Protein AF-0000000080791779 (afdb_homodimer)

Structure (mmCIF, N/CA/C/O backbone):
data_A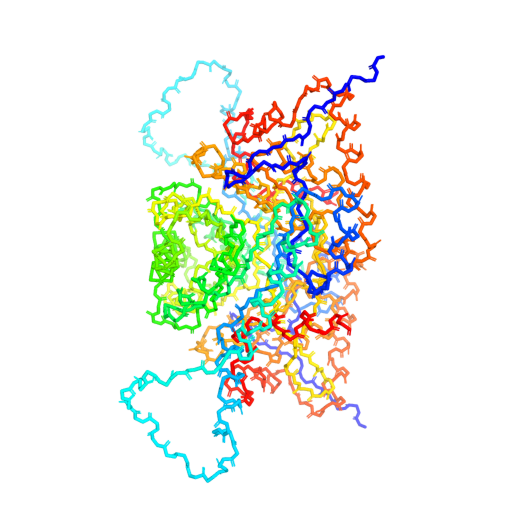F-0000000080791779-model_v1
#
loop_
_entity.id
_entity.type
_entity.pdbx_description
1 polymer 'Dihydroorotate dehydrogenase'
#
loop_
_atom_site.group_PDB
_atom_site.id
_atom_site.type_symbol
_atom_site.label_atom_id
_atom_site.label_alt_id
_atom_site.label_comp_id
_atom_site.label_asym_id
_atom_site.label_entity_id
_atom_site.label_seq_id
_atom_site.pdbx_PDB_ins_code
_atom_site.Cartn_x
_atom_site.Cartn_y
_atom_site.Cartn_z
_atom_site.occupancy
_atom_site.B_iso_or_equiv
_atom_site.auth_seq_id
_atom_site.auth_comp_id
_atom_site.auth_asym_id
_atom_site.auth_atom_id
_atom_site.pdbx_PDB_model_num
ATOM 1 N N . MET A 1 1 ? -20.938 -37.969 9.461 1 36.75 1 MET A N 1
ATOM 2 C CA . MET A 1 1 ? -20.453 -38.281 8.109 1 36.75 1 MET A CA 1
ATOM 3 C C . MET A 1 1 ? -19.438 -37.25 7.648 1 36.75 1 MET A C 1
ATOM 5 O O . MET A 1 1 ? -19.734 -36.062 7.586 1 36.75 1 MET A O 1
ATOM 9 N N . THR A 1 2 ? -18.25 -37.375 8 1 48.12 2 THR A N 1
ATOM 10 C CA . THR A 1 2 ? -17.141 -36.469 7.707 1 48.12 2 THR A CA 1
ATOM 11 C C . THR A 1 2 ? -17.141 -36.094 6.23 1 48.12 2 THR A C 1
ATOM 13 O O . THR A 1 2 ? -16.906 -36.938 5.359 1 48.12 2 THR A O 1
ATOM 16 N N . THR A 1 3 ? -18.062 -35.375 5.789 1 58.97 3 THR A N 1
ATOM 17 C CA . THR A 1 3 ? -18.328 -35.062 4.391 1 58.97 3 THR A CA 1
ATOM 18 C C . THR A 1 3 ? -17.031 -34.625 3.688 1 58.97 3 THR A C 1
ATOM 20 O O . THR A 1 3 ? -16.25 -33.844 4.238 1 58.97 3 THR A O 1
ATOM 23 N N . ASN A 1 4 ? -16.5 -35.469 2.73 1 83.88 4 ASN A N 1
ATOM 24 C CA . ASN A 1 4 ? -15.312 -35.312 1.897 1 83.88 4 ASN A CA 1
ATOM 25 C C . ASN A 1 4 ? -15.414 -34.062 1.023 1 83.88 4 ASN A C 1
ATOM 27 O O . ASN A 1 4 ? -16.219 -34 0.101 1 83.88 4 ASN A O 1
ATOM 31 N N . VAL A 1 5 ? -14.906 -33 1.444 1 95.25 5 VAL A N 1
ATOM 32 C CA . VAL A 1 5 ? -14.93 -31.734 0.712 1 95.25 5 VAL A CA 1
ATOM 33 C C . VAL A 1 5 ? -13.836 -31.734 -0.353 1 95.25 5 VAL A C 1
ATOM 35 O O . VAL A 1 5 ? -12.695 -32.125 -0.079 1 95.25 5 VAL A O 1
ATOM 38 N N . ASP A 1 6 ? -14.227 -31.484 -1.623 1 97.94 6 ASP A N 1
ATOM 39 C CA . ASP A 1 6 ? -13.242 -31.344 -2.695 1 97.94 6 ASP A CA 1
ATOM 40 C C . ASP A 1 6 ? -12.508 -30 -2.596 1 97.94 6 ASP A C 1
ATOM 42 O O . ASP A 1 6 ? -13.102 -28.953 -2.809 1 97.94 6 ASP A O 1
ATOM 46 N N . ILE A 1 7 ? -11.242 -30.078 -2.346 1 98.12 7 ILE A N 1
ATOM 47 C CA . ILE A 1 7 ? -10.516 -28.828 -2.17 1 98.12 7 ILE A CA 1
ATOM 48 C C . ILE A 1 7 ? -9.562 -28.609 -3.346 1 98.12 7 ILE A C 1
ATOM 50 O O . ILE A 1 7 ? -8.672 -27.766 -3.285 1 98.12 7 ILE A O 1
ATOM 54 N N . SER A 1 8 ? -9.727 -29.438 -4.398 1 98.19 8 SER A N 1
ATOM 55 C CA . SER A 1 8 ? -8.93 -29.219 -5.602 1 98.19 8 SER A CA 1
ATOM 56 C C . SER A 1 8 ? -9.398 -27.969 -6.352 1 98.19 8 SER A C 1
ATOM 58 O O . SER A 1 8 ? -10.523 -27.5 -6.16 1 98.19 8 SER A O 1
ATOM 60 N N . THR A 1 9 ? -8.5 -27.391 -7.148 1 98.31 9 THR A N 1
ATOM 61 C CA . THR A 1 9 ? -8.844 -26.219 -7.949 1 98.31 9 THR A CA 1
ATOM 62 C C . THR A 1 9 ? -7.996 -26.172 -9.219 1 98.31 9 THR A C 1
ATOM 64 O O . THR A 1 9 ? -7.047 -26.938 -9.375 1 98.31 9 THR A O 1
ATOM 67 N N . ASN A 1 10 ? -8.43 -25.422 -10.188 1 98.5 10 ASN A N 1
ATOM 68 C CA . ASN A 1 10 ? -7.684 -25.172 -11.422 1 98.5 10 ASN A CA 1
ATOM 69 C C . ASN A 1 10 ? -7.156 -23.75 -11.484 1 98.5 10 ASN A C 1
ATOM 71 O O . ASN A 1 10 ? -7.938 -22.797 -11.477 1 98.5 10 ASN A O 1
ATOM 75 N N . TYR A 1 11 ? -5.891 -23.625 -11.453 1 98.75 11 TYR A N 1
ATOM 76 C CA . TYR A 1 11 ? -5.211 -22.328 -11.531 1 98.75 11 TYR A CA 1
ATOM 77 C C . TYR A 1 11 ? -4.266 -22.281 -12.727 1 98.75 11 TYR A C 1
ATOM 79 O O . TYR A 1 11 ? -3.385 -23.141 -12.859 1 98.75 11 TYR A O 1
ATOM 87 N N . LEU A 1 12 ? -4.508 -21.328 -13.625 1 98.69 12 LEU A N 1
ATOM 88 C CA . LEU A 1 12 ? -3.676 -21.156 -14.812 1 98.69 12 LEU A CA 1
ATOM 89 C C . LEU A 1 12 ? -3.768 -22.375 -15.719 1 98.69 12 LEU A C 1
ATOM 91 O O . LEU A 1 12 ? -2.805 -22.719 -16.406 1 98.69 12 LEU A O 1
ATOM 95 N N . GLY A 1 13 ? -4.844 -23.062 -15.602 1 98.12 13 GLY A N 1
ATOM 96 C CA . GLY A 1 13 ? -5.008 -24.281 -16.375 1 98.12 13 GLY A CA 1
ATOM 97 C C . GLY A 1 13 ? -4.34 -25.484 -15.734 1 98.12 13 GLY A C 1
ATOM 98 O O . GLY A 1 13 ? -4.367 -26.578 -16.297 1 98.12 13 GLY A O 1
ATOM 99 N N . LEU A 1 14 ? -3.785 -25.328 -14.578 1 98.56 14 LEU A N 1
ATOM 100 C CA . LEU A 1 14 ? -3.105 -26.391 -13.844 1 98.56 14 LEU A CA 1
ATOM 101 C C . LEU A 1 14 ? -4.008 -26.969 -12.766 1 98.56 14 LEU A C 1
ATOM 103 O O . LEU A 1 14 ? -4.621 -26.219 -12 1 98.56 14 LEU A O 1
ATOM 107 N N . GLU A 1 15 ? -4.055 -28.25 -12.68 1 98.19 15 GLU A N 1
ATOM 108 C CA . GLU A 1 15 ? -4.812 -28.875 -11.602 1 98.19 15 GLU A CA 1
ATOM 109 C C . GLU A 1 15 ? -4.023 -28.875 -10.297 1 98.19 15 GLU A C 1
ATOM 111 O O . GLU A 1 15 ? -2.912 -29.406 -10.234 1 98.19 15 GLU A O 1
ATOM 116 N N . LEU A 1 16 ? -4.59 -28.281 -9.266 1 98.69 16 LEU A N 1
ATOM 117 C CA . LEU A 1 16 ? -3.984 -28.234 -7.941 1 98.69 16 LEU A CA 1
ATOM 118 C C . LEU A 1 16 ? -4.785 -29.062 -6.949 1 98.69 16 LEU A C 1
ATOM 120 O O . LEU A 1 16 ? -6.02 -29.047 -6.965 1 98.69 16 LEU A O 1
ATOM 124 N N . LYS A 1 17 ? -4.117 -29.734 -6.094 1 97.69 17 LYS A N 1
ATOM 125 C CA . LYS A 1 17 ? -4.789 -30.547 -5.086 1 97.69 17 LYS A CA 1
ATOM 126 C C . LYS A 1 17 ? -5.43 -29.672 -4.012 1 97.69 17 LYS A C 1
ATOM 128 O O . LYS A 1 17 ? -6.297 -30.125 -3.264 1 97.69 17 LYS A O 1
ATOM 133 N N . CYS A 1 18 ? -4.98 -28.469 -3.887 1 97.88 18 CYS A N 1
ATOM 134 C CA . CYS A 1 18 ? -5.566 -27.5 -2.973 1 97.88 18 CYS A CA 1
ATOM 135 C C . CYS A 1 18 ? -5.258 -26.078 -3.42 1 97.88 18 CYS A C 1
ATOM 137 O O . CYS A 1 18 ? -4.359 -25.859 -4.238 1 97.88 18 CYS A O 1
ATOM 139 N N . PRO A 1 19 ? -5.941 -25.062 -2.895 1 98.81 19 PRO A N 1
ATOM 140 C CA . PRO A 1 19 ? -5.781 -23.688 -3.371 1 98.81 19 PRO A CA 1
ATOM 141 C C . PRO A 1 19 ? -4.672 -22.938 -2.643 1 98.81 19 PRO A C 1
ATOM 143 O O . PRO A 1 19 ? -4.539 -21.719 -2.799 1 98.81 19 PRO A O 1
ATOM 146 N N . VAL A 1 20 ? -3.838 -23.578 -1.836 1 98.88 20 VAL A N 1
ATOM 147 C CA . VAL A 1 20 ? -2.76 -22.922 -1.101 1 98.88 20 VAL A CA 1
ATOM 148 C C . VAL A 1 20 ? -1.445 -23.078 -1.86 1 98.88 20 VAL A C 1
ATOM 150 O O . VAL A 1 20 ? -1.021 -24.188 -2.156 1 98.88 20 VAL A O 1
ATOM 153 N N . ILE A 1 21 ? -0.839 -22 -2.205 1 98.88 21 ILE A N 1
ATOM 154 C CA . ILE A 1 21 ? 0.417 -22 -2.947 1 98.88 21 ILE A CA 1
ATOM 155 C C . ILE A 1 21 ? 1.527 -21.422 -2.074 1 98.88 21 ILE A C 1
ATOM 157 O O . ILE A 1 21 ? 1.32 -20.422 -1.377 1 98.88 21 ILE A O 1
ATOM 161 N N . SER A 1 22 ? 2.648 -22.078 -2.082 1 98.25 22 SER A N 1
ATOM 162 C CA . SER A 1 22 ? 3.838 -21.469 -1.493 1 98.25 22 SER A CA 1
ATOM 163 C C . SER A 1 22 ? 4.508 -20.516 -2.469 1 98.25 22 SER A C 1
ATOM 165 O O . SER A 1 22 ? 5.133 -20.938 -3.441 1 98.25 22 SER A O 1
ATOM 167 N N . SER A 1 23 ? 4.352 -19.266 -2.184 1 96 23 SER A N 1
ATOM 168 C CA . SER A 1 23 ? 4.898 -18.234 -3.059 1 96 23 SER A CA 1
ATOM 169 C C . SER A 1 23 ? 6.406 -18.094 -2.877 1 96 23 SER A C 1
ATOM 171 O O . SER A 1 23 ? 6.977 -18.656 -1.938 1 96 23 SER A O 1
ATOM 173 N N . ALA A 1 24 ? 7.035 -17.391 -3.783 1 91.81 24 ALA A N 1
ATOM 174 C CA . ALA A 1 24 ? 8.492 -17.266 -3.857 1 91.81 24 ALA A CA 1
ATOM 175 C C . ALA A 1 24 ? 9.07 -16.812 -2.525 1 91.81 24 ALA A C 1
ATOM 177 O O . ALA A 1 24 ? 8.57 -15.859 -1.918 1 91.81 24 ALA A O 1
ATOM 178 N N . SER A 1 25 ? 10.023 -17.453 -2.064 1 87.31 25 SER A N 1
ATOM 179 C CA . SER A 1 25 ? 10.812 -17.156 -0.871 1 87.31 25 SER A CA 1
ATOM 180 C C . SER A 1 25 ? 12.188 -17.812 -0.946 1 87.31 25 SER A C 1
ATOM 182 O O . SER A 1 25 ? 12.453 -18.609 -1.85 1 87.31 25 SER A O 1
ATOM 184 N N . PRO A 1 26 ? 13.023 -17.484 -0.065 1 84.5 26 PRO A N 1
ATOM 185 C CA . PRO A 1 26 ? 14.32 -18.172 -0.046 1 84.5 26 PRO A CA 1
ATOM 186 C C . PRO A 1 26 ? 14.195 -19.672 0.158 1 84.5 26 PRO A C 1
ATOM 188 O O . PRO A 1 26 ? 15.039 -20.438 -0.324 1 84.5 26 PRO A O 1
ATOM 191 N N . LEU A 1 27 ? 13.203 -20.141 0.787 1 88.81 27 LEU A N 1
ATOM 192 C CA . LEU A 1 27 ? 12.984 -21.578 0.991 1 88.81 27 LEU A CA 1
ATOM 193 C C . LEU A 1 27 ? 12.75 -22.281 -0.339 1 88.81 27 LEU A C 1
ATOM 195 O O . LEU A 1 27 ? 13.164 -23.422 -0.518 1 88.81 27 LEU A O 1
ATOM 199 N N . ASN A 1 28 ? 12.18 -21.562 -1.245 1 94.31 28 ASN A N 1
ATOM 200 C CA . ASN A 1 28 ? 11.797 -22.156 -2.523 1 94.31 28 ASN A CA 1
ATOM 201 C C . ASN A 1 28 ? 13 -22.328 -3.447 1 94.31 28 ASN A C 1
ATOM 203 O O . ASN A 1 28 ? 12.867 -22.844 -4.555 1 94.31 28 ASN A O 1
ATOM 207 N N . ALA A 1 29 ? 14.141 -21.938 -2.943 1 90.94 29 ALA A N 1
ATOM 208 C CA . ALA A 1 29 ? 15.359 -22.078 -3.74 1 90.94 29 ALA A CA 1
ATOM 209 C C . ALA A 1 29 ? 16.047 -23.422 -3.469 1 90.94 29 ALA A C 1
ATOM 211 O O . ALA A 1 29 ? 17.047 -23.75 -4.109 1 90.94 29 ALA A O 1
ATOM 212 N N . HIS A 1 30 ? 15.461 -24.203 -2.559 1 93.12 30 HIS A N 1
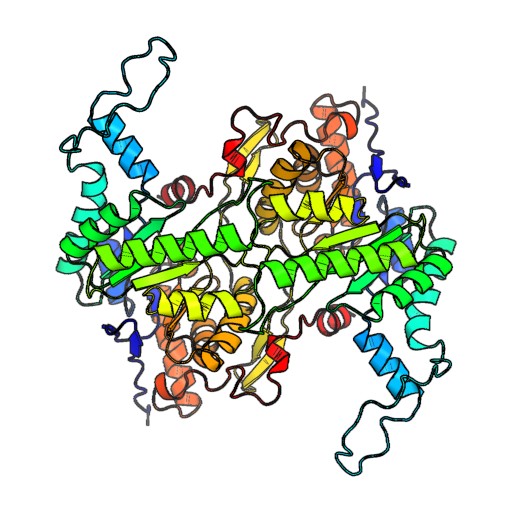ATOM 213 C CA . HIS A 1 30 ? 16.078 -25.453 -2.145 1 93.12 30 HIS A CA 1
ATOM 214 C C . HIS A 1 30 ? 15.125 -26.625 -2.357 1 93.12 30 HIS A C 1
ATOM 216 O O . HIS A 1 30 ? 14.039 -26.672 -1.777 1 93.12 30 HIS A O 1
ATOM 222 N N . VAL A 1 31 ? 15.648 -27.625 -3.016 1 96.75 31 VAL A N 1
ATOM 223 C CA . VAL A 1 31 ? 14.812 -28.75 -3.443 1 96.75 31 VAL A CA 1
ATOM 224 C C . VAL A 1 31 ? 14.273 -29.484 -2.221 1 96.75 31 VAL A C 1
ATOM 226 O O . VAL A 1 31 ? 13.125 -29.922 -2.207 1 96.75 31 VAL A O 1
ATOM 229 N N . ASP A 1 32 ? 15.102 -29.656 -1.204 1 97.19 32 ASP A N 1
ATOM 230 C CA . ASP A 1 32 ? 14.648 -30.359 -0.003 1 97.19 32 ASP A CA 1
ATOM 231 C C . ASP A 1 32 ? 13.5 -29.609 0.669 1 97.19 32 ASP A C 1
ATOM 233 O O . ASP A 1 32 ? 12.562 -30.219 1.178 1 97.19 32 ASP A O 1
ATOM 237 N N . LYS A 1 33 ? 13.562 -28.297 0.649 1 96.62 33 LYS A N 1
ATOM 238 C CA . LYS A 1 33 ? 12.492 -27.484 1.214 1 96.62 33 LYS A CA 1
ATOM 239 C C . LYS A 1 33 ? 11.242 -27.547 0.343 1 96.62 33 LYS A C 1
ATOM 241 O O . LYS A 1 33 ? 10.117 -27.562 0.858 1 96.62 33 LYS A O 1
ATOM 246 N N . LEU A 1 34 ? 11.477 -27.578 -0.891 1 98.19 34 LEU A N 1
ATOM 247 C CA . LEU A 1 34 ? 10.359 -27.734 -1.813 1 98.19 34 LEU A CA 1
ATOM 248 C C . LEU A 1 34 ? 9.625 -29.047 -1.572 1 98.19 34 LEU A C 1
ATOM 250 O O . LEU A 1 34 ? 8.391 -29.078 -1.583 1 98.19 34 LEU A O 1
ATOM 254 N N . ARG A 1 35 ? 10.344 -30.094 -1.381 1 98.56 35 ARG A N 1
ATOM 255 C CA . ARG A 1 35 ? 9.742 -31.391 -1.072 1 98.56 35 ARG A CA 1
ATOM 256 C C . ARG A 1 35 ? 8.93 -31.328 0.218 1 98.56 35 ARG A C 1
ATOM 258 O O . ARG A 1 35 ? 7.844 -31.891 0.305 1 98.56 35 ARG A O 1
ATOM 265 N N . ALA A 1 36 ? 9.492 -30.656 1.17 1 98.44 36 ALA A N 1
ATOM 266 C CA . ALA A 1 36 ? 8.797 -30.484 2.443 1 98.44 36 ALA A CA 1
ATOM 267 C C . ALA A 1 36 ? 7.508 -29.688 2.266 1 98.44 36 ALA A C 1
ATOM 269 O O . ALA A 1 36 ? 6.488 -30 2.887 1 98.44 36 ALA A O 1
ATOM 270 N N . ILE A 1 37 ? 7.543 -28.719 1.457 1 98.5 37 ILE A N 1
ATOM 271 C CA . ILE A 1 37 ? 6.395 -27.859 1.161 1 98.5 37 ILE A CA 1
ATOM 272 C C . ILE A 1 37 ? 5.309 -28.688 0.476 1 98.5 37 ILE A C 1
ATOM 274 O O . ILE A 1 37 ? 4.133 -28.609 0.84 1 98.5 37 ILE A O 1
ATOM 278 N N . GLU A 1 38 ? 5.656 -29.484 -0.484 1 98.75 38 GLU A N 1
ATOM 279 C CA . GLU A 1 38 ? 4.699 -30.375 -1.127 1 98.75 38 GLU A CA 1
ATOM 280 C C . GLU A 1 38 ? 4.109 -31.375 -0.126 1 98.75 38 GLU A C 1
ATOM 282 O O . GLU A 1 38 ? 2.895 -31.594 -0.104 1 98.75 38 GLU A O 1
ATOM 287 N N . ALA A 1 39 ? 4.996 -31.922 0.664 1 98.62 39 ALA A N 1
ATOM 288 C CA . ALA A 1 39 ? 4.547 -32.875 1.659 1 98.62 39 ALA A CA 1
ATOM 289 C C . ALA A 1 39 ? 3.561 -32.25 2.637 1 98.62 39 ALA A C 1
ATOM 291 O O . ALA A 1 39 ? 2.66 -32.938 3.141 1 98.62 39 ALA A O 1
ATOM 292 N N . ALA A 1 40 ? 3.705 -30.984 2.846 1 98.62 40 ALA A N 1
ATOM 293 C CA . ALA A 1 40 ? 2.844 -30.25 3.777 1 98.62 40 ALA A CA 1
ATOM 294 C C . ALA A 1 40 ? 1.482 -29.969 3.15 1 98.62 40 ALA A C 1
ATOM 296 O O . ALA A 1 40 ? 0.559 -29.516 3.836 1 98.62 40 ALA A O 1
ATOM 297 N N . GLY A 1 41 ? 1.397 -30.141 1.859 1 98.38 41 GLY A N 1
ATOM 298 C CA . GLY A 1 41 ? 0.073 -30.078 1.261 1 98.38 41 GLY A CA 1
ATOM 299 C C . GLY A 1 41 ? -0.091 -28.922 0.292 1 98.38 41 GLY A C 1
ATOM 300 O O . GLY A 1 41 ? -1.204 -28.641 -0.151 1 98.38 41 GLY A O 1
ATOM 301 N N . ALA A 1 42 ? 0.971 -28.219 -0.082 1 98.81 42 ALA A N 1
ATOM 302 C CA . ALA A 1 42 ? 0.881 -27.109 -1.03 1 98.81 42 ALA A CA 1
ATOM 303 C C . ALA A 1 42 ? 0.356 -27.594 -2.381 1 98.81 42 ALA A C 1
ATOM 305 O O . ALA A 1 42 ? 0.703 -28.688 -2.84 1 98.81 42 ALA A O 1
ATOM 306 N N . GLY A 1 43 ? -0.474 -26.766 -2.998 1 98.81 43 GLY A N 1
ATOM 307 C CA . GLY A 1 43 ? -1.009 -27.094 -4.312 1 98.81 43 GLY A CA 1
ATOM 308 C C . GLY A 1 43 ? -0.038 -26.797 -5.441 1 98.81 43 GLY A C 1
ATOM 309 O O . GLY A 1 43 ? -0.136 -27.375 -6.52 1 98.81 43 GLY A O 1
ATOM 310 N N . ALA A 1 44 ? 0.861 -25.891 -5.246 1 98.88 44 ALA A N 1
ATOM 311 C CA . ALA A 1 44 ? 1.909 -25.484 -6.18 1 98.88 44 ALA A CA 1
ATOM 312 C C . ALA A 1 44 ? 2.994 -24.672 -5.469 1 98.88 44 ALA A C 1
ATOM 314 O O . ALA A 1 44 ? 2.84 -24.312 -4.301 1 98.88 44 ALA A O 1
ATOM 315 N N . VAL A 1 45 ? 4.09 -24.469 -6.156 1 98.75 45 VAL A N 1
ATOM 316 C CA . VAL A 1 45 ? 5.156 -23.625 -5.645 1 98.75 45 VAL A CA 1
ATOM 317 C C . VAL A 1 45 ? 5.543 -22.578 -6.699 1 98.75 45 VAL A C 1
ATOM 319 O O . VAL A 1 45 ? 5.477 -22.859 -7.898 1 98.75 45 VAL A O 1
ATOM 322 N N . VAL A 1 46 ? 5.855 -21.422 -6.254 1 98.19 46 VAL A N 1
ATOM 323 C CA . VAL A 1 46 ? 6.477 -20.406 -7.094 1 98.19 46 VAL A CA 1
ATOM 324 C C . VAL A 1 46 ? 7.953 -20.266 -6.727 1 98.19 46 VAL A C 1
ATOM 326 O O . VAL A 1 46 ? 8.297 -20.125 -5.547 1 98.19 46 VAL A O 1
ATOM 329 N N . LEU A 1 47 ? 8.797 -20.359 -7.695 1 96 47 LEU A N 1
ATOM 330 C CA . LEU A 1 47 ? 10.234 -20.281 -7.457 1 96 47 LEU A CA 1
ATOM 331 C C . LEU A 1 47 ? 10.688 -18.828 -7.352 1 96 47 LEU A C 1
ATOM 333 O O . LEU A 1 47 ? 9.961 -17.922 -7.75 1 96 47 LEU A O 1
ATOM 337 N N . PRO A 1 48 ? 11.867 -18.625 -6.746 1 90.5 48 PRO A N 1
ATOM 338 C CA . PRO A 1 48 ? 12.398 -17.25 -6.656 1 90.5 48 PRO A CA 1
ATOM 339 C C . PRO A 1 48 ? 12.57 -16.594 -8.023 1 90.5 48 PRO A C 1
ATOM 341 O O . PRO A 1 48 ? 12.961 -17.266 -8.984 1 90.5 48 PRO A O 1
ATOM 344 N N . SER A 1 49 ? 12.375 -15.328 -8.023 1 84.12 49 SER A N 1
ATOM 345 C CA . SER A 1 49 ? 12.375 -14.594 -9.289 1 84.12 49 SER A CA 1
ATOM 346 C C . SER A 1 49 ? 13.797 -14.414 -9.82 1 84.12 49 SER A C 1
ATOM 348 O O . SER A 1 49 ? 14.719 -14.156 -9.047 1 84.12 49 SER A O 1
ATOM 350 N N . LEU A 1 50 ? 13.867 -14.602 -11 1 75.25 50 LEU A N 1
ATOM 351 C CA . LEU A 1 50 ? 15.07 -14.234 -11.734 1 75.25 50 LEU A CA 1
ATOM 352 C C . LEU A 1 50 ? 15.086 -12.742 -12.047 1 75.25 50 LEU A C 1
ATOM 354 O O . LEU A 1 50 ? 14.07 -12.188 -12.484 1 75.25 50 LEU A O 1
ATOM 358 N N . PHE A 1 51 ? 16.125 -12.031 -11.523 1 65.94 51 PHE A N 1
ATOM 359 C CA . PHE A 1 51 ? 16.297 -10.617 -11.828 1 65.94 51 PHE A CA 1
ATOM 360 C C . PHE A 1 51 ? 17.203 -10.43 -13.039 1 65.94 51 PHE A C 1
ATOM 362 O O . PHE A 1 51 ? 18.281 -11.008 -13.102 1 65.94 51 PHE A O 1
ATOM 369 N N . ALA A 1 52 ? 16.641 -9.695 -14 1 55.34 52 ALA A N 1
ATOM 370 C CA . ALA A 1 52 ? 17.422 -9.477 -15.203 1 55.34 52 ALA A CA 1
ATOM 371 C C . ALA A 1 52 ? 18.781 -8.844 -14.875 1 55.34 52 ALA A C 1
ATOM 373 O O . ALA A 1 52 ? 19.812 -9.25 -15.414 1 55.34 52 ALA A O 1
ATOM 374 N N . GLU A 1 53 ? 18.609 -7.844 -13.938 1 54.28 53 GLU A N 1
ATOM 375 C CA . GLU A 1 53 ? 19.828 -7.121 -13.609 1 54.28 53 GLU A CA 1
ATOM 376 C C . GLU A 1 53 ? 20.859 -8.039 -12.953 1 54.28 53 GLU A C 1
ATOM 378 O O . GLU A 1 53 ? 22.047 -7.949 -13.234 1 54.28 53 GLU A O 1
ATOM 383 N N . GLU A 1 54 ? 20.375 -8.797 -12.039 1 53.5 54 GLU A N 1
ATOM 384 C CA . GLU A 1 54 ? 21.281 -9.742 -11.398 1 53.5 54 GLU A CA 1
ATOM 385 C C . GLU A 1 54 ? 21.875 -10.719 -12.406 1 53.5 54 GLU A C 1
ATOM 387 O O . GLU A 1 54 ? 23.062 -11.031 -12.352 1 53.5 54 GLU A O 1
ATOM 392 N N . ALA A 1 55 ? 21 -11.062 -13.344 1 51.03 55 ALA A N 1
ATOM 393 C CA . ALA A 1 55 ? 21.453 -11.992 -14.375 1 51.03 55 ALA A CA 1
ATOM 394 C C . ALA A 1 55 ? 22.5 -11.344 -15.281 1 51.03 55 ALA A C 1
ATOM 396 O O . ALA A 1 55 ? 23.484 -11.984 -15.648 1 51.03 55 ALA A O 1
ATOM 397 N N . GLU A 1 56 ? 22.203 -10.016 -15.5 1 49.97 56 GLU A N 1
ATOM 398 C CA . GLU A 1 56 ? 23.141 -9.273 -16.328 1 49.97 56 GLU A CA 1
ATOM 399 C C . GLU A 1 56 ? 24.484 -9.086 -15.625 1 49.97 56 GLU A C 1
ATOM 401 O O . GLU A 1 56 ? 25.531 -9.227 -16.25 1 49.97 56 GLU A O 1
ATOM 406 N N . ASP A 1 57 ? 24.281 -8.664 -14.312 1 49.22 57 ASP A N 1
ATOM 407 C CA . ASP A 1 57 ? 25.516 -8.469 -13.539 1 49.22 57 ASP A CA 1
ATOM 408 C C . ASP A 1 57 ? 26.328 -9.758 -13.453 1 49.22 57 ASP A C 1
ATOM 410 O O . ASP A 1 57 ? 27.547 -9.742 -13.562 1 49.22 57 ASP A O 1
ATOM 414 N N . GLU A 1 58 ? 25.672 -10.75 -13.242 1 47.94 58 GLU A N 1
ATOM 415 C CA . GLU A 1 58 ? 26.328 -12.047 -13.164 1 47.94 58 GLU A CA 1
ATOM 416 C C . GLU A 1 58 ? 26.953 -12.43 -14.5 1 47.94 58 GLU A C 1
ATOM 418 O O . GLU A 1 58 ? 28.047 -12.992 -14.539 1 47.94 58 GLU A O 1
ATOM 423 N N . GLU A 1 59 ? 26.25 -12.016 -15.562 1 45.22 59 GLU A N 1
ATOM 424 C CA . GLU A 1 59 ? 26.781 -12.273 -16.906 1 45.22 59 GLU A CA 1
ATOM 425 C C . GLU A 1 59 ? 28.047 -11.461 -17.172 1 45.22 59 GLU A C 1
ATOM 427 O O . GLU A 1 59 ? 28.984 -11.961 -17.781 1 45.22 59 GLU A O 1
ATOM 432 N N . LEU A 1 60 ? 27.875 -10.234 -16.672 1 43.22 60 LEU A N 1
ATOM 433 C CA . LEU A 1 60 ? 29.031 -9.359 -16.859 1 43.22 60 LEU A CA 1
ATOM 434 C C . LEU A 1 60 ? 30.219 -9.844 -16.031 1 43.22 60 LEU A C 1
ATOM 436 O O . LEU A 1 60 ? 31.359 -9.805 -16.484 1 43.22 60 LEU A O 1
ATOM 440 N N . GLU A 1 61 ? 29.969 -10.156 -14.82 1 43.56 61 GLU A N 1
ATOM 441 C CA . GLU A 1 61 ? 31.031 -10.672 -13.953 1 43.56 61 GLU A CA 1
ATOM 442 C C . GLU A 1 61 ? 31.641 -11.953 -14.523 1 43.56 61 GLU A C 1
ATOM 444 O O . GLU A 1 61 ? 32.844 -12.141 -14.5 1 43.56 61 GLU A O 1
ATOM 449 N N . ALA A 1 62 ? 30.781 -12.828 -15.039 1 43 62 ALA A N 1
ATOM 450 C CA . ALA A 1 62 ? 31.234 -14.086 -15.625 1 43 62 ALA A CA 1
ATOM 451 C C . ALA A 1 62 ? 32.062 -13.836 -16.891 1 43 62 ALA A C 1
ATOM 453 O O . ALA A 1 62 ? 33 -14.57 -17.188 1 43 62 ALA A O 1
ATOM 454 N N . ALA A 1 63 ? 31.703 -12.711 -17.562 1 41.84 63 ALA A N 1
ATOM 455 C CA . ALA A 1 63 ? 32.438 -12.344 -18.781 1 41.84 63 ALA A CA 1
ATOM 456 C C . ALA A 1 63 ? 33.75 -11.633 -18.438 1 41.84 63 ALA A C 1
ATOM 458 O O . ALA A 1 63 ? 34.531 -11.312 -19.312 1 41.84 63 ALA A O 1
ATOM 459 N N . GLY A 1 64 ? 34.219 -11.508 -17.219 1 39 64 GLY A N 1
ATOM 460 C CA . GLY A 1 64 ? 35.469 -10.891 -16.844 1 39 64 GLY A CA 1
ATOM 461 C C . GLY A 1 64 ? 35.469 -9.391 -17.016 1 39 64 GLY A C 1
ATOM 462 O O . GLY A 1 64 ? 36.531 -8.758 -16.969 1 39 64 GLY A O 1
ATOM 463 N N . LEU A 1 65 ? 34.406 -8.82 -17.5 1 38.5 65 LEU A N 1
ATOM 464 C CA . LEU A 1 65 ? 34.438 -7.41 -17.875 1 38.5 65 LEU A CA 1
ATOM 465 C C . LEU A 1 65 ? 34.375 -6.523 -16.641 1 38.5 65 LEU A C 1
ATOM 467 O O . LEU A 1 65 ? 34.562 -5.305 -16.734 1 38.5 65 LEU A O 1
ATOM 471 N N . LEU A 1 66 ? 34.188 -7.031 -15.516 1 37.16 66 LEU A N 1
ATOM 472 C CA . LEU A 1 66 ? 34.219 -6.156 -14.344 1 37.16 66 LEU A CA 1
ATOM 473 C C . LEU A 1 66 ? 35.688 -5.91 -13.914 1 37.16 66 LEU A C 1
ATOM 475 O O . LEU A 1 66 ? 35.938 -5.105 -13.016 1 37.16 66 LEU A O 1
ATOM 479 N N . ASP A 1 67 ? 36.688 -6.633 -14.219 1 30.73 67 ASP A N 1
ATOM 480 C CA . ASP A 1 67 ? 38 -6.344 -13.641 1 30.73 67 ASP A CA 1
ATOM 481 C C . ASP A 1 67 ? 38.594 -5.055 -14.219 1 30.73 67 ASP A C 1
ATOM 483 O O . ASP A 1 67 ? 39.688 -4.652 -13.859 1 30.73 67 ASP A O 1
ATOM 487 N N . SER A 1 68 ? 38.469 -4.73 -15.578 1 31.27 68 SER A N 1
ATOM 488 C CA . SER A 1 68 ? 39.344 -3.627 -15.969 1 31.27 68 SER A CA 1
ATOM 489 C C . SER A 1 68 ? 38.906 -2.326 -15.289 1 31.27 68 SER A C 1
ATOM 491 O O . SER A 1 68 ? 37.75 -1.904 -15.406 1 31.27 68 SER A O 1
ATOM 493 N N . GLY A 1 69 ? 39.469 -1.832 -14.188 1 28.38 69 GLY A N 1
ATOM 494 C CA . GLY A 1 69 ? 39.5 -0.625 -13.375 1 28.38 69 GLY A CA 1
ATOM 495 C C . GLY A 1 69 ? 39.406 0.648 -14.188 1 28.38 69 GLY A C 1
ATOM 496 O O . GLY A 1 69 ? 39.5 1.75 -13.648 1 28.38 69 GLY A O 1
ATOM 497 N N . ASP A 1 70 ? 40.125 0.746 -15.383 1 26.94 70 ASP A N 1
ATOM 498 C CA . ASP A 1 70 ? 40.438 2.084 -15.891 1 26.94 70 ASP A CA 1
ATOM 499 C C . ASP A 1 70 ? 39.156 2.889 -16.094 1 26.94 70 ASP A C 1
ATOM 501 O O . ASP A 1 70 ? 38.062 2.328 -16.094 1 26.94 70 ASP A O 1
ATOM 505 N N . GLU A 1 71 ? 39.281 3.967 -17.125 1 26.97 71 GLU A N 1
ATOM 506 C CA . GLU A 1 71 ? 38.656 5.227 -17.484 1 26.97 71 GLU A CA 1
ATOM 507 C C . GLU A 1 71 ? 37.188 5.016 -17.859 1 26.97 71 GLU A C 1
ATOM 509 O O . GLU A 1 71 ? 36.812 3.951 -18.359 1 26.97 71 GLU A O 1
ATOM 514 N N . PHE A 1 72 ? 36.25 5.902 -17.344 1 27.56 72 PHE A N 1
ATOM 515 C CA . PHE A 1 72 ? 34.844 6.195 -17.562 1 27.56 72 PHE A CA 1
ATOM 516 C C . PHE A 1 72 ? 34.5 6.113 -19.047 1 27.56 72 PHE A C 1
ATOM 518 O O . PHE A 1 72 ? 34.562 7.121 -19.766 1 27.56 72 PHE A O 1
ATOM 525 N N . ALA A 1 73 ? 35.188 5.199 -19.844 1 24.23 73 ALA A N 1
ATOM 526 C CA . ALA A 1 73 ? 34.812 5.312 -21.266 1 24.23 73 ALA A CA 1
ATOM 527 C C . ALA A 1 73 ? 33.281 5.324 -21.422 1 24.23 73 ALA A C 1
ATOM 529 O O . ALA A 1 73 ? 32.594 4.594 -20.734 1 24.23 73 ALA A O 1
ATOM 530 N N . GLU A 1 74 ? 32.719 6.285 -22.234 1 26.72 74 GLU A N 1
ATOM 531 C CA . GLU A 1 74 ? 31.422 6.641 -22.828 1 26.72 74 GLU A CA 1
ATOM 532 C C . GLU A 1 74 ? 30.688 5.398 -23.328 1 26.72 74 GLU A C 1
ATOM 534 O O . GLU A 1 74 ? 31.094 4.785 -24.312 1 26.72 74 GLU A O 1
ATOM 539 N N . PHE A 1 75 ? 30.328 4.551 -22.531 1 26.17 75 PHE A N 1
ATOM 540 C CA . PHE A 1 75 ? 29.609 3.359 -22.969 1 26.17 75 PHE A CA 1
ATOM 541 C C . PHE A 1 75 ? 28.547 3.715 -24 1 26.17 75 PHE A C 1
ATOM 543 O O . PHE A 1 75 ? 27.484 4.227 -23.656 1 26.17 75 PHE A O 1
ATOM 550 N N . ALA A 1 76 ? 28.953 4.395 -25.125 1 25.22 76 ALA A N 1
ATOM 551 C CA . ALA A 1 76 ? 28.219 4.582 -26.391 1 25.22 76 ALA A CA 1
ATOM 552 C C . ALA A 1 76 ? 27.484 3.307 -26.781 1 25.22 76 ALA A C 1
ATOM 554 O O . ALA A 1 76 ? 27.859 2.209 -26.359 1 25.22 76 ALA A O 1
ATOM 555 N N . SER A 1 77 ? 26.578 3.312 -27.906 1 27.78 77 SER A N 1
ATOM 556 C CA . SER A 1 77 ? 25.656 2.535 -28.734 1 27.78 77 SER A CA 1
ATOM 557 C C . SER A 1 77 ? 26.297 1.229 -29.188 1 27.78 77 SER A C 1
ATOM 559 O O . SER A 1 77 ? 26.422 0.991 -30.391 1 27.78 77 SER A O 1
ATOM 561 N N . SER A 1 78 ? 27.359 0.75 -28.625 1 27.95 78 SER A N 1
ATOM 562 C CA . SER A 1 78 ? 27.859 -0.352 -29.453 1 27.95 78 SER A CA 1
ATOM 563 C C . SER A 1 78 ? 26.781 -1.421 -29.625 1 27.95 78 SER A C 1
ATOM 565 O O . SER A 1 78 ? 25.953 -1.633 -28.75 1 27.95 78 SER A O 1
ATOM 567 N N . PRO A 1 79 ? 26.594 -1.884 -30.922 1 28.61 79 PRO A N 1
ATOM 568 C CA . PRO A 1 79 ? 25.656 -2.938 -31.297 1 28.61 79 PRO A CA 1
ATOM 569 C C . PRO A 1 79 ? 25.672 -4.117 -30.312 1 28.61 79 PRO A C 1
ATOM 571 O O . PRO A 1 79 ? 26.719 -4.461 -29.781 1 28.61 79 PRO A O 1
ATOM 574 N N . LEU A 1 80 ? 24.672 -4.258 -29.547 1 29.89 80 LEU A N 1
ATOM 575 C CA . LEU A 1 80 ? 24.406 -5.441 -28.734 1 29.89 80 LEU A CA 1
ATOM 576 C C . LEU A 1 80 ? 24.969 -6.691 -29.406 1 29.89 80 LEU A C 1
ATOM 578 O O . LEU A 1 80 ? 24.469 -7.109 -30.453 1 29.89 80 LEU A O 1
ATOM 582 N N . VAL A 1 81 ? 26.328 -6.727 -29.594 1 28.34 81 VAL A N 1
ATOM 583 C CA . VAL A 1 81 ? 26.875 -8.008 -30.047 1 28.34 81 VAL A CA 1
ATOM 584 C C . VAL A 1 81 ? 26.125 -9.148 -29.359 1 28.34 81 VAL A C 1
ATOM 586 O O . VAL A 1 81 ? 25.828 -9.07 -28.156 1 28.34 81 VAL A O 1
ATOM 589 N N . GLU A 1 82 ? 25.422 -9.992 -30.094 1 31.2 82 GLU A N 1
ATOM 590 C CA . GLU A 1 82 ? 24.875 -11.305 -29.781 1 31.2 82 GLU A CA 1
ATOM 591 C C . GLU A 1 82 ? 25.844 -12.117 -28.922 1 31.2 82 GLU A C 1
ATOM 593 O O . GLU A 1 82 ? 26.703 -12.82 -29.438 1 31.2 82 GLU A O 1
ATOM 598 N N . VAL A 1 83 ? 26.641 -11.438 -28 1 30.67 83 VAL A N 1
ATOM 599 C CA . VAL A 1 83 ? 27.531 -12.344 -27.266 1 30.67 83 VAL A CA 1
ATOM 600 C C . VAL A 1 83 ? 26.734 -13.555 -26.781 1 30.67 83 VAL A C 1
ATOM 602 O O . VAL A 1 83 ? 25.594 -13.406 -26.328 1 30.67 83 VAL A O 1
ATOM 605 N N . ASP A 1 84 ? 27.047 -14.672 -27.203 1 31.33 84 ASP A N 1
ATOM 606 C CA . ASP A 1 84 ? 26.688 -15.992 -26.688 1 31.33 84 ASP A CA 1
ATOM 607 C C . ASP A 1 84 ? 26.734 -16 -25.156 1 31.33 84 ASP A C 1
ATOM 609 O O . ASP A 1 84 ? 27.797 -16.109 -24.562 1 31.33 84 ASP A O 1
ATOM 613 N N . GLN A 1 85 ? 26.234 -15.055 -24.422 1 37.56 85 GLN A N 1
ATOM 614 C CA . GLN A 1 85 ? 26.109 -14.703 -23.016 1 37.56 85 GLN A CA 1
ATOM 615 C C . GLN A 1 85 ? 26.031 -15.953 -22.141 1 37.56 85 GLN A C 1
ATOM 617 O O . GLN A 1 85 ? 25.109 -16.766 -22.281 1 37.56 85 GLN A O 1
ATOM 622 N N . GLY A 1 86 ? 27.047 -16.531 -21.75 1 33.12 86 GLY A N 1
ATOM 623 C CA . GLY A 1 86 ? 27.312 -17.734 -20.984 1 33.12 86 GLY A CA 1
ATOM 624 C C . GLY A 1 86 ? 26.375 -17.906 -19.797 1 33.12 86 GLY A C 1
ATOM 625 O O . GLY A 1 86 ? 25.797 -16.922 -19.328 1 33.12 86 GLY A O 1
ATOM 626 N N . ASP A 1 87 ? 25.734 -19.25 -19.453 1 38.5 87 ASP A N 1
ATOM 627 C CA . ASP A 1 87 ? 24.781 -20.172 -18.812 1 38.5 87 ASP A CA 1
ATOM 628 C C . ASP A 1 87 ? 24.812 -20.016 -17.297 1 38.5 87 ASP A C 1
ATOM 630 O O . ASP A 1 87 ? 24.109 -20.75 -16.578 1 38.5 87 ASP A O 1
ATOM 634 N N . GLN A 1 88 ? 25.719 -19.281 -16.703 1 40.47 88 GLN A N 1
ATOM 635 C CA . GLN A 1 88 ? 25.875 -19.688 -15.312 1 40.47 88 GLN A CA 1
ATOM 636 C C . GLN A 1 88 ? 24.766 -19.094 -14.445 1 40.47 88 GLN A C 1
ATOM 638 O O . GLN A 1 88 ? 24.156 -19.797 -13.641 1 40.47 88 GLN A O 1
ATOM 643 N N . GLY A 1 89 ? 24.641 -17.688 -14.344 1 48.28 89 GLY A N 1
ATOM 644 C CA . GLY A 1 89 ? 23.625 -17.094 -13.484 1 48.28 89 GLY A CA 1
ATOM 645 C C . GLY A 1 89 ? 22.219 -17.5 -13.859 1 48.28 89 GLY A C 1
ATOM 646 O O . GLY A 1 89 ? 21.406 -17.812 -12.984 1 48.28 89 GLY A O 1
ATOM 647 N N . THR A 1 90 ? 21.875 -17.266 -15.219 1 57.41 90 THR A N 1
ATOM 648 C CA . THR A 1 90 ? 20.625 -17.781 -15.758 1 57.41 90 THR A CA 1
ATOM 649 C C . THR A 1 90 ? 20.562 -19.297 -15.625 1 57.41 90 THR A C 1
ATOM 651 O O . THR A 1 90 ? 19.484 -19.875 -15.484 1 57.41 90 THR A O 1
ATOM 654 N N . ASN A 1 91 ? 21.766 -19.719 -15.18 1 73.88 91 ASN A N 1
ATOM 655 C CA . ASN A 1 91 ? 21.859 -21.188 -15.117 1 73.88 91 ASN A CA 1
ATOM 656 C C . ASN A 1 91 ? 21.297 -21.719 -13.805 1 73.88 91 ASN A C 1
ATOM 658 O O . ASN A 1 91 ? 20.641 -22.75 -13.789 1 73.88 91 ASN A O 1
ATOM 662 N N . ARG A 1 92 ? 21.453 -20.781 -12.797 1 83.75 92 ARG A N 1
ATOM 663 C CA . ARG A 1 92 ? 20.984 -21.297 -11.508 1 83.75 92 ARG A CA 1
ATOM 664 C C . ARG A 1 92 ? 19.453 -21.422 -11.492 1 83.75 92 ARG A C 1
ATOM 666 O O . ARG A 1 92 ? 18.922 -22.375 -10.938 1 83.75 92 ARG A O 1
ATOM 673 N N . HIS A 1 93 ? 18.844 -20.5 -12.094 1 89.25 93 HIS A N 1
ATOM 674 C CA . HIS A 1 93 ? 17.391 -20.531 -12.109 1 89.25 93 HIS A CA 1
ATOM 675 C C . HIS A 1 93 ? 16.859 -21.625 -13.031 1 89.25 93 HIS A C 1
ATOM 677 O O . HIS A 1 93 ? 15.867 -22.281 -12.719 1 89.25 93 HIS A O 1
ATOM 683 N N . VAL A 1 94 ? 17.562 -21.781 -14.094 1 92.88 94 VAL A N 1
ATOM 684 C CA . VAL A 1 94 ? 17.203 -22.859 -15.016 1 92.88 94 VAL A CA 1
ATOM 685 C C . VAL A 1 94 ? 17.359 -24.203 -14.336 1 92.88 94 VAL A C 1
ATOM 687 O O . VAL A 1 94 ? 16.453 -25.047 -14.375 1 92.88 94 VAL A O 1
ATOM 690 N N . VAL A 1 95 ? 18.453 -24.375 -13.68 1 94.12 95 VAL A N 1
ATOM 691 C CA . VAL A 1 95 ? 18.734 -25.609 -12.969 1 94.12 95 VAL A CA 1
ATOM 692 C C . VAL A 1 95 ? 17.703 -25.828 -11.875 1 94.12 95 VAL A C 1
ATOM 694 O O . VAL A 1 95 ? 17.219 -26.953 -11.68 1 94.12 95 VAL A O 1
ATOM 697 N N . LEU A 1 96 ? 17.328 -24.844 -11.203 1 94.94 96 LEU A N 1
ATOM 698 C CA . LEU A 1 96 ? 16.344 -24.938 -10.133 1 94.94 96 LEU A CA 1
ATOM 699 C C . LEU A 1 96 ? 14.992 -25.406 -10.68 1 94.94 96 LEU A C 1
ATOM 701 O O . LEU A 1 96 ? 14.328 -26.25 -10.07 1 94.94 96 LEU A O 1
ATOM 705 N N . VAL A 1 97 ? 14.648 -24.859 -11.805 1 97.38 97 VAL A N 1
ATOM 706 C CA . VAL A 1 97 ? 13.391 -25.266 -12.414 1 97.38 97 VAL A CA 1
ATOM 707 C C . VAL A 1 97 ? 13.438 -26.75 -12.734 1 97.38 97 VAL A C 1
ATOM 709 O O . VAL A 1 97 ? 12.508 -27.5 -12.398 1 97.38 97 VAL A O 1
ATOM 712 N N . GLN A 1 98 ? 14.477 -27.172 -13.312 1 97.81 98 GLN A N 1
ATOM 713 C CA . GLN A 1 98 ? 14.625 -28.562 -13.703 1 97.81 98 GLN A CA 1
ATOM 714 C C . GLN A 1 98 ? 14.609 -29.484 -12.484 1 97.81 98 GLN A C 1
ATOM 716 O O . GLN A 1 98 ? 13.906 -30.5 -12.469 1 97.81 98 GLN A O 1
ATOM 721 N N . GLN A 1 99 ? 15.305 -29.109 -11.5 1 98.06 99 GLN A N 1
ATOM 722 C CA . GLN A 1 99 ? 15.375 -29.906 -10.281 1 98.06 99 GLN A CA 1
ATOM 723 C C . GLN A 1 99 ? 14.023 -29.969 -9.578 1 98.06 99 GLN A C 1
ATOM 725 O O . GLN A 1 99 ? 13.617 -31.016 -9.086 1 98.06 99 GLN A O 1
ATOM 730 N N . ALA A 1 100 ? 13.359 -28.859 -9.531 1 98.5 100 ALA A N 1
ATOM 731 C CA . ALA A 1 100 ? 12.047 -28.812 -8.898 1 98.5 100 ALA A CA 1
ATOM 732 C C . ALA A 1 100 ? 11.047 -29.688 -9.648 1 98.5 100 ALA A C 1
ATOM 734 O O . ALA A 1 100 ? 10.273 -30.422 -9.031 1 98.5 100 ALA A O 1
ATOM 735 N N . LYS A 1 101 ? 11.117 -29.656 -10.961 1 98.5 101 LYS A N 1
ATOM 736 C CA . LYS A 1 101 ? 10.203 -30.438 -11.789 1 98.5 101 LYS A CA 1
ATOM 737 C C . LYS A 1 101 ? 10.453 -31.938 -11.625 1 98.5 101 LYS A C 1
ATOM 739 O O . LYS A 1 101 ? 9.516 -32.719 -11.672 1 98.5 101 LYS A O 1
ATOM 744 N N . GLN A 1 102 ? 11.641 -32.25 -11.438 1 98.06 102 GLN A N 1
ATOM 745 C CA . GLN A 1 102 ? 12 -33.656 -11.227 1 98.06 102 GLN A CA 1
ATOM 746 C C . GLN A 1 102 ? 11.586 -34.125 -9.836 1 98.06 102 GLN A C 1
ATOM 748 O O . GLN A 1 102 ? 11.164 -35.25 -9.656 1 98.06 102 GLN A O 1
ATOM 753 N N . ALA A 1 103 ? 11.656 -33.25 -8.93 1 98.44 103 ALA A N 1
ATOM 754 C CA . ALA A 1 103 ? 11.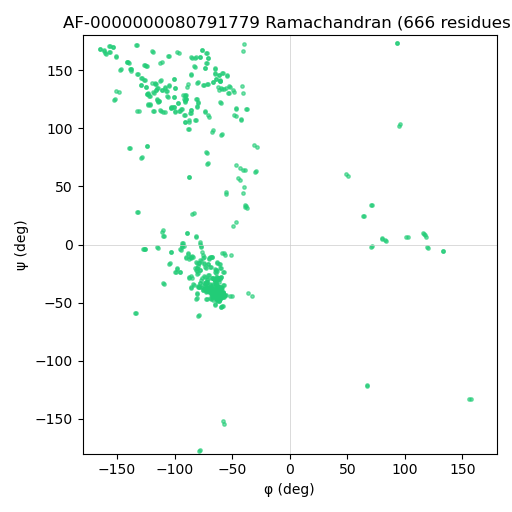508 -33.625 -7.52 1 98.44 103 ALA A CA 1
ATOM 755 C C . ALA A 1 103 ? 10.039 -33.625 -7.098 1 98.44 103 ALA A C 1
ATOM 757 O O . ALA A 1 103 ? 9.648 -34.344 -6.18 1 98.44 103 ALA A O 1
ATOM 758 N N . LEU A 1 104 ? 9.25 -32.812 -7.734 1 98.69 104 LEU A N 1
ATOM 759 C CA . LEU A 1 104 ? 7.898 -32.562 -7.25 1 98.69 104 LEU A CA 1
ATOM 760 C C . LEU A 1 104 ? 6.859 -33.156 -8.203 1 98.69 104 LEU A C 1
ATOM 762 O O . LEU A 1 104 ? 7.125 -33.281 -9.398 1 98.69 104 LEU A O 1
ATOM 766 N N . THR A 1 105 ? 5.707 -33.406 -7.645 1 98.5 105 THR A N 1
ATOM 767 C CA . THR A 1 105 ? 4.582 -33.844 -8.461 1 98.5 105 THR A CA 1
ATOM 768 C C . THR A 1 105 ? 3.578 -32.719 -8.656 1 98.5 105 THR A C 1
ATOM 770 O O . THR A 1 105 ? 2.729 -32.781 -9.547 1 98.5 105 THR A O 1
ATOM 773 N N . ILE A 1 106 ? 3.637 -31.672 -7.848 1 98.75 106 ILE A N 1
ATOM 774 C CA . ILE A 1 106 ? 2.758 -30.516 -7.977 1 98.75 106 ILE A CA 1
ATOM 775 C C . ILE A 1 106 ? 3.342 -29.531 -8.992 1 98.75 106 ILE A C 1
ATOM 777 O O . ILE A 1 106 ? 4.535 -29.594 -9.305 1 98.75 106 ILE A O 1
ATOM 781 N N . PRO A 1 107 ? 2.525 -28.641 -9.516 1 98.88 107 PRO A N 1
ATOM 782 C CA . PRO A 1 107 ? 3.006 -27.656 -10.484 1 98.88 107 PRO A CA 1
ATOM 783 C C . PRO A 1 107 ? 4.102 -26.75 -9.922 1 98.88 107 PRO A C 1
ATOM 785 O O . PRO A 1 107 ? 4.039 -26.359 -8.758 1 98.88 107 PRO A O 1
ATOM 788 N N . VAL A 1 108 ? 5.082 -26.484 -10.797 1 98.88 108 VAL A N 1
ATOM 789 C CA . VAL A 1 108 ? 6.195 -25.594 -10.516 1 98.88 108 VAL A CA 1
ATOM 790 C C . VAL A 1 108 ? 6.082 -24.344 -11.391 1 98.88 108 VAL A C 1
ATOM 792 O O . VAL A 1 108 ? 6.184 -24.422 -12.617 1 98.88 108 VAL A O 1
ATOM 795 N N . ILE A 1 109 ? 5.883 -23.188 -10.734 1 98.75 109 ILE A N 1
ATOM 796 C CA . ILE A 1 109 ? 5.75 -21.906 -11.422 1 98.75 109 ILE A CA 1
ATOM 797 C C . ILE A 1 109 ? 7.051 -21.109 -11.297 1 98.75 109 ILE A C 1
ATOM 799 O O . ILE A 1 109 ? 7.512 -20.844 -10.188 1 98.75 109 ILE A O 1
ATOM 803 N N . ALA A 1 110 ? 7.676 -20.828 -12.43 1 97.19 110 ALA A N 1
ATOM 804 C CA . ALA A 1 110 ? 8.883 -20 -12.414 1 97.19 110 ALA A CA 1
ATOM 805 C C . ALA A 1 110 ? 8.531 -18.516 -12.375 1 97.19 110 ALA A C 1
ATOM 807 O O . ALA A 1 110 ? 7.445 -18.109 -12.805 1 97.19 110 ALA A O 1
ATOM 808 N N . SER A 1 111 ? 9.414 -17.766 -11.836 1 94.25 111 SER A N 1
ATOM 809 C CA . SER A 1 111 ? 9.156 -16.344 -11.648 1 94.25 111 SER A CA 1
ATOM 810 C C . SER A 1 111 ? 10.25 -15.5 -12.289 1 94.25 111 SER A C 1
ATOM 812 O O . SER A 1 111 ? 11.43 -15.828 -12.203 1 94.25 111 SER A O 1
ATOM 814 N N . VAL A 1 112 ? 9.836 -14.477 -12.977 1 90.69 112 VAL A N 1
ATOM 815 C CA . VAL A 1 112 ? 10.758 -13.523 -13.586 1 90.69 112 VAL A CA 1
ATOM 816 C C . VAL A 1 112 ? 10.359 -12.102 -13.203 1 90.69 112 VAL A C 1
ATOM 818 O O . VAL A 1 112 ? 9.18 -11.766 -13.172 1 90.69 112 VAL A O 1
ATOM 821 N N . ASN A 1 113 ? 11.367 -11.273 -12.867 1 84.31 113 ASN A N 1
ATOM 822 C CA . ASN A 1 113 ? 11.109 -9.867 -12.562 1 84.31 113 ASN A CA 1
ATOM 823 C C . ASN A 1 113 ? 11.156 -9.008 -13.82 1 84.31 113 ASN A C 1
ATOM 825 O O . ASN A 1 113 ? 11.969 -9.25 -14.719 1 84.31 113 ASN A O 1
ATOM 829 N N . GLY A 1 114 ? 10.242 -8.102 -13.906 1 76.19 114 GLY A N 1
ATOM 830 C CA . GLY A 1 114 ? 10.242 -7.148 -15.008 1 76.19 114 GLY A CA 1
ATOM 831 C C . GLY A 1 114 ? 10.047 -5.715 -14.562 1 76.19 114 GLY A C 1
ATOM 832 O O . GLY A 1 114 ? 9.039 -5.391 -13.922 1 76.19 114 GLY A O 1
ATOM 833 N N . SER A 1 115 ? 11.039 -4.848 -14.75 1 70.19 115 SER A N 1
ATOM 834 C CA . SER A 1 115 ? 10.93 -3.461 -14.312 1 70.19 115 SER A CA 1
ATOM 835 C C . SER A 1 115 ? 10.828 -2.514 -15.508 1 70.19 115 SER A C 1
ATOM 837 O O . SER A 1 115 ? 10.234 -1.437 -15.398 1 70.19 115 SER A O 1
ATOM 839 N N . HIS A 1 116 ? 11.453 -2.816 -16.594 1 68.44 116 HIS A N 1
ATOM 840 C CA . HIS A 1 116 ? 11.391 -2.016 -17.812 1 68.44 116 HIS A CA 1
ATOM 841 C C . HIS A 1 116 ? 11.289 -2.902 -19.047 1 68.44 116 HIS A C 1
ATOM 843 O O . HIS A 1 116 ? 11.68 -4.074 -19.016 1 68.44 116 HIS A O 1
ATOM 849 N N . PRO A 1 117 ? 10.594 -2.229 -20.047 1 63.72 117 PRO A N 1
ATOM 850 C CA . PRO A 1 117 ? 10.578 -3.027 -21.266 1 63.72 117 PRO A CA 1
ATOM 851 C C . PRO A 1 117 ? 11.977 -3.465 -21.703 1 63.72 117 PRO A C 1
ATOM 853 O O . PRO A 1 117 ? 12.938 -2.715 -21.531 1 63.72 117 PRO A O 1
ATOM 856 N N . GLY A 1 118 ? 12.195 -4.57 -22.078 1 63.88 118 GLY A N 1
ATOM 857 C CA . GLY A 1 118 ? 13.492 -5.066 -22.5 1 63.88 118 GLY A CA 1
ATOM 858 C C . GLY A 1 118 ? 13.633 -6.57 -22.359 1 63.88 118 GLY A C 1
ATOM 859 O O . GLY A 1 118 ? 12.711 -7.316 -22.688 1 63.88 118 GLY A O 1
ATOM 860 N N . ASN A 1 119 ? 14.797 -7.023 -21.75 1 64.69 119 ASN A N 1
ATOM 861 C CA . ASN A 1 119 ? 15.281 -8.383 -21.953 1 64.69 119 ASN A CA 1
ATOM 862 C C . ASN A 1 119 ? 14.609 -9.367 -20.984 1 64.69 119 ASN A C 1
ATOM 864 O O . ASN A 1 119 ? 15.102 -10.477 -20.781 1 64.69 119 ASN A O 1
ATOM 868 N N . TRP A 1 120 ? 13.359 -9.023 -20.516 1 77.38 120 TRP A N 1
ATOM 869 C CA . TRP A 1 120 ? 12.648 -9.938 -19.625 1 77.38 120 TRP A CA 1
ATOM 870 C C . TRP A 1 120 ? 12.062 -11.109 -20.406 1 77.38 120 TRP A C 1
ATOM 872 O O . TRP A 1 120 ? 11.977 -12.227 -19.891 1 77.38 120 TRP A O 1
ATOM 882 N N . SER A 1 121 ? 11.781 -10.812 -21.609 1 84.19 121 SER A N 1
ATOM 883 C CA . SER A 1 121 ? 11.188 -11.82 -22.484 1 84.19 121 SER A CA 1
ATOM 884 C C . SER A 1 121 ? 12.141 -12.984 -22.703 1 84.19 121 SER A C 1
ATOM 886 O O . SER A 1 121 ? 11.719 -14.148 -22.703 1 84.19 121 SER A O 1
ATOM 888 N N . GLY A 1 122 ? 13.352 -12.648 -22.766 1 84.25 122 GLY A N 1
ATOM 889 C CA . GLY A 1 122 ? 14.344 -13.703 -22.969 1 84.25 122 GLY A CA 1
ATOM 890 C C . GLY A 1 122 ? 14.461 -14.625 -21.766 1 84.25 122 GLY A C 1
ATOM 891 O O . GLY A 1 122 ? 14.5 -15.852 -21.922 1 84.25 122 GLY A O 1
ATOM 892 N N . TYR A 1 123 ? 14.367 -14.094 -20.625 1 87.25 123 TYR A N 1
ATOM 893 C CA . TYR A 1 123 ? 14.484 -14.875 -19.406 1 87.25 123 TYR A CA 1
ATOM 894 C C . TYR A 1 123 ? 13.242 -15.734 -19.188 1 87.25 123 TYR A C 1
ATOM 896 O O . TYR A 1 123 ? 13.352 -16.891 -18.766 1 87.25 123 TYR A O 1
ATOM 904 N N . ALA A 1 124 ? 12.156 -15.188 -19.453 1 92.75 124 ALA A N 1
ATOM 905 C CA . ALA A 1 124 ? 10.922 -15.961 -19.344 1 92.75 124 ALA A CA 1
ATOM 906 C C . ALA A 1 124 ? 10.938 -17.172 -20.281 1 92.75 124 ALA A C 1
ATOM 908 O O . ALA A 1 124 ? 10.547 -18.266 -19.891 1 92.75 124 ALA A O 1
ATOM 909 N N . GLY A 1 125 ? 11.406 -16.891 -21.469 1 92.62 125 GLY A N 1
ATOM 910 C CA . GLY A 1 125 ? 11.531 -17.984 -22.438 1 92.62 125 GLY A CA 1
ATOM 911 C C . GLY A 1 125 ? 12.461 -19.094 -21.969 1 92.62 125 GLY A C 1
ATOM 912 O O . GLY A 1 125 ? 12.172 -20.266 -22.156 1 92.62 125 GLY A O 1
ATOM 913 N N . MET A 1 126 ? 13.523 -18.703 -21.375 1 91.56 126 MET A N 1
ATOM 914 C CA . MET A 1 126 ? 14.5 -19.656 -20.859 1 91.56 126 MET A CA 1
ATOM 915 C C . MET A 1 126 ? 13.875 -20.531 -19.766 1 91.56 126 MET A C 1
ATOM 917 O O . MET A 1 126 ? 14.07 -21.75 -19.75 1 91.56 126 MET A O 1
ATOM 921 N N . LEU A 1 127 ? 13.117 -19.969 -18.906 1 94.81 127 LEU A N 1
ATOM 922 C CA . LEU A 1 127 ? 12.484 -20.688 -17.812 1 94.81 127 LEU A CA 1
ATOM 923 C C . LEU A 1 127 ? 11.391 -21.609 -18.344 1 94.81 127 LEU A C 1
ATOM 925 O O . LEU A 1 127 ? 11.211 -22.719 -17.828 1 94.81 127 LEU A O 1
ATOM 929 N N . ALA A 1 128 ? 10.703 -21.156 -19.312 1 96.06 128 ALA A N 1
ATOM 930 C CA . ALA A 1 128 ? 9.695 -21.984 -19.969 1 96.06 128 ALA A CA 1
ATOM 931 C C . ALA A 1 128 ? 10.336 -23.234 -20.594 1 96.06 128 ALA A C 1
ATOM 933 O O . ALA A 1 128 ? 9.852 -24.344 -20.391 1 96.06 128 ALA A O 1
ATOM 934 N N . ARG A 1 129 ? 11.43 -23.078 -21.219 1 95.44 129 ARG A N 1
ATOM 935 C CA . ARG A 1 129 ? 12.125 -24.188 -21.875 1 95.44 129 ARG A CA 1
ATOM 936 C C . ARG A 1 129 ? 12.727 -25.141 -20.844 1 95.44 129 ARG A C 1
ATOM 938 O O . ARG A 1 129 ? 12.922 -26.312 -21.125 1 95.44 129 ARG A O 1
ATOM 945 N N . ALA A 1 130 ? 12.992 -24.547 -19.688 1 96.19 130 ALA A N 1
ATOM 946 C CA . ALA A 1 130 ? 13.539 -25.375 -18.609 1 96.19 130 ALA A CA 1
ATOM 947 C C . ALA A 1 130 ? 12.492 -26.328 -18.062 1 96.19 130 ALA A C 1
ATOM 949 O O . ALA A 1 130 ? 12.828 -27.266 -17.328 1 96.19 130 ALA A O 1
ATOM 950 N N . GLY A 1 131 ? 11.195 -26.062 -18.359 1 97.69 131 GLY A N 1
ATOM 951 C CA . GLY A 1 131 ? 10.172 -27.031 -18 1 97.69 131 GLY A CA 1
ATOM 952 C C . GLY A 1 131 ? 9.156 -26.484 -17.016 1 97.69 131 GLY A C 1
ATOM 953 O O . GLY A 1 131 ? 8.336 -27.234 -16.484 1 97.69 131 GLY A O 1
ATOM 954 N N . ALA A 1 132 ? 9.188 -25.203 -16.688 1 98.38 132 ALA A N 1
ATOM 955 C CA . ALA A 1 132 ? 8.203 -24.625 -15.773 1 98.38 132 ALA A CA 1
ATOM 956 C C . ALA A 1 132 ? 6.781 -24.906 -16.266 1 98.38 132 ALA A C 1
ATOM 958 O O . ALA A 1 132 ? 6.523 -24.922 -17.469 1 98.38 132 ALA A O 1
ATOM 959 N N . ASP A 1 133 ? 5.883 -25.094 -15.32 1 98.75 133 ASP A N 1
ATOM 960 C CA . ASP A 1 133 ? 4.492 -25.344 -15.68 1 98.75 133 ASP A CA 1
ATOM 961 C C . ASP A 1 133 ? 3.756 -24.047 -16.016 1 98.75 133 ASP A C 1
ATOM 963 O O . ASP A 1 133 ? 2.719 -24.078 -16.672 1 98.75 133 ASP A O 1
ATOM 967 N N . ALA A 1 134 ? 4.219 -22.953 -15.539 1 98.81 134 ALA A N 1
ATOM 968 C CA . ALA A 1 134 ? 3.717 -21.609 -15.766 1 98.81 134 ALA A CA 1
ATOM 969 C C . ALA A 1 134 ? 4.777 -20.562 -15.422 1 98.81 134 ALA A C 1
ATOM 971 O O . ALA A 1 134 ? 5.805 -20.891 -14.828 1 98.81 134 ALA A O 1
ATOM 972 N N . ILE A 1 135 ? 4.523 -19.328 -15.836 1 97.94 135 ILE A N 1
ATOM 973 C CA . ILE A 1 135 ? 5.41 -18.219 -15.523 1 97.94 135 ILE A CA 1
ATOM 974 C C . ILE A 1 135 ? 4.652 -17.172 -14.703 1 97.94 135 ILE A C 1
ATOM 976 O O . ILE A 1 135 ? 3.5 -16.859 -15.008 1 97.94 135 ILE A O 1
ATOM 980 N N . GLU A 1 136 ? 5.254 -16.766 -13.641 1 97.69 136 GLU A N 1
ATOM 981 C CA . GLU A 1 136 ? 4.797 -15.578 -12.93 1 97.69 136 GLU A CA 1
ATOM 982 C C . GLU A 1 136 ? 5.711 -14.391 -13.219 1 97.69 136 GLU A C 1
ATOM 984 O O . GLU A 1 136 ? 6.918 -14.453 -12.969 1 97.69 136 GLU A O 1
ATOM 989 N N . LEU A 1 137 ? 5.168 -13.383 -13.805 1 95.25 137 LEU A N 1
ATOM 990 C CA . LEU A 1 137 ? 5.879 -12.133 -14.062 1 95.25 137 LEU A CA 1
ATOM 991 C C . LEU A 1 137 ? 5.684 -11.148 -12.914 1 95.25 137 LEU A C 1
ATOM 993 O O . LEU A 1 137 ? 4.562 -10.711 -12.648 1 95.25 137 LEU A O 1
ATOM 997 N N . ASN A 1 138 ? 6.734 -10.914 -12.227 1 91.75 138 ASN A N 1
ATOM 998 C CA . ASN A 1 138 ? 6.73 -9.938 -11.148 1 91.75 138 ASN A CA 1
ATOM 999 C C . ASN A 1 138 ? 7.043 -8.531 -11.664 1 91.75 138 ASN A C 1
ATOM 1001 O O . ASN A 1 138 ? 8.195 -8.227 -11.961 1 91.75 138 ASN A O 1
ATOM 1005 N N . LEU A 1 139 ? 5.98 -7.723 -11.727 1 89.38 139 LEU A N 1
ATOM 1006 C CA . LEU A 1 139 ? 6.148 -6.355 -12.219 1 89.38 139 LEU A CA 1
ATOM 1007 C C . LEU A 1 139 ? 6.457 -5.402 -11.062 1 89.38 139 LEU A C 1
ATOM 1009 O O . LEU A 1 139 ? 5.734 -5.375 -10.07 1 89.38 139 LEU A O 1
ATOM 1013 N N . TYR A 1 140 ? 7.496 -4.68 -11.281 1 75.81 140 TYR A N 1
ATOM 1014 C CA . TYR A 1 140 ? 7.855 -3.703 -10.266 1 75.81 140 TYR A CA 1
ATOM 1015 C C . TYR A 1 140 ? 8.516 -2.48 -10.891 1 75.81 140 TYR A C 1
ATOM 1017 O O . TYR A 1 140 ? 9.352 -2.611 -11.789 1 75.81 140 TYR A O 1
ATOM 1025 N N . ASN A 1 141 ? 8.078 -1.364 -10.547 1 80.69 141 ASN A N 1
ATOM 1026 C CA . ASN A 1 141 ? 8.672 -0.109 -11 1 80.69 141 ASN A CA 1
ATOM 1027 C C . ASN A 1 141 ? 8.438 1.013 -9.992 1 80.69 141 ASN A C 1
ATOM 1029 O O . ASN A 1 141 ? 7.328 1.173 -9.477 1 80.69 141 ASN A O 1
ATOM 1033 N N . VAL A 1 142 ? 9.57 1.637 -9.555 1 86.06 142 VAL A N 1
ATOM 1034 C CA . VAL A 1 142 ? 9.414 2.92 -8.883 1 86.06 142 VAL A CA 1
ATOM 1035 C C . VAL A 1 142 ? 9.438 4.051 -9.906 1 86.06 142 VAL A C 1
ATOM 1037 O O . VAL A 1 142 ? 10.5 4.434 -10.391 1 86.06 142 VAL A O 1
ATOM 1040 N N . ALA A 1 143 ? 8.305 4.496 -10.234 1 89.88 143 ALA A N 1
ATOM 1041 C CA . ALA A 1 143 ? 8.188 5.535 -11.25 1 89.88 143 ALA A CA 1
ATOM 1042 C C . ALA A 1 143 ? 8.664 6.883 -10.711 1 89.88 143 ALA A C 1
ATOM 1044 O O . ALA A 1 143 ? 7.852 7.781 -10.469 1 89.88 143 ALA A O 1
ATOM 1045 N N . ALA A 1 144 ? 9.992 7.047 -10.688 1 91.56 144 ALA A N 1
ATOM 1046 C CA . ALA A 1 144 ? 10.594 8.219 -10.062 1 91.56 144 ALA A CA 1
ATOM 1047 C C . ALA A 1 144 ? 10.828 9.328 -11.086 1 91.56 144 ALA A C 1
ATOM 1049 O O . ALA A 1 144 ? 11.328 10.406 -10.742 1 91.56 144 ALA A O 1
ATOM 1050 N N . ASP A 1 145 ? 10.453 9.133 -12.352 1 93.38 145 ASP A N 1
ATOM 1051 C CA . ASP A 1 145 ? 10.578 10.141 -13.406 1 93.38 145 ASP A CA 1
ATOM 1052 C C . ASP A 1 145 ? 9.375 11.078 -13.422 1 93.38 145 ASP A C 1
ATOM 1054 O O . ASP A 1 145 ? 8.273 10.664 -13.805 1 93.38 145 ASP A O 1
ATOM 1058 N N . PRO A 1 146 ? 9.617 12.352 -13.086 1 95.25 146 PRO A N 1
ATOM 1059 C CA . PRO A 1 146 ? 8.484 13.289 -13.078 1 95.25 146 PRO A CA 1
ATOM 1060 C C . PRO A 1 146 ? 7.855 13.469 -14.453 1 95.25 146 PRO A C 1
ATOM 1062 O O . PRO A 1 146 ? 6.734 13.969 -14.562 1 95.25 146 PRO A O 1
ATOM 1065 N N . GLY A 1 147 ? 8.516 13.07 -15.445 1 96.5 147 GLY A N 1
ATOM 1066 C CA . GLY A 1 147 ? 8.016 13.219 -16.797 1 96.5 147 GLY A CA 1
ATOM 1067 C C . GLY A 1 147 ? 7.168 12.047 -17.25 1 96.5 147 GLY A C 1
ATOM 1068 O O . GLY A 1 147 ? 6.512 12.109 -18.297 1 96.5 147 GLY A O 1
ATOM 1069 N N . GLN A 1 148 ? 7.102 11.023 -16.531 1 96 148 GLN A N 1
ATOM 1070 C CA . GLN A 1 148 ? 6.348 9.828 -16.922 1 96 148 GLN A CA 1
ATOM 1071 C C . GLN A 1 148 ? 4.938 9.867 -16.344 1 96 148 GLN A C 1
ATOM 1073 O O . GLN A 1 148 ? 4.758 9.789 -15.117 1 96 148 GLN A O 1
ATOM 1078 N N . SER A 1 149 ? 3.98 9.914 -17.203 1 97.62 149 SER A N 1
ATOM 1079 C CA . SER A 1 149 ? 2.578 9.961 -16.797 1 97.62 149 SER A CA 1
ATOM 1080 C C . SER A 1 149 ? 2.123 8.625 -16.219 1 97.62 149 SER A C 1
ATOM 1082 O O . SER A 1 149 ? 2.777 7.602 -16.422 1 97.62 149 SER A O 1
ATOM 1084 N N . PRO A 1 150 ? 1.013 8.695 -15.469 1 97.44 150 PRO A N 1
ATOM 1085 C CA . PRO A 1 150 ? 0.497 7.422 -14.953 1 97.44 150 PRO A CA 1
ATOM 1086 C C . PRO A 1 150 ? 0.098 6.457 -16.062 1 97.44 150 PRO A C 1
ATOM 1088 O O . PRO A 1 150 ? 0.282 5.242 -15.938 1 97.44 150 PRO A O 1
ATOM 1091 N N . GLU A 1 151 ? -0.428 6.977 -17.109 1 97.56 151 GLU A N 1
ATOM 1092 C CA . GLU A 1 151 ? -0.778 6.145 -18.25 1 97.56 151 GLU A CA 1
ATOM 1093 C C . GLU A 1 151 ? 0.458 5.477 -18.844 1 97.56 151 GLU A C 1
ATOM 1095 O O . GLU A 1 151 ? 0.427 4.289 -19.188 1 97.56 151 GLU A O 1
ATOM 1100 N N . ALA A 1 152 ? 1.477 6.234 -18.953 1 96.44 152 ALA A N 1
ATOM 1101 C CA . ALA A 1 152 ? 2.715 5.691 -19.516 1 96.44 152 ALA A CA 1
ATOM 1102 C C . ALA A 1 152 ? 3.27 4.578 -18.625 1 96.44 152 ALA A C 1
ATOM 1104 O O . ALA A 1 152 ? 3.762 3.564 -19.141 1 96.44 152 ALA A O 1
ATOM 1105 N N . VAL A 1 153 ? 3.191 4.734 -17.344 1 94.94 153 VAL A N 1
ATOM 1106 C CA . VAL A 1 153 ? 3.672 3.729 -16.406 1 94.94 153 VAL A CA 1
ATOM 1107 C C . VAL A 1 153 ? 2.895 2.43 -16.594 1 94.94 153 VAL A C 1
ATOM 1109 O O . VAL A 1 153 ? 3.488 1.358 -16.734 1 94.94 153 VAL A O 1
ATOM 1112 N N . GLU A 1 154 ? 1.586 2.518 -16.641 1 96 154 GLU A N 1
ATOM 1113 C CA . GLU A 1 154 ? 0.761 1.317 -16.734 1 96 154 GLU A CA 1
ATOM 1114 C C . GLU A 1 154 ? 0.854 0.693 -18.125 1 96 154 GLU A C 1
ATOM 1116 O O . GLU A 1 154 ? 0.804 -0.531 -18.266 1 96 154 GLU A O 1
ATOM 1121 N N . ASP A 1 155 ? 1.023 1.553 -19.141 1 95.94 155 ASP A N 1
ATOM 1122 C CA . ASP A 1 155 ? 1.232 1.038 -20.484 1 95.94 155 ASP A CA 1
ATOM 1123 C C . ASP A 1 155 ? 2.533 0.245 -20.578 1 95.94 155 ASP A C 1
ATOM 1125 O O . ASP A 1 155 ? 2.613 -0.748 -21.297 1 95.94 155 ASP A O 1
ATOM 1129 N N . ASP A 1 156 ? 3.52 0.692 -19.906 1 93.81 156 ASP A N 1
ATOM 1130 C CA . ASP A 1 156 ? 4.777 -0.048 -19.875 1 93.81 156 ASP A CA 1
ATOM 1131 C C . ASP A 1 156 ? 4.566 -1.455 -19.312 1 93.81 156 ASP A C 1
ATOM 1133 O O . ASP A 1 156 ? 5.121 -2.424 -19.844 1 93.81 156 ASP A O 1
ATOM 1137 N N . TYR A 1 157 ? 3.781 -1.561 -18.266 1 94.44 157 TYR A N 1
ATOM 1138 C CA . TYR A 1 157 ? 3.473 -2.869 -17.703 1 94.44 157 TYR A CA 1
ATOM 1139 C C . TYR A 1 157 ? 2.812 -3.77 -18.734 1 94.44 157 TYR A C 1
ATOM 1141 O O . TYR A 1 157 ? 3.186 -4.938 -18.891 1 94.44 157 TYR A O 1
ATOM 1149 N N . LEU A 1 158 ? 1.896 -3.215 -19.484 1 96.62 158 LEU A N 1
ATOM 1150 C CA . LEU A 1 158 ? 1.17 -3.992 -20.469 1 96.62 158 LEU A CA 1
ATOM 1151 C C . LEU A 1 158 ? 2.1 -4.445 -21.594 1 96.62 158 LEU A C 1
ATOM 1153 O O . LEU A 1 158 ? 1.989 -5.57 -22.078 1 96.62 158 LEU A O 1
ATOM 1157 N N . THR A 1 159 ? 2.971 -3.566 -21.938 1 95.25 159 THR A N 1
ATOM 1158 C CA . THR A 1 159 ? 3.955 -3.908 -22.953 1 95.25 159 THR A CA 1
ATOM 1159 C C . THR A 1 159 ? 4.84 -5.062 -22.484 1 95.25 159 THR A C 1
ATOM 1161 O O . THR A 1 159 ? 5.094 -6 -23.25 1 95.25 159 THR A O 1
ATOM 1164 N N . ILE A 1 160 ? 5.258 -5.035 -21.266 1 94.31 160 ILE A N 1
ATOM 1165 C CA . ILE A 1 160 ? 6.086 -6.09 -20.703 1 94.31 160 ILE A CA 1
ATOM 1166 C C . ILE A 1 160 ? 5.32 -7.41 -20.703 1 94.31 160 ILE A C 1
ATOM 1168 O O . ILE A 1 160 ? 5.867 -8.453 -21.062 1 94.31 160 ILE A O 1
ATOM 1172 N N . ILE A 1 161 ? 4.051 -7.383 -20.359 1 96.88 161 ILE A N 1
ATOM 1173 C CA . ILE A 1 161 ? 3.213 -8.57 -20.328 1 96.88 161 ILE A CA 1
ATOM 1174 C C . ILE A 1 161 ? 3.133 -9.188 -21.734 1 96.88 161 ILE A C 1
ATOM 1176 O O . ILE A 1 161 ? 3.342 -10.391 -21.891 1 96.88 161 ILE A O 1
ATOM 1180 N N . THR A 1 162 ? 2.881 -8.32 -22.672 1 96.62 162 THR A N 1
ATOM 1181 C CA . THR A 1 162 ? 2.748 -8.766 -24.047 1 96.62 162 THR A CA 1
ATOM 1182 C C . THR A 1 162 ? 4.043 -9.414 -24.531 1 96.62 162 THR A C 1
ATOM 1184 O O . THR A 1 162 ? 4.016 -10.484 -25.141 1 96.62 162 THR A O 1
ATOM 1187 N N . ASP A 1 163 ? 5.117 -8.773 -24.234 1 94.56 163 ASP A N 1
ATOM 1188 C CA . ASP A 1 163 ? 6.418 -9.266 -24.672 1 94.56 163 ASP A CA 1
ATOM 1189 C C . ASP A 1 163 ? 6.742 -10.617 -24.016 1 94.56 163 ASP A C 1
ATOM 1191 O O . ASP A 1 163 ? 7.227 -11.531 -24.688 1 94.56 163 ASP A O 1
ATOM 1195 N N . VAL A 1 164 ? 6.504 -10.734 -22.781 1 95.25 164 VAL A N 1
ATOM 1196 C CA . VAL A 1 164 ? 6.777 -11.969 -22.062 1 95.25 164 VAL A CA 1
ATOM 1197 C C . VAL A 1 164 ? 5.871 -13.086 -22.578 1 95.25 164 VAL A C 1
ATOM 1199 O O . VAL A 1 164 ? 6.324 -14.211 -22.797 1 95.25 164 VAL A O 1
ATOM 1202 N N . LYS A 1 165 ? 4.629 -12.773 -22.797 1 97 165 LYS A N 1
ATOM 1203 C CA . LYS A 1 165 ? 3.693 -13.773 -23.297 1 97 165 LYS A CA 1
ATOM 1204 C C . LYS A 1 165 ? 4.145 -14.312 -24.656 1 97 165 LYS A C 1
ATOM 1206 O O . LYS A 1 165 ? 4.086 -15.516 -24.891 1 97 165 LYS A O 1
ATOM 1211 N N . LYS A 1 166 ? 4.574 -13.414 -25.469 1 95.56 166 LYS A N 1
ATOM 1212 C CA . LYS A 1 166 ? 5.078 -13.836 -26.781 1 95.56 166 LYS A CA 1
ATOM 1213 C C . LYS A 1 166 ? 6.25 -14.805 -26.641 1 95.56 166 LYS A C 1
ATOM 1215 O O . LYS A 1 166 ? 6.336 -15.789 -27.359 1 95.56 166 LYS A O 1
ATOM 1220 N N . ALA A 1 167 ? 7.051 -14.555 -25.688 1 93.44 167 ALA A N 1
ATOM 1221 C CA . ALA A 1 167 ? 8.273 -15.328 -25.5 1 93.44 167 ALA A CA 1
ATOM 1222 C C . ALA A 1 167 ? 7.969 -16.719 -24.938 1 93.44 167 ALA A C 1
ATOM 1224 O O . ALA A 1 167 ? 8.68 -17.688 -25.234 1 93.44 167 ALA A O 1
ATOM 1225 N N . ILE A 1 168 ? 6.871 -16.859 -24.203 1 96.56 168 ILE A N 1
ATOM 1226 C CA . ILE A 1 168 ? 6.648 -18.125 -23.516 1 96.56 168 ILE A CA 1
ATOM 1227 C C . ILE A 1 168 ? 5.598 -18.938 -24.266 1 96.56 168 ILE A C 1
ATOM 1229 O O . ILE A 1 168 ? 5.309 -20.078 -23.891 1 96.56 168 ILE A O 1
ATOM 1233 N N . GLY A 1 169 ? 4.973 -18.391 -25.266 1 95.81 169 GLY A N 1
ATOM 1234 C CA . GLY A 1 169 ? 4.023 -19.109 -26.109 1 95.81 169 GLY A CA 1
ATOM 1235 C C . GLY A 1 169 ? 2.758 -19.5 -25.375 1 95.81 169 GLY A C 1
ATOM 1236 O O . GLY A 1 169 ? 2.113 -18.656 -24.734 1 95.81 169 GLY A O 1
ATOM 1237 N N . ASP A 1 170 ? 2.482 -20.766 -25.328 1 96.44 170 ASP A N 1
ATOM 1238 C CA . ASP A 1 170 ? 1.208 -21.25 -24.797 1 96.44 170 ASP A CA 1
ATOM 1239 C C . ASP A 1 170 ? 1.271 -21.422 -23.281 1 96.44 170 ASP A C 1
ATOM 1241 O O . ASP A 1 170 ? 0.247 -21.641 -22.625 1 96.44 170 ASP A O 1
ATOM 1245 N N . LEU A 1 171 ? 2.424 -21.344 -22.75 1 98.19 171 LEU A N 1
ATOM 1246 C CA . LEU A 1 171 ? 2.547 -21.469 -21.297 1 98.19 171 LEU A CA 1
ATOM 1247 C C . LEU A 1 171 ? 1.748 -20.391 -20.594 1 98.19 171 LEU A C 1
ATOM 1249 O O . LEU A 1 171 ? 1.767 -19.219 -21 1 98.19 171 LEU A O 1
ATOM 1253 N N . PRO A 1 172 ? 0.969 -20.797 -19.531 1 98.69 172 PRO A N 1
ATOM 1254 C CA . PRO A 1 172 ? 0.17 -19.781 -18.828 1 98.69 172 PRO A CA 1
ATOM 1255 C C . PRO A 1 172 ? 1.028 -18.734 -18.125 1 98.69 172 PRO A C 1
ATOM 1257 O O . PRO A 1 172 ? 2.111 -19.062 -17.625 1 98.69 172 PRO A O 1
ATOM 1260 N N . LEU A 1 173 ? 0.488 -17.5 -18.078 1 98.69 173 LEU A N 1
ATOM 1261 C CA . LEU A 1 173 ? 1.184 -16.359 -17.484 1 98.69 173 LEU A CA 1
ATOM 1262 C C . LEU A 1 173 ? 0.354 -15.727 -16.375 1 98.69 173 LEU A C 1
ATOM 1264 O O . LEU A 1 173 ? -0.807 -15.375 -16.578 1 98.69 173 LEU A O 1
ATOM 1268 N N . ALA A 1 174 ? 0.933 -15.719 -15.188 1 98.75 174 ALA A N 1
ATOM 1269 C CA . ALA A 1 174 ? 0.404 -14.891 -14.102 1 98.75 174 ALA A CA 1
ATOM 1270 C C . ALA A 1 174 ? 1.209 -13.609 -13.945 1 98.75 174 ALA A C 1
ATOM 1272 O O . ALA A 1 174 ? 2.43 -13.602 -14.125 1 98.75 174 ALA A O 1
ATOM 1273 N N . VAL A 1 175 ? 0.535 -12.547 -13.648 1 98 175 VAL A N 1
ATOM 1274 C CA . VAL A 1 175 ? 1.217 -11.266 -13.477 1 98 175 VAL A CA 1
ATOM 1275 C C . VAL A 1 175 ? 1.021 -10.766 -12.055 1 98 175 VAL A C 1
ATOM 1277 O O . VAL A 1 175 ? -0.107 -10.492 -11.633 1 98 175 VAL A O 1
ATOM 1280 N N . LYS A 1 176 ? 2.111 -10.695 -11.344 1 96.56 176 LYS A N 1
ATOM 1281 C CA . LYS A 1 176 ? 2.109 -10.141 -9.992 1 96.56 176 LYS A CA 1
ATOM 1282 C C . LYS A 1 176 ? 2.367 -8.633 -10.016 1 96.56 176 LYS A C 1
ATOM 1284 O O . LYS A 1 176 ? 3.371 -8.18 -10.57 1 96.56 176 LYS A O 1
ATOM 1289 N N . VAL A 1 177 ? 1.452 -7.883 -9.398 1 94.94 177 VAL A N 1
ATOM 1290 C CA . VAL A 1 177 ? 1.542 -6.43 -9.508 1 94.94 177 VAL A CA 1
ATOM 1291 C C . VAL A 1 177 ? 1.546 -5.809 -8.117 1 94.94 177 VAL A C 1
ATOM 1293 O O . VAL A 1 177 ? 1.042 -6.406 -7.16 1 94.94 177 VAL A O 1
ATOM 1296 N N . SER A 1 178 ? 2.135 -4.629 -8.039 1 91.38 178 SER A N 1
ATOM 1297 C CA . SER A 1 178 ? 2.072 -3.844 -6.809 1 91.38 178 SER A CA 1
ATOM 1298 C C . SER A 1 178 ? 0.721 -3.154 -6.66 1 91.38 178 SER A C 1
ATOM 1300 O O . SER A 1 178 ? -0.012 -2.996 -7.637 1 91.38 178 SER A O 1
ATOM 1302 N N . PRO A 1 179 ? 0.454 -2.754 -5.43 1 92.5 179 PRO A N 1
ATOM 1303 C CA . PRO A 1 179 ? -0.795 -2.01 -5.254 1 92.5 179 PRO A CA 1
ATOM 1304 C C . PRO A 1 179 ? -0.688 -0.561 -5.723 1 92.5 179 PRO A C 1
ATOM 1306 O O . PRO A 1 179 ? -1.685 0.168 -5.719 1 92.5 179 PRO A O 1
ATOM 1309 N N . PHE A 1 180 ? 0.436 -0.126 -6.18 1 92.5 180 PHE A N 1
ATOM 1310 C CA . PHE A 1 180 ? 0.661 1.269 -6.539 1 92.5 180 PHE A CA 1
ATOM 1311 C C . PHE A 1 180 ? 0.248 1.528 -7.984 1 92.5 180 PHE A C 1
ATOM 1313 O O . PHE A 1 180 ? 1.073 1.93 -8.805 1 92.5 180 PHE A O 1
ATOM 1320 N N . ILE A 1 181 ? -0.984 1.25 -8.25 1 94.75 181 ILE A N 1
ATOM 1321 C CA . ILE A 1 181 ? -1.674 1.448 -9.516 1 94.75 181 ILE A CA 1
ATOM 1322 C C . ILE A 1 181 ? -2.896 2.338 -9.305 1 94.75 181 ILE A C 1
ATOM 1324 O O . ILE A 1 181 ? -3.695 2.102 -8.398 1 94.75 181 ILE A O 1
ATOM 1328 N N . SER A 1 182 ? -2.98 3.352 -10.141 1 95.62 182 SER A N 1
ATOM 1329 C CA . SER A 1 182 ? -4.043 4.328 -9.938 1 95.62 182 SER A CA 1
ATOM 1330 C C . SER A 1 182 ? -5.406 3.746 -10.297 1 95.62 182 SER A C 1
ATOM 1332 O O . SER A 1 182 ? -6.426 4.129 -9.719 1 95.62 182 SER A O 1
ATOM 1334 N N . SER A 1 183 ? -5.418 2.859 -11.258 1 96.19 183 SER A N 1
ATOM 1335 C CA . SER A 1 183 ? -6.688 2.311 -11.719 1 96.19 183 SER A CA 1
ATOM 1336 C C . SER A 1 183 ? -6.586 0.81 -11.969 1 96.19 183 SER A C 1
ATOM 1338 O O . SER A 1 183 ? -6.52 0.365 -13.117 1 96.19 183 SER A O 1
ATOM 1340 N N . VAL A 1 184 ? -6.727 0.113 -10.93 1 96.94 184 VAL A N 1
ATOM 1341 C CA . VAL A 1 184 ? -6.578 -1.338 -10.977 1 96.94 184 VAL A CA 1
ATOM 1342 C C . VAL A 1 184 ? -7.699 -1.944 -11.828 1 96.94 184 VAL A C 1
ATOM 1344 O O . VAL A 1 184 ? -7.457 -2.852 -12.625 1 96.94 184 VAL A O 1
ATOM 1347 N N . ALA A 1 185 ? -8.891 -1.393 -11.688 1 97 185 ALA A N 1
ATOM 1348 C CA . ALA A 1 185 ? -10.047 -1.896 -12.43 1 97 185 ALA A CA 1
ATOM 1349 C C . ALA A 1 185 ? -9.859 -1.711 -13.93 1 97 185 ALA A C 1
ATOM 1351 O O . ALA A 1 185 ? -10.336 -2.521 -14.727 1 97 185 ALA A O 1
ATOM 1352 N N . HIS A 1 186 ? -9.188 -0.644 -14.281 1 98.12 186 HIS A N 1
ATOM 1353 C CA . HIS A 1 186 ? -8.898 -0.363 -15.68 1 98.12 186 HIS A CA 1
ATOM 1354 C C . HIS A 1 186 ? -7.738 -1.219 -16.188 1 98.12 186 HIS A C 1
ATOM 1356 O O . HIS A 1 186 ? -7.723 -1.628 -17.344 1 98.12 186 HIS A O 1
ATOM 1362 N N . PHE A 1 187 ? -6.824 -1.512 -15.367 1 98.31 187 PHE A N 1
ATOM 1363 C CA . PHE A 1 187 ? -5.598 -2.229 -15.703 1 98.31 187 PHE A CA 1
ATOM 1364 C C . PHE A 1 187 ? -5.879 -3.713 -15.906 1 98.31 187 PHE A C 1
ATOM 1366 O O . PHE A 1 187 ? -5.355 -4.324 -16.828 1 98.31 187 PHE A O 1
ATOM 1373 N N . ALA A 1 188 ? -6.719 -4.305 -15.133 1 98.44 188 ALA A N 1
ATOM 1374 C CA . ALA A 1 188 ? -6.875 -5.754 -15.031 1 98.44 188 ALA A CA 1
ATOM 1375 C C . ALA A 1 188 ? -7.391 -6.34 -16.344 1 98.44 188 ALA A C 1
ATOM 1377 O O . ALA A 1 188 ? -6.793 -7.27 -16.891 1 98.44 188 ALA A O 1
ATOM 1378 N N . PRO A 1 189 ? -8.492 -5.793 -16.891 1 98.5 189 PRO A N 1
ATOM 1379 C CA . PRO A 1 189 ? -8.945 -6.352 -18.172 1 98.5 189 PRO A CA 1
ATOM 1380 C C . PRO A 1 189 ? -7.918 -6.16 -19.281 1 98.5 189 PRO A C 1
ATOM 1382 O O . PRO A 1 189 ? -7.824 -6.992 -20.188 1 98.5 189 PRO A O 1
ATOM 1385 N N . ARG A 1 190 ? -7.141 -5.133 -19.219 1 98.56 190 ARG A N 1
ATOM 1386 C CA . ARG A 1 190 ? -6.109 -4.887 -20.219 1 98.56 190 ARG A CA 1
ATOM 1387 C C . ARG A 1 190 ? -4.945 -5.859 -20.062 1 98.56 190 ARG A C 1
ATOM 1389 O O . ARG A 1 190 ? -4.324 -6.262 -21.047 1 98.56 190 ARG A O 1
ATOM 1396 N N . ALA A 1 191 ? -4.664 -6.215 -18.828 1 98.62 191 ALA A N 1
ATOM 1397 C CA . ALA A 1 191 ? -3.662 -7.25 -18.594 1 98.62 191 ALA A CA 1
ATOM 1398 C C . ALA A 1 191 ? -4.098 -8.586 -19.188 1 98.62 191 ALA A C 1
ATOM 1400 O O . ALA A 1 191 ? -3.287 -9.297 -19.781 1 98.62 191 ALA A O 1
ATOM 1401 N N . LEU A 1 192 ? -5.375 -8.914 -19.031 1 98.75 192 LEU A N 1
ATOM 1402 C CA . LEU A 1 192 ? -5.938 -10.117 -19.641 1 98.75 192 LEU A CA 1
ATOM 1403 C C . LEU A 1 192 ? -5.77 -10.086 -21.156 1 98.75 192 LEU A C 1
ATOM 1405 O O . LEU A 1 192 ? -5.312 -11.062 -21.766 1 98.75 192 LEU A O 1
ATOM 1409 N N . GLN A 1 193 ? -6.062 -8.961 -21.734 1 98.5 193 GLN A N 1
ATOM 1410 C CA . GLN A 1 193 ? -5.945 -8.797 -23.172 1 98.5 193 GLN A CA 1
ATOM 1411 C C . GLN A 1 193 ? -4.492 -8.898 -23.625 1 98.5 193 GLN A C 1
ATOM 1413 O O . GLN A 1 193 ? -4.207 -9.398 -24.719 1 98.5 193 GLN A O 1
ATOM 1418 N N . ALA A 1 194 ? -3.615 -8.5 -22.734 1 98.25 194 ALA A N 1
ATOM 1419 C CA . ALA A 1 194 ? -2.189 -8.5 -23.062 1 98.25 194 ALA A CA 1
ATOM 1420 C C . ALA A 1 194 ? -1.61 -9.914 -22.953 1 98.25 194 ALA A C 1
ATOM 1422 O O . ALA A 1 194 ? -0.499 -10.164 -23.422 1 98.25 194 ALA A O 1
ATOM 1423 N N . GLY A 1 195 ? -2.324 -10.844 -22.281 1 98.44 195 GLY A N 1
ATOM 1424 C CA . GLY A 1 195 ? -1.878 -12.234 -22.297 1 98.44 195 GLY A CA 1
ATOM 1425 C C . GLY A 1 195 ? -1.874 -12.875 -20.922 1 98.44 195 GLY A C 1
ATOM 1426 O O . GLY A 1 195 ? -1.657 -14.086 -20.812 1 98.44 195 GLY A O 1
ATOM 1427 N N . ALA A 1 196 ? -2.158 -12.117 -19.875 1 98.75 196 ALA A N 1
ATOM 1428 C CA . ALA A 1 196 ? -2.193 -12.688 -18.531 1 98.75 196 ALA A CA 1
ATOM 1429 C C . ALA A 1 196 ? -3.414 -13.578 -18.344 1 98.75 196 ALA A C 1
ATOM 1431 O O . ALA A 1 196 ? -4.512 -13.25 -18.797 1 98.75 196 ALA A O 1
ATOM 1432 N N . ARG A 1 197 ? -3.215 -14.664 -17.719 1 98.69 197 ARG A N 1
ATOM 1433 C CA . ARG A 1 197 ? -4.324 -15.531 -17.344 1 98.69 197 ARG A CA 1
ATOM 1434 C C . ARG A 1 197 ? -4.742 -15.297 -15.898 1 98.69 197 ARG A C 1
ATOM 1436 O O . ARG A 1 197 ? -5.871 -15.617 -15.516 1 98.69 197 ARG A O 1
ATOM 1443 N N . ALA A 1 198 ? -3.84 -14.742 -15.148 1 98.88 198 ALA A N 1
ATOM 1444 C CA . ALA A 1 198 ? -4.113 -14.406 -13.75 1 98.88 198 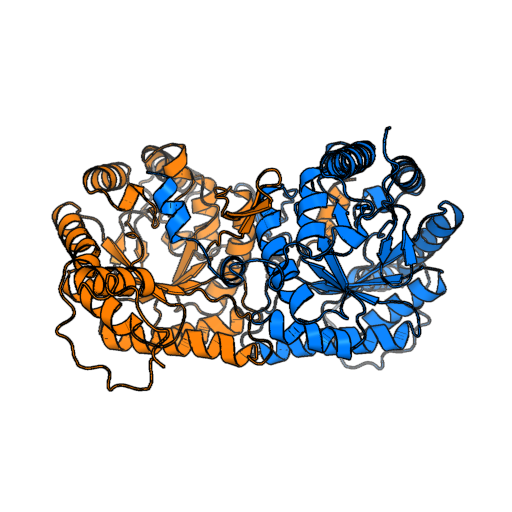ALA A CA 1
ATOM 1445 C C . ALA A 1 198 ? -3.365 -13.141 -13.336 1 98.88 198 ALA A C 1
ATOM 1447 O O . ALA A 1 198 ? -2.316 -12.82 -13.898 1 98.88 198 ALA A O 1
ATOM 1448 N N . VAL A 1 199 ? -3.963 -12.445 -12.398 1 98.81 199 VAL A N 1
ATOM 1449 C CA . VAL A 1 199 ? -3.248 -11.398 -11.68 1 98.81 199 VAL A CA 1
ATOM 1450 C C . VAL A 1 199 ? -3.021 -11.82 -10.234 1 98.81 199 VAL A C 1
ATOM 1452 O O . VAL A 1 199 ? -3.898 -12.43 -9.609 1 98.81 199 VAL A O 1
ATOM 1455 N N . VAL A 1 200 ? -1.816 -11.641 -9.758 1 98.62 200 VAL A N 1
ATOM 1456 C CA . VAL A 1 200 ? -1.445 -11.93 -8.375 1 98.62 200 VAL A CA 1
ATOM 1457 C C . VAL A 1 200 ? -1.419 -10.641 -7.566 1 98.62 200 VAL A C 1
ATOM 1459 O O . VAL A 1 200 ? -0.596 -9.758 -7.82 1 98.62 200 VAL A O 1
ATOM 1462 N N . LEU A 1 201 ? -2.348 -10.562 -6.602 1 97.56 201 LEU A N 1
ATOM 1463 C CA . LEU A 1 201 ? -2.568 -9.344 -5.832 1 97.56 201 LEU A CA 1
ATOM 1464 C C . LEU A 1 201 ? -2.176 -9.547 -4.371 1 97.56 201 LEU A C 1
ATOM 1466 O O . LEU A 1 201 ? -2.766 -10.375 -3.672 1 97.56 201 LEU A O 1
ATOM 1470 N N . PHE A 1 202 ? -1.261 -8.734 -3.807 1 94.56 202 PHE A N 1
ATOM 1471 C CA . PHE A 1 202 ? -0.366 -7.766 -4.426 1 94.56 202 PHE A CA 1
ATOM 1472 C C . PHE A 1 202 ? 1.084 -8.055 -4.055 1 94.56 202 PHE A C 1
ATOM 1474 O O . PHE A 1 202 ? 1.356 -8.656 -3.018 1 94.56 202 PHE A O 1
ATOM 1481 N N . ASN A 1 203 ? 1.868 -7.621 -4.938 1 88.44 203 ASN A N 1
ATOM 1482 C CA . ASN A 1 203 ? 3.293 -7.645 -4.629 1 88.44 203 ASN A CA 1
ATOM 1483 C C . ASN A 1 203 ? 3.617 -6.77 -3.42 1 88.44 203 ASN A C 1
ATOM 1485 O O . ASN A 1 203 ? 2.891 -5.82 -3.123 1 88.44 203 ASN A O 1
ATOM 1489 N N . ARG A 1 204 ? 4.57 -7.164 -2.648 1 81.44 204 ARG A N 1
ATOM 1490 C CA . ARG A 1 204 ? 5.09 -6.395 -1.523 1 81.44 204 ARG A CA 1
ATOM 1491 C C . ARG A 1 204 ? 6.484 -5.859 -1.826 1 81.44 204 ARG A C 1
ATOM 1493 O O . ARG A 1 204 ? 7.297 -6.543 -2.453 1 81.44 204 ARG A O 1
ATOM 1500 N N . PHE A 1 205 ? 6.645 -4.578 -1.491 1 69.69 205 PHE A N 1
ATOM 1501 C CA . PHE A 1 205 ? 7.953 -3.982 -1.738 1 69.69 205 PHE A CA 1
ATOM 1502 C C . PHE A 1 205 ? 8.609 -3.545 -0.432 1 69.69 205 PHE A C 1
ATOM 1504 O O . PHE A 1 205 ? 7.926 -3.059 0.475 1 69.69 205 PHE A O 1
ATOM 1511 N N . TYR A 1 206 ? 9.883 -3.898 -0.518 1 68.31 206 TYR A N 1
ATOM 1512 C CA . TYR A 1 206 ? 10.648 -3.422 0.628 1 68.31 206 TYR A CA 1
ATOM 1513 C C . TYR A 1 206 ? 11.219 -2.033 0.362 1 68.31 206 TYR A C 1
ATOM 1515 O O . TYR A 1 206 ? 11.656 -1.738 -0.753 1 68.31 206 TYR A O 1
ATOM 1523 N N . GLY A 1 207 ? 10.969 -1.186 1.271 1 73.06 207 GLY A N 1
ATOM 1524 C CA . GLY A 1 207 ? 11.461 0.174 1.124 1 73.06 207 GLY A CA 1
ATOM 1525 C C . GLY A 1 207 ? 12.75 0.426 1.892 1 73.06 207 GLY A C 1
ATOM 1526 O O . GLY A 1 207 ? 13.172 -0.409 2.691 1 73.06 207 GLY A O 1
ATOM 1527 N N . PRO A 1 208 ? 13.328 1.479 1.545 1 79.62 208 PRO A N 1
ATOM 1528 C CA . PRO A 1 208 ? 14.547 1.87 2.262 1 79.62 208 PRO A CA 1
ATOM 1529 C C . PRO A 1 208 ? 14.281 2.24 3.719 1 79.62 208 PRO A C 1
ATOM 1531 O O . PRO A 1 208 ? 13.203 2.736 4.047 1 79.62 208 PRO A O 1
ATOM 1534 N N . ASP A 1 209 ? 15.172 1.806 4.508 1 85.25 209 ASP A N 1
ATOM 1535 C CA . ASP A 1 209 ? 15.242 2.281 5.887 1 85.25 209 ASP A CA 1
ATOM 1536 C C . ASP A 1 209 ? 16.578 2.969 6.168 1 85.25 209 ASP A C 1
ATOM 1538 O O . ASP A 1 209 ? 17.469 2.969 5.32 1 85.25 209 ASP A O 1
ATOM 1542 N N . LEU A 1 210 ? 16.594 3.666 7.27 1 89.5 210 LEU A N 1
ATOM 1543 C CA . LEU A 1 210 ? 17.812 4.414 7.594 1 89.5 210 LEU A CA 1
ATOM 1544 C C . LEU A 1 210 ? 18.453 3.889 8.875 1 89.5 210 LEU A C 1
ATOM 1546 O O . LEU A 1 210 ? 17.766 3.625 9.859 1 89.5 210 LEU A O 1
ATOM 1550 N N . ASP A 1 211 ? 19.719 3.695 8.758 1 87.69 211 ASP A N 1
ATOM 1551 C CA . ASP A 1 211 ? 20.531 3.48 9.953 1 87.69 211 ASP A CA 1
ATOM 1552 C C . ASP A 1 211 ? 20.969 4.809 10.57 1 87.69 211 ASP A C 1
ATOM 1554 O O . ASP A 1 211 ? 21.781 5.535 9.984 1 87.69 211 ASP A O 1
ATOM 1558 N N . LEU A 1 212 ? 20.531 5.039 11.703 1 92.69 212 LEU A N 1
ATOM 1559 C CA . LEU A 1 212 ? 20.75 6.355 12.297 1 92.69 212 LEU A CA 1
ATOM 1560 C C . LEU A 1 212 ? 22.141 6.469 12.883 1 92.69 212 LEU A C 1
ATOM 1562 O O . LEU A 1 212 ? 22.625 7.57 13.164 1 92.69 212 LEU A O 1
ATOM 1566 N N . GLU A 1 213 ? 22.75 5.379 13.141 1 88.31 213 GLU A N 1
ATOM 1567 C CA . GLU A 1 213 ? 24.125 5.414 13.625 1 88.31 213 GLU A CA 1
ATOM 1568 C C . GLU A 1 213 ? 25.109 5.586 12.469 1 88.31 213 GLU A C 1
ATOM 1570 O O . GLU A 1 213 ? 25.953 6.48 12.5 1 88.31 213 GLU A O 1
ATOM 1575 N N . ALA A 1 214 ? 24.922 4.812 11.438 1 86.38 214 ALA A N 1
ATOM 1576 C CA . ALA A 1 214 ? 25.812 4.859 10.289 1 86.38 214 ALA A CA 1
ATOM 1577 C C . ALA A 1 214 ? 25.375 5.938 9.305 1 86.38 214 ALA A C 1
ATOM 1579 O O . ALA A 1 214 ? 26.141 6.297 8.391 1 86.38 214 ALA A O 1
ATOM 1580 N N . LEU A 1 215 ? 24.156 6.473 9.516 1 87.31 215 LEU A N 1
ATOM 1581 C CA . LEU A 1 215 ? 23.562 7.445 8.602 1 87.31 215 LEU A CA 1
ATOM 1582 C C . LEU A 1 215 ? 23.656 6.957 7.16 1 87.31 215 LEU A C 1
ATOM 1584 O O . LEU A 1 215 ? 24.234 7.621 6.309 1 87.31 215 LEU A O 1
ATOM 1588 N N . SER A 1 216 ? 23.031 5.848 6.961 1 86.19 216 SER A N 1
ATOM 1589 C CA . SER A 1 216 ? 23.016 5.211 5.648 1 86.19 216 SER A CA 1
ATOM 1590 C C . SER A 1 216 ? 21.641 4.621 5.34 1 86.19 216 SER A C 1
ATOM 1592 O O . SER A 1 216 ? 20.859 4.348 6.25 1 86.19 216 SER A O 1
ATOM 1594 N N . VAL A 1 217 ? 21.453 4.492 4.055 1 81.81 217 VAL A N 1
ATOM 1595 C CA . VAL A 1 217 ? 20.188 3.908 3.59 1 81.81 217 VAL A CA 1
ATOM 1596 C C . VAL A 1 217 ? 20.344 2.396 3.445 1 81.81 217 VAL A C 1
ATOM 1598 O O . VAL A 1 217 ? 21.297 1.921 2.814 1 81.81 217 VAL A O 1
ATOM 1601 N N . HIS A 1 218 ? 19.469 1.723 4.164 1 78.81 218 HIS A N 1
ATOM 1602 C CA . HIS A 1 218 ? 19.484 0.269 4.043 1 78.81 218 HIS A CA 1
ATOM 1603 C C . HIS A 1 218 ? 18.062 -0.295 3.975 1 78.81 218 HIS A C 1
ATOM 1605 O O . HIS A 1 218 ? 17.141 0.265 4.566 1 78.81 218 HIS A O 1
ATOM 1611 N N . PRO A 1 219 ? 17.984 -1.407 3.297 1 74.12 219 PRO A N 1
ATOM 1612 C CA . PRO A 1 219 ? 16.656 -2.016 3.262 1 74.12 219 PRO A CA 1
ATOM 1613 C C . PRO A 1 219 ? 16.328 -2.816 4.523 1 74.12 219 PRO A C 1
ATOM 1615 O O . PRO A 1 219 ? 17.25 -3.344 5.168 1 74.12 219 PRO A O 1
ATOM 1618 N N . THR A 1 220 ? 15.148 -2.689 4.965 1 71.69 220 THR A N 1
ATOM 1619 C CA . THR A 1 220 ? 14.672 -3.533 6.059 1 71.69 220 THR A CA 1
ATOM 1620 C C . THR A 1 220 ? 13.523 -4.422 5.598 1 71.69 220 THR A C 1
ATOM 1622 O O . THR A 1 220 ? 12.68 -3.998 4.801 1 71.69 220 THR A O 1
ATOM 1625 N N . LEU A 1 221 ? 13.633 -5.688 6.082 1 72.19 221 LEU A N 1
ATOM 1626 C CA . LEU A 1 221 ? 12.594 -6.652 5.746 1 72.19 221 LEU A CA 1
ATOM 1627 C C . LEU A 1 221 ? 11.609 -6.816 6.898 1 72.19 221 LEU A C 1
ATOM 1629 O O . LEU A 1 221 ? 12.016 -7.008 8.047 1 72.19 221 LEU A O 1
ATOM 1633 N N . ALA A 1 222 ? 10.398 -6.461 6.555 1 78.88 222 ALA A N 1
ATOM 1634 C CA . ALA A 1 222 ? 9.336 -6.82 7.488 1 78.88 222 ALA A CA 1
ATOM 1635 C C . ALA A 1 222 ? 8.383 -7.836 6.867 1 78.88 222 ALA A C 1
ATOM 1637 O O . ALA A 1 222 ? 7.898 -7.645 5.75 1 78.88 222 ALA A O 1
ATOM 1638 N N . LEU A 1 223 ? 8.258 -8.945 7.559 1 84.94 223 LEU A N 1
ATOM 1639 C CA . LEU A 1 223 ? 7.324 -9.961 7.086 1 84.94 223 LEU A CA 1
ATOM 1640 C C . LEU A 1 223 ? 5.891 -9.445 7.141 1 84.94 223 LEU A C 1
ATOM 1642 O O . LEU A 1 223 ? 5.57 -8.57 7.941 1 84.94 223 LEU A O 1
ATOM 1646 N N . SER A 1 224 ? 5.129 -10 6.266 1 89.12 224 SER A N 1
ATOM 1647 C CA . SER A 1 224 ? 3.725 -9.602 6.254 1 89.12 224 SER A CA 1
ATOM 1648 C C . SER A 1 224 ? 2.977 -10.18 7.449 1 89.12 224 SER A C 1
ATOM 1650 O O . SER A 1 224 ? 3.498 -11.047 8.156 1 89.12 224 SER A O 1
ATOM 1652 N N . THR A 1 225 ? 1.783 -9.648 7.715 1 89.94 225 THR A N 1
ATOM 1653 C CA . THR A 1 225 ? 0.804 -10.18 8.656 1 89.94 225 THR A CA 1
ATOM 1654 C C . THR A 1 225 ? -0.586 -10.211 8.023 1 89.94 225 THR A C 1
ATOM 1656 O O . THR A 1 225 ? -0.798 -9.656 6.945 1 89.94 225 THR A O 1
ATOM 1659 N N . SER A 1 226 ? -1.508 -10.852 8.75 1 91.94 226 SER A N 1
ATOM 1660 C CA . SER A 1 226 ? -2.883 -10.945 8.273 1 91.94 226 SER A CA 1
ATOM 1661 C C . SER A 1 226 ? -3.51 -9.562 8.117 1 91.94 226 SER A C 1
ATOM 1663 O O . SER A 1 226 ? -4.504 -9.406 7.402 1 91.94 226 SER A O 1
ATOM 1665 N N . ALA A 1 227 ? -2.916 -8.555 8.711 1 88.25 227 ALA A N 1
ATOM 1666 C CA . ALA A 1 227 ? -3.443 -7.199 8.656 1 88.25 227 ALA A CA 1
ATOM 1667 C C . ALA A 1 227 ? -3.324 -6.617 7.254 1 88.25 227 ALA A C 1
ATOM 1669 O O . ALA A 1 227 ? -3.951 -5.602 6.938 1 88.25 227 ALA A O 1
ATOM 1670 N N . GLU A 1 228 ? -2.615 -7.27 6.375 1 91 228 GLU A N 1
ATOM 1671 C CA . GLU A 1 228 ? -2.406 -6.766 5.023 1 91 228 GLU A CA 1
ATOM 1672 C C . GLU A 1 228 ? -3.42 -7.359 4.051 1 91 228 GLU A C 1
ATOM 1674 O O . GLU A 1 228 ? -3.512 -6.93 2.898 1 91 228 GLU A O 1
ATOM 1679 N N . LEU A 1 229 ? -4.273 -8.281 4.5 1 94.19 229 LEU A N 1
ATOM 1680 C CA . LEU A 1 229 ? -5.16 -9.047 3.629 1 94.19 229 LEU A CA 1
ATOM 1681 C C . LEU A 1 229 ? -6.297 -8.18 3.107 1 94.19 229 LEU A C 1
ATOM 1683 O O . LEU A 1 229 ? -6.691 -8.297 1.944 1 94.19 229 LEU A O 1
ATOM 1687 N N . PRO A 1 230 ? -6.781 -7.227 3.816 1 92.19 230 PRO A N 1
ATOM 1688 C CA . PRO A 1 230 ? -8.016 -6.531 3.438 1 92.19 230 PRO A CA 1
ATOM 1689 C C . PRO A 1 230 ? -7.891 -5.797 2.104 1 92.19 230 PRO A C 1
ATOM 1691 O O . PRO A 1 230 ? -8.828 -5.812 1.298 1 92.19 230 PRO A O 1
ATOM 1694 N N . LEU A 1 231 ? -6.785 -5.164 1.856 1 91.88 231 LEU A N 1
ATOM 1695 C CA . LEU A 1 231 ? -6.594 -4.492 0.576 1 91.88 231 LEU A CA 1
ATOM 1696 C C . LEU A 1 231 ? -6.727 -5.477 -0.581 1 91.88 231 LEU A C 1
ATOM 1698 O O . LEU A 1 231 ? -7.336 -5.16 -1.605 1 91.88 231 LEU A O 1
ATOM 1702 N N . ARG A 1 232 ? -6.172 -6.621 -0.381 1 96 232 ARG A N 1
ATOM 1703 C CA . ARG A 1 232 ? -6.223 -7.668 -1.393 1 96 232 ARG A CA 1
ATOM 1704 C C . ARG A 1 232 ? -7.641 -8.203 -1.56 1 96 232 ARG A C 1
ATOM 1706 O O . ARG A 1 232 ? -8.102 -8.422 -2.684 1 96 232 ARG A O 1
ATOM 1713 N N . LEU A 1 233 ? -8.312 -8.359 -0.432 1 95.75 233 LEU A N 1
ATOM 1714 C CA . LEU A 1 233 ? -9.695 -8.82 -0.479 1 95.75 233 LEU A CA 1
ATOM 1715 C C . LEU A 1 233 ? -10.57 -7.84 -1.246 1 95.75 233 LEU A C 1
ATOM 1717 O O . LEU A 1 233 ? -11.43 -8.25 -2.029 1 95.75 233 LEU A O 1
ATOM 1721 N N . ARG A 1 234 ? -10.32 -6.594 -1.072 1 93.5 234 ARG A N 1
ATOM 1722 C CA . ARG A 1 234 ? -11.086 -5.562 -1.773 1 93.5 234 ARG A CA 1
ATOM 1723 C C . ARG A 1 234 ? -10.977 -5.742 -3.285 1 93.5 234 ARG A C 1
ATOM 1725 O O . ARG A 1 234 ? -11.992 -5.871 -3.973 1 93.5 234 ARG A O 1
ATOM 1732 N N . TRP A 1 235 ? -9.852 -5.809 -3.707 1 96 235 TRP A N 1
ATOM 1733 C CA . TRP A 1 235 ? -9.641 -5.793 -5.152 1 96 235 TRP A CA 1
ATOM 1734 C C . TRP A 1 235 ? -9.984 -7.148 -5.766 1 96 235 TRP A C 1
ATOM 1736 O O . TRP A 1 235 ? -10.469 -7.219 -6.895 1 96 235 TRP A O 1
ATOM 1746 N N . ALA A 1 236 ? -9.68 -8.195 -5.039 1 97.62 236 ALA A N 1
ATOM 1747 C CA . ALA A 1 236 ? -10.125 -9.5 -5.527 1 97.62 236 ALA A CA 1
ATOM 1748 C C . ALA A 1 236 ? -11.641 -9.539 -5.676 1 97.62 236 ALA A C 1
ATOM 1750 O O . ALA A 1 236 ? -12.164 -10.062 -6.664 1 97.62 236 ALA A O 1
ATOM 1751 N N . GLY A 1 237 ? -12.32 -8.984 -4.648 1 96.38 237 GLY A N 1
ATOM 1752 C CA . GLY A 1 237 ? -13.773 -8.945 -4.703 1 96.38 237 GLY A CA 1
ATOM 1753 C C . GLY A 1 237 ? -14.297 -8.141 -5.875 1 96.38 237 GLY A C 1
ATOM 1754 O O . GLY A 1 237 ? -15.25 -8.555 -6.543 1 96.38 237 GLY A O 1
ATOM 1755 N N . ILE A 1 238 ? -13.695 -7.066 -6.129 1 95.81 238 ILE A N 1
ATOM 1756 C CA . ILE A 1 238 ? -14.117 -6.18 -7.207 1 95.81 238 ILE A CA 1
ATOM 1757 C C . ILE A 1 238 ? -13.781 -6.812 -8.555 1 95.81 238 ILE A C 1
ATOM 1759 O O . ILE A 1 238 ? -14.648 -6.938 -9.422 1 95.81 238 ILE A O 1
ATOM 1763 N N . LEU A 1 239 ? -12.594 -7.305 -8.711 1 98 239 LEU A N 1
ATOM 1764 C CA . LEU A 1 239 ? -12.102 -7.762 -10.008 1 98 239 LEU A CA 1
ATOM 1765 C C . LEU A 1 239 ? -12.75 -9.086 -10.398 1 98 239 LEU A C 1
ATOM 1767 O O . LEU A 1 239 ? -13.008 -9.328 -11.578 1 98 239 LEU A O 1
ATOM 1771 N N . SER A 1 240 ? -12.938 -9.953 -9.43 1 97.81 240 SER A N 1
ATOM 1772 C CA . SER A 1 240 ? -13.523 -11.25 -9.758 1 97.81 240 SER A CA 1
ATOM 1773 C C . SER A 1 240 ? -14.945 -11.086 -10.297 1 97.81 240 SER A C 1
ATOM 1775 O O . SER A 1 240 ? -15.414 -11.914 -11.086 1 97.81 240 SER A O 1
ATOM 1777 N N . ALA A 1 241 ? -15.562 -10.055 -9.875 1 96.12 241 ALA A N 1
ATOM 1778 C CA . ALA A 1 241 ? -16.906 -9.75 -10.375 1 96.12 241 ALA A CA 1
ATOM 1779 C C . ALA A 1 241 ? -16.844 -9.078 -11.75 1 96.12 241 ALA A C 1
ATOM 1781 O O . ALA A 1 241 ? -17.656 -9.359 -12.625 1 96.12 241 ALA A O 1
ATOM 1782 N N . GLN A 1 242 ? -15.867 -8.273 -11.984 1 96.31 242 GLN A N 1
ATOM 1783 C CA . GLN A 1 242 ? -15.797 -7.426 -13.172 1 96.31 242 GLN A CA 1
ATOM 1784 C C . GLN A 1 242 ? -15.172 -8.18 -14.344 1 96.31 242 GLN A C 1
ATOM 1786 O O . GLN A 1 242 ? -15.508 -7.922 -15.5 1 96.31 242 GLN A O 1
ATOM 1791 N N . VAL A 1 243 ? -14.188 -8.992 -14.016 1 97.69 243 VAL A N 1
ATOM 1792 C CA . VAL A 1 243 ? -13.43 -9.688 -15.047 1 97.69 243 VAL A CA 1
ATOM 1793 C C . VAL A 1 243 ? -13.383 -11.18 -14.734 1 97.69 243 VAL A C 1
AT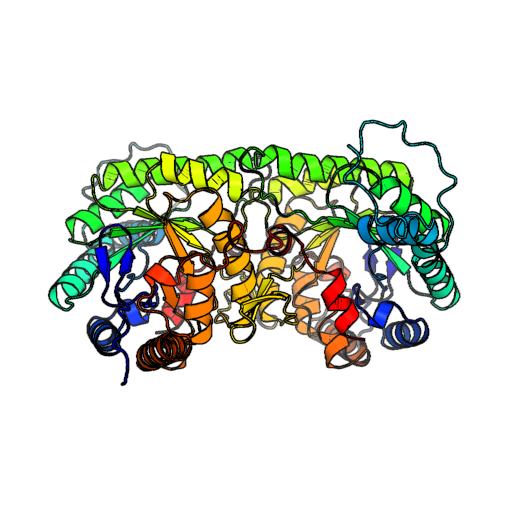OM 1795 O O . VAL A 1 243 ? -12.32 -11.734 -14.445 1 97.69 243 VAL A O 1
ATOM 1798 N N . PRO A 1 244 ? -14.422 -11.867 -14.938 1 95.75 244 PRO A N 1
ATOM 1799 C CA . PRO A 1 244 ? -14.531 -13.258 -14.5 1 95.75 244 PRO A CA 1
ATOM 1800 C C . PRO A 1 244 ? -13.531 -14.18 -15.203 1 95.75 244 PRO A C 1
ATOM 1802 O O . PRO A 1 244 ? -13.195 -15.242 -14.68 1 95.75 244 PRO A O 1
ATOM 1805 N N . ASP A 1 245 ? -13.07 -13.773 -16.328 1 97.88 245 ASP A N 1
ATOM 1806 C CA . ASP A 1 245 ? -12.172 -14.633 -17.094 1 97.88 245 ASP A CA 1
ATOM 1807 C C . ASP A 1 245 ? -10.727 -14.477 -16.625 1 97.88 245 ASP A C 1
ATOM 1809 O O . ASP A 1 245 ? -9.836 -15.211 -17.062 1 97.88 245 ASP A O 1
ATOM 1813 N N . LEU A 1 246 ? -10.445 -13.539 -15.828 1 98.62 246 LEU A N 1
ATOM 1814 C CA . LEU A 1 246 ? -9.133 -13.336 -15.227 1 98.62 246 LEU A CA 1
ATOM 1815 C C . LEU A 1 246 ? -9.062 -13.961 -13.836 1 98.62 246 LEU A C 1
ATOM 1817 O O . LEU A 1 246 ? -9.797 -13.555 -12.938 1 98.62 246 LEU A O 1
ATOM 1821 N N . GLN A 1 247 ? -8.25 -14.938 -13.695 1 98.81 247 GLN A N 1
ATOM 1822 C CA . GLN A 1 247 ? -8.117 -15.547 -12.383 1 98.81 247 GLN A CA 1
ATOM 1823 C C . GLN A 1 247 ? -7.336 -14.648 -11.43 1 98.81 247 GLN A C 1
ATOM 1825 O O . GLN A 1 247 ? -6.527 -13.82 -11.875 1 98.81 247 GLN A O 1
ATOM 1830 N N . ILE A 1 248 ? -7.617 -14.773 -10.133 1 98.81 248 ILE A N 1
ATOM 1831 C CA . ILE A 1 248 ? -6.98 -13.93 -9.125 1 98.81 248 ILE A CA 1
ATOM 1832 C C . ILE A 1 248 ? -6.254 -14.812 -8.109 1 98.81 248 ILE A C 1
ATOM 1834 O O . ILE A 1 248 ? -6.805 -15.805 -7.625 1 98.81 248 ILE A O 1
ATOM 1838 N N . ALA A 1 249 ? -5.004 -14.531 -7.887 1 98.94 249 ALA A N 1
ATOM 1839 C CA . ALA A 1 249 ? -4.246 -15.062 -6.754 1 98.94 249 ALA A CA 1
ATOM 1840 C C . ALA A 1 249 ? -3.996 -13.984 -5.703 1 98.94 249 ALA A C 1
ATOM 1842 O O . ALA A 1 249 ? -3.637 -12.859 -6.039 1 98.94 249 ALA A O 1
ATOM 1843 N N . ILE A 1 250 ? -4.238 -14.273 -4.473 1 98.69 250 ILE A N 1
ATOM 1844 C CA . ILE A 1 250 ? -3.955 -13.336 -3.391 1 98.69 250 ILE A CA 1
ATOM 1845 C C . ILE A 1 250 ? -2.645 -13.719 -2.705 1 98.69 250 ILE A C 1
ATOM 1847 O O . ILE A 1 250 ? -2.436 -14.891 -2.365 1 98.69 250 ILE A O 1
ATOM 1851 N N . THR A 1 251 ? -1.78 -12.797 -2.615 1 97.31 251 THR A N 1
ATOM 1852 C CA . THR A 1 251 ? -0.54 -12.961 -1.866 1 97.31 251 THR A CA 1
ATOM 1853 C C . THR A 1 251 ? -0.301 -11.758 -0.952 1 97.31 251 THR A C 1
ATOM 1855 O O . THR A 1 251 ? -0.684 -10.633 -1.281 1 97.31 251 THR A O 1
ATOM 1858 N N . GLY A 1 252 ? 0.277 -12.008 0.139 1 93.06 252 GLY A N 1
ATOM 1859 C CA . GLY A 1 252 ? 0.436 -10.969 1.146 1 93.06 252 GLY A CA 1
ATOM 1860 C C . GLY A 1 252 ? -0.658 -10.984 2.197 1 93.06 252 GLY A C 1
ATOM 1861 O O . GLY A 1 252 ? -1.791 -10.578 1.928 1 93.06 252 GLY A O 1
ATOM 1862 N N . GLY A 1 253 ? -0.347 -11.516 3.375 1 94.44 253 GLY A N 1
ATOM 1863 C CA . GLY A 1 253 ? -1.307 -11.492 4.469 1 94.44 253 GLY A CA 1
ATOM 1864 C C . GLY A 1 253 ? -1.998 -12.828 4.684 1 94.44 253 GLY A C 1
ATOM 1865 O O . GLY A 1 253 ? -2.924 -12.93 5.492 1 94.44 253 GLY A O 1
ATOM 1866 N N . VAL A 1 254 ? -1.582 -13.828 3.982 1 98.12 254 VAL A N 1
ATOM 1867 C CA . VAL A 1 254 ? -2.182 -15.148 4.172 1 98.12 254 VAL A CA 1
ATOM 1868 C C . VAL A 1 254 ? -1.396 -15.922 5.223 1 98.12 254 VAL A C 1
ATOM 1870 O O . VAL A 1 254 ? -0.339 -16.484 4.926 1 98.12 254 VAL A O 1
ATOM 1873 N N . HIS A 1 255 ? -2.012 -16.016 6.414 1 97.81 255 HIS A N 1
ATOM 1874 C CA . HIS A 1 255 ? -1.262 -16.594 7.523 1 97.81 255 HIS A CA 1
ATOM 1875 C C . HIS A 1 255 ? -2.035 -17.734 8.18 1 97.81 255 HIS A C 1
ATOM 1877 O O . HIS A 1 255 ? -1.514 -18.406 9.062 1 97.81 255 HIS A O 1
ATOM 1883 N N . SER A 1 256 ? -3.289 -18 7.738 1 98.12 256 SER A N 1
ATOM 1884 C CA . SER A 1 256 ? -4.125 -19 8.383 1 98.12 256 SER A CA 1
ATOM 1885 C C . SER A 1 256 ? -5.148 -19.578 7.41 1 98.12 256 SER A C 1
ATOM 1887 O O . SER A 1 256 ? -5.309 -19.062 6.301 1 98.12 256 SER A O 1
ATOM 1889 N N . GLY A 1 257 ? -5.754 -20.641 7.938 1 98.31 257 GLY A N 1
ATOM 1890 C CA . GLY A 1 257 ? -6.863 -21.188 7.168 1 98.31 257 GLY A CA 1
ATOM 1891 C C . GLY A 1 257 ? -7.98 -20.188 6.941 1 98.31 257 GLY A C 1
ATOM 1892 O O . GLY A 1 257 ? -8.586 -20.156 5.867 1 98.31 257 GLY A O 1
ATOM 1893 N N . ALA A 1 258 ? -8.227 -19.422 7.918 1 97.88 258 ALA A N 1
ATOM 1894 C CA . ALA A 1 258 ? -9.234 -18.375 7.793 1 97.88 258 ALA A CA 1
ATOM 1895 C C . ALA A 1 258 ? -8.891 -17.406 6.668 1 97.88 258 ALA A C 1
ATOM 1897 O O . ALA A 1 258 ? -9.766 -16.984 5.91 1 97.88 258 ALA A O 1
ATOM 1898 N N . ASP A 1 259 ? -7.633 -17.047 6.555 1 98.38 259 ASP A N 1
ATOM 1899 C CA . ASP A 1 259 ? -7.188 -16.141 5.496 1 98.38 259 ASP A CA 1
ATOM 1900 C C . ASP A 1 259 ? -7.391 -16.766 4.121 1 98.38 259 ASP A C 1
ATOM 1902 O O . ASP A 1 259 ? -7.758 -16.078 3.168 1 98.38 259 ASP A O 1
ATOM 1906 N N . VAL A 1 260 ? -7.152 -18.062 4.047 1 98.75 260 VAL A N 1
ATOM 1907 C CA . VAL A 1 260 ? -7.375 -18.781 2.799 1 98.75 260 VAL A CA 1
ATOM 1908 C C . VAL A 1 260 ? -8.859 -18.734 2.434 1 98.75 260 VAL A C 1
ATOM 1910 O O . VAL A 1 260 ? -9.219 -18.406 1.3 1 98.75 260 VAL A O 1
ATOM 1913 N N . ILE A 1 261 ? -9.688 -19.031 3.367 1 98.44 261 ILE A N 1
ATOM 1914 C CA . ILE A 1 261 ? -11.125 -19.062 3.145 1 98.44 261 ILE A CA 1
ATOM 1915 C C . ILE A 1 261 ? -11.617 -17.688 2.703 1 98.44 261 ILE A C 1
ATOM 1917 O O . ILE A 1 261 ? -12.367 -17.578 1.729 1 98.44 261 ILE A O 1
ATOM 1921 N N . LYS A 1 262 ? -11.219 -16.625 3.354 1 97.75 262 LYS A N 1
ATOM 1922 C CA . LYS A 1 262 ? -11.609 -15.273 2.99 1 97.75 262 LYS A CA 1
ATOM 1923 C C . LYS A 1 262 ? -11.195 -14.945 1.558 1 97.75 262 LYS A C 1
ATOM 1925 O O . LYS A 1 262 ? -11.961 -14.328 0.812 1 97.75 262 LYS A O 1
ATOM 1930 N N . SER A 1 263 ? -10.023 -15.383 1.225 1 98.56 263 SER A N 1
ATOM 1931 C CA . SER A 1 263 ? -9.508 -15.141 -0.12 1 98.56 263 SER A CA 1
ATOM 1932 C C . SER A 1 263 ? -10.398 -15.789 -1.175 1 98.56 263 SER A C 1
ATOM 1934 O O . SER A 1 263 ? -10.742 -15.164 -2.178 1 98.56 263 SER A O 1
ATOM 1936 N N . LEU A 1 264 ? -10.758 -17.016 -0.937 1 98.62 264 LEU A N 1
ATOM 1937 C CA . LEU A 1 264 ? -11.586 -17.766 -1.88 1 98.62 264 LEU A CA 1
ATOM 1938 C C . LEU A 1 264 ? -12.992 -17.172 -1.938 1 98.62 264 LEU A C 1
ATOM 1940 O O . LEU A 1 264 ? -13.578 -17.047 -3.018 1 98.62 264 LEU A O 1
ATOM 1944 N N . LEU A 1 265 ? -13.492 -16.766 -0.823 1 97.69 265 LEU A N 1
ATOM 1945 C CA . LEU A 1 265 ? -14.844 -16.219 -0.72 1 97.69 265 LEU A CA 1
ATOM 1946 C C . LEU A 1 265 ? -15.008 -15.016 -1.645 1 97.69 265 LEU A C 1
ATOM 1948 O O . LEU A 1 265 ? -16.062 -14.844 -2.262 1 97.69 265 LEU A O 1
ATOM 1952 N N . VAL A 1 266 ? -13.93 -14.242 -1.799 1 97.25 266 VAL A N 1
ATOM 1953 C CA . VAL A 1 266 ? -14.07 -13.008 -2.564 1 97.25 266 VAL A CA 1
ATOM 1954 C C . VAL A 1 266 ? -13.703 -13.258 -4.023 1 97.25 266 VAL A C 1
ATOM 1956 O O . VAL A 1 266 ? -13.703 -12.336 -4.84 1 97.25 266 VAL A O 1
ATOM 1959 N N . GLY A 1 267 ? -13.312 -14.469 -4.328 1 98.25 267 GLY A N 1
ATOM 1960 C CA . GLY A 1 267 ? -13.219 -14.797 -5.742 1 98.25 267 GLY A CA 1
ATOM 1961 C C . GLY A 1 267 ? -11.82 -15.188 -6.176 1 98.25 267 GLY A C 1
ATOM 1962 O O . GLY A 1 267 ? -11.594 -15.516 -7.34 1 98.25 267 GLY A O 1
ATOM 1963 N N . ALA A 1 268 ? -10.875 -15.148 -5.254 1 98.81 268 ALA A N 1
ATOM 1964 C CA . ALA A 1 268 ? -9.547 -15.625 -5.605 1 98.81 268 ALA A CA 1
ATOM 1965 C C . ALA A 1 268 ? -9.562 -17.125 -5.926 1 98.81 268 ALA A C 1
ATOM 1967 O O . ALA A 1 268 ? -10.266 -17.891 -5.27 1 98.81 268 ALA A O 1
ATOM 1968 N N . THR A 1 269 ? -8.781 -17.484 -6.891 1 98.81 269 THR A N 1
ATOM 1969 C CA . THR A 1 269 ? -8.648 -18.891 -7.242 1 98.81 269 THR A CA 1
ATOM 1970 C C . THR A 1 269 ? -7.715 -19.609 -6.262 1 98.81 269 THR A C 1
ATOM 1972 O O . THR A 1 269 ? -7.922 -20.781 -5.945 1 98.81 269 THR A O 1
ATOM 1975 N N . VAL A 1 270 ? -6.695 -18.891 -5.855 1 98.88 270 VAL A N 1
ATOM 1976 C CA . VAL A 1 270 ? -5.715 -19.453 -4.938 1 98.88 270 VAL A CA 1
ATOM 1977 C C . VAL A 1 270 ? -5.289 -18.391 -3.926 1 98.88 270 VAL A C 1
ATOM 1979 O O . VAL A 1 270 ? -5.469 -17.188 -4.16 1 98.88 270 VAL A O 1
ATOM 1982 N N . ALA A 1 271 ? -4.805 -18.828 -2.807 1 98.88 271 ALA A N 1
ATOM 1983 C CA . ALA A 1 271 ? -4.164 -18.016 -1.774 1 98.88 271 ALA A CA 1
ATOM 1984 C C . ALA A 1 271 ? -2.697 -18.391 -1.606 1 98.88 271 ALA A C 1
ATOM 1986 O O . ALA A 1 271 ? -2.379 -19.562 -1.361 1 98.88 271 ALA A O 1
ATOM 1987 N N . CYS A 1 272 ? -1.848 -17.422 -1.729 1 98.75 272 CYS A N 1
ATOM 1988 C CA . CYS A 1 272 ? -0.41 -17.672 -1.681 1 98.75 272 CYS A CA 1
ATOM 1989 C C . CYS A 1 272 ? 0.173 -17.219 -0.345 1 98.75 272 CYS A C 1
ATOM 1991 O O . CYS A 1 272 ? -0.18 -16.156 0.167 1 98.75 272 CYS A O 1
ATOM 1993 N N . THR A 1 273 ? 1.04 -18.016 0.234 1 97.88 273 THR A N 1
ATOM 1994 C CA . THR A 1 273 ? 1.639 -17.703 1.527 1 97.88 273 THR A CA 1
ATOM 1995 C C . THR A 1 273 ? 3.162 -17.75 1.444 1 97.88 273 THR A C 1
ATOM 1997 O O . THR A 1 273 ? 3.723 -18.578 0.712 1 97.88 273 THR A O 1
ATOM 2000 N N . THR A 1 274 ? 3.807 -16.859 2.119 1 94.5 274 THR A N 1
ATOM 2001 C CA . THR A 1 274 ? 5.262 -16.812 2.223 1 94.5 274 THR A CA 1
ATOM 2002 C C . THR A 1 274 ? 5.691 -16.594 3.672 1 94.5 274 THR A C 1
ATOM 2004 O O . THR A 1 274 ? 6.305 -17.469 4.277 1 94.5 274 THR A O 1
ATOM 2007 N N . SER A 1 275 ? 5.258 -15.5 4.258 1 93.38 275 SER A N 1
ATOM 2008 C CA . SER A 1 275 ? 5.715 -15.094 5.582 1 93.38 275 SER A CA 1
ATOM 2009 C C . SER A 1 275 ? 5.363 -16.141 6.633 1 93.38 275 SER A C 1
ATOM 2011 O O . SER A 1 275 ? 6.148 -16.406 7.543 1 93.38 275 SER A O 1
ATOM 2013 N N . ALA A 1 276 ? 4.23 -16.703 6.543 1 96.06 276 ALA A N 1
ATOM 2014 C CA . ALA A 1 276 ? 3.822 -17.719 7.5 1 96.06 276 ALA A CA 1
ATOM 2015 C C . ALA A 1 276 ? 4.746 -18.938 7.434 1 96.06 276 ALA A C 1
ATOM 2017 O O . ALA A 1 276 ? 5.16 -19.469 8.469 1 96.06 276 ALA A O 1
ATOM 2018 N N . VAL A 1 277 ? 5.094 -19.375 6.273 1 95.75 277 VAL A N 1
ATOM 2019 C CA . VAL A 1 277 ? 5.945 -20.531 6.07 1 95.75 277 VAL A CA 1
ATOM 2020 C C . VAL A 1 277 ? 7.371 -20.219 6.523 1 95.75 277 VAL A C 1
ATOM 2022 O O . VAL A 1 277 ? 8.031 -21.062 7.145 1 95.75 277 VAL A O 1
ATOM 2025 N N . LEU A 1 278 ? 7.773 -19.016 6.191 1 91.5 278 LEU A N 1
ATOM 2026 C CA . LEU A 1 278 ? 9.109 -18.578 6.605 1 91.5 278 LEU A CA 1
ATOM 2027 C C . LEU A 1 278 ? 9.219 -18.547 8.125 1 91.5 278 LEU A C 1
ATOM 2029 O O . LEU A 1 278 ? 10.242 -18.953 8.688 1 91.5 278 LEU A O 1
ATOM 2033 N N . SER A 1 279 ? 8.219 -18.141 8.75 1 92.5 279 SER A N 1
ATOM 2034 C CA . SER A 1 279 ? 8.258 -17.922 10.195 1 92.5 279 SER A CA 1
ATOM 2035 C C . SER A 1 279 ? 8.016 -19.203 10.961 1 92.5 279 SER A C 1
ATOM 2037 O O . SER A 1 279 ? 8.609 -19.438 12.016 1 92.5 279 SER A O 1
ATOM 2039 N N . ARG A 1 280 ? 7.164 -20.078 10.398 1 95.56 280 ARG A N 1
ATOM 2040 C CA . ARG A 1 280 ? 6.707 -21.188 11.219 1 95.56 280 ARG A CA 1
ATOM 2041 C C . ARG A 1 280 ? 6.965 -22.531 10.516 1 95.56 280 ARG A C 1
ATOM 2043 O O . ARG A 1 280 ? 6.648 -23.594 11.055 1 95.56 280 ARG A O 1
ATOM 2050 N N . GLY A 1 281 ? 7.449 -22.469 9.32 1 94.81 281 GLY A N 1
ATOM 2051 C CA . GLY A 1 281 ? 7.801 -23.672 8.602 1 94.81 281 GLY A CA 1
ATOM 2052 C C . GLY A 1 281 ? 6.684 -24.188 7.711 1 94.81 281 GLY A C 1
ATOM 2053 O O . GLY A 1 281 ? 5.559 -23.688 7.773 1 94.81 281 GLY A O 1
ATOM 2054 N N . PRO A 1 282 ? 6.969 -25.172 6.949 1 96.88 282 PRO A N 1
ATOM 2055 C CA . PRO A 1 282 ? 6.02 -25.703 5.965 1 96.88 282 PRO A CA 1
ATOM 2056 C C . PRO A 1 282 ? 4.77 -26.297 6.609 1 96.88 282 PRO A C 1
ATOM 2058 O O . PRO A 1 282 ? 3.707 -26.344 5.984 1 96.88 282 PRO A O 1
ATOM 2061 N N . ALA A 1 283 ? 4.883 -26.703 7.816 1 97.62 283 ALA A N 1
ATOM 2062 C CA . ALA A 1 283 ? 3.75 -27.312 8.516 1 97.62 283 ALA A CA 1
ATOM 2063 C C . ALA A 1 283 ? 2.578 -26.344 8.609 1 97.62 283 ALA A C 1
ATOM 2065 O O . ALA A 1 283 ? 1.432 -26.75 8.797 1 97.62 283 ALA A O 1
ATOM 2066 N N . GLU A 1 284 ? 2.885 -25.078 8.453 1 97.75 284 GLU A N 1
ATOM 2067 C CA . GLU A 1 284 ? 1.831 -24.062 8.445 1 97.75 284 GLU A CA 1
ATOM 2068 C C . GLU A 1 284 ? 0.854 -24.297 7.297 1 97.75 284 GLU A C 1
ATOM 2070 O O . GLU A 1 284 ? -0.338 -24.016 7.422 1 97.75 284 GLU A O 1
ATOM 2075 N N . ILE A 1 285 ? 1.338 -24.812 6.242 1 98.62 285 ILE A N 1
ATOM 2076 C CA . ILE A 1 285 ? 0.482 -25.094 5.098 1 98.62 285 ILE A CA 1
ATOM 2077 C C . ILE A 1 285 ? -0.496 -26.219 5.453 1 98.62 285 ILE A C 1
ATOM 2079 O O . ILE A 1 285 ? -1.687 -26.125 5.145 1 98.62 285 ILE A O 1
ATOM 2083 N N . SER A 1 286 ? -0.015 -27.234 6.109 1 98.69 286 SER A N 1
ATOM 2084 C CA . SER A 1 286 ? -0.877 -28.328 6.551 1 98.69 286 SER A CA 1
ATOM 2085 C C . SER A 1 286 ? -2.012 -27.812 7.43 1 98.69 286 SER A C 1
ATOM 2087 O O . SER A 1 286 ? -3.162 -28.219 7.273 1 98.69 286 SER A O 1
ATOM 2089 N N . GLN A 1 287 ? -1.608 -26.953 8.281 1 98.56 287 GLN A N 1
ATOM 2090 C CA . GLN A 1 287 ? -2.6 -26.375 9.188 1 98.56 287 GLN A CA 1
ATOM 2091 C C . GLN A 1 287 ? -3.635 -25.562 8.43 1 98.56 287 GLN A C 1
ATOM 2093 O O . GLN A 1 287 ? -4.836 -25.656 8.695 1 98.56 287 GLN A O 1
ATOM 2098 N N . MET A 1 288 ? -3.195 -24.719 7.496 1 98.62 288 MET A N 1
ATOM 2099 C CA . MET A 1 288 ? -4.109 -23.922 6.684 1 98.62 288 MET A CA 1
ATOM 2100 C C . MET A 1 288 ? -5.102 -24.828 5.945 1 98.62 288 MET A C 1
ATOM 2102 O O . MET A 1 288 ? -6.301 -24.547 5.93 1 98.62 288 MET A O 1
ATOM 2106 N N . VAL A 1 289 ? -4.625 -25.891 5.371 1 98.44 289 VAL A N 1
ATOM 2107 C CA . VAL A 1 289 ? -5.441 -26.797 4.574 1 98.44 289 VAL A CA 1
ATOM 2108 C C . VAL A 1 289 ? -6.445 -27.516 5.473 1 98.44 289 VAL A C 1
ATOM 2110 O O . VAL A 1 289 ? -7.625 -27.625 5.137 1 98.44 289 VAL A O 1
ATOM 2113 N N . ALA A 1 290 ? -5.969 -27.953 6.582 1 98.06 290 ALA A N 1
ATOM 2114 C CA . ALA A 1 290 ? -6.84 -28.656 7.523 1 98.06 290 ALA A CA 1
ATOM 2115 C C . ALA A 1 290 ? -7.957 -27.734 8.016 1 98.06 290 ALA A C 1
ATOM 2117 O O . ALA A 1 290 ? -9.125 -28.125 8.039 1 98.06 290 ALA A O 1
ATOM 2118 N N . ASP A 1 291 ? -7.559 -26.562 8.391 1 98 291 ASP A N 1
ATOM 2119 C CA . ASP A 1 291 ? -8.531 -25.594 8.891 1 98 291 ASP A CA 1
ATOM 2120 C C . ASP A 1 291 ? -9.562 -25.25 7.812 1 98 291 ASP A C 1
ATOM 2122 O O . ASP A 1 291 ? -10.75 -25.141 8.102 1 98 291 ASP A O 1
ATOM 2126 N N . MET A 1 292 ? -9.125 -25.062 6.637 1 98 292 MET A N 1
ATOM 2127 C CA . MET A 1 292 ? -10.016 -24.766 5.523 1 98 292 MET A CA 1
ATOM 2128 C C . MET A 1 292 ? -11 -25.906 5.285 1 98 292 MET A C 1
ATOM 2130 O O . MET A 1 292 ? -12.203 -25.688 5.152 1 98 292 MET A O 1
ATOM 2134 N N . ARG A 1 293 ? -10.523 -27.125 5.297 1 97.44 293 ARG A N 1
ATOM 2135 C CA . ARG A 1 293 ? -11.375 -28.297 5.086 1 97.44 293 ARG A CA 1
ATOM 2136 C C . ARG A 1 293 ? -12.445 -28.391 6.164 1 97.44 293 ARG A C 1
ATOM 2138 O O . ARG A 1 293 ? -13.617 -28.656 5.863 1 97.44 293 ARG A O 1
ATOM 2145 N N . GLN A 1 294 ? -11.969 -28.234 7.301 1 97.19 294 GLN A N 1
ATOM 2146 C CA . GLN A 1 294 ? -12.891 -28.312 8.43 1 97.19 294 GLN A CA 1
ATOM 2147 C C . GLN A 1 294 ? -13.977 -27.25 8.328 1 97.19 294 GLN A C 1
ATOM 2149 O O . GLN A 1 294 ? -15.156 -27.531 8.57 1 97.19 294 GLN A O 1
ATOM 2154 N N . TRP A 1 295 ? -13.57 -26.078 7.992 1 97.25 295 TRP A N 1
ATOM 2155 C CA . TRP A 1 295 ? -14.539 -25 7.875 1 97.25 295 TRP A CA 1
ATOM 2156 C C . TRP A 1 295 ? -15.539 -25.266 6.758 1 97.25 295 TRP A C 1
ATOM 2158 O O . TRP A 1 295 ? -16.734 -25.078 6.93 1 97.25 295 TRP A O 1
ATOM 2168 N N . LEU A 1 296 ? -15.078 -25.719 5.652 1 97.12 296 LEU A N 1
ATOM 2169 C CA . LEU A 1 296 ? -15.945 -26.047 4.527 1 97.12 296 LEU A CA 1
ATOM 2170 C C . LEU A 1 296 ? -16.969 -27.109 4.918 1 97.12 296 LEU A C 1
ATOM 2172 O O . LEU A 1 296 ? -18.156 -26.953 4.629 1 97.12 296 LEU A O 1
ATOM 2176 N N . ALA A 1 297 ? -16.516 -28.078 5.57 1 96.25 297 ALA A N 1
ATOM 2177 C CA . ALA A 1 297 ? -17.406 -29.156 6.008 1 96.25 297 ALA A CA 1
ATOM 2178 C C . ALA A 1 297 ? -18.453 -28.641 6.984 1 96.25 297 ALA A C 1
ATOM 2180 O O . ALA A 1 297 ? -19.641 -28.953 6.855 1 96.25 297 ALA A O 1
ATOM 2181 N N . SER A 1 298 ? -18 -27.859 7.875 1 95.62 298 SER A N 1
ATOM 2182 C CA . SER A 1 298 ? -18.891 -27.359 8.922 1 95.62 298 SER A CA 1
ATOM 2183 C C . SER A 1 298 ? -19.922 -26.391 8.352 1 95.62 298 SER A C 1
ATOM 2185 O O . SER A 1 298 ? -20.969 -26.172 8.969 1 95.62 298 SER A O 1
ATOM 2187 N N . HIS A 1 299 ? -19.672 -25.844 7.199 1 94.88 299 HIS A N 1
ATOM 2188 C CA . HIS A 1 299 ? -20.594 -24.891 6.598 1 94.88 299 HIS A CA 1
ATOM 2189 C C . HIS A 1 299 ? -21.297 -25.484 5.379 1 94.88 299 HIS A C 1
ATOM 2191 O O . HIS A 1 299 ? -21.891 -24.766 4.582 1 94.88 299 HIS A O 1
ATOM 2197 N N . ASP A 1 300 ? -21.109 -26.781 5.137 1 94.19 300 ASP A N 1
ATOM 2198 C CA . ASP A 1 300 ? -21.844 -27.609 4.184 1 94.19 300 ASP A CA 1
ATOM 2199 C C . ASP A 1 300 ? -21.484 -27.234 2.746 1 94.19 300 ASP A C 1
ATOM 2201 O O . ASP A 1 300 ? -22.359 -27.203 1.875 1 94.19 300 ASP A O 1
ATOM 2205 N N . TYR A 1 301 ? -20.234 -26.859 2.555 1 95.38 301 TYR A N 1
ATOM 2206 C CA . TYR A 1 301 ? -19.734 -26.734 1.189 1 95.38 301 TYR A CA 1
ATOM 2207 C C . TYR A 1 301 ? -19.234 -28.078 0.663 1 95.38 301 TYR A C 1
ATOM 2209 O O . TYR A 1 301 ? -18.625 -28.844 1.4 1 95.38 301 TYR A O 1
ATOM 2217 N N . GLU A 1 302 ? -19.406 -28.281 -0.631 1 96 302 GLU A N 1
ATOM 2218 C CA . GLU A 1 302 ? -18.953 -29.531 -1.247 1 96 302 GLU A CA 1
ATOM 2219 C C . GLU A 1 302 ? -17.562 -29.375 -1.852 1 96 302 GLU A C 1
ATOM 2221 O O . GLU A 1 302 ? -16.891 -30.375 -2.117 1 96 302 GLU A O 1
ATOM 2226 N N . SER A 1 303 ? -17.266 -28.094 -2.162 1 97.5 303 SER A N 1
ATOM 2227 C CA . SER A 1 303 ? -15.977 -27.859 -2.814 1 97.5 303 SER A CA 1
ATOM 2228 C C . SER A 1 303 ? -15.539 -26.406 -2.664 1 97.5 303 SER A C 1
ATOM 2230 O O . SER A 1 303 ? -16.359 -25.531 -2.352 1 97.5 303 SER A O 1
ATOM 2232 N N . VAL A 1 304 ? -14.242 -26.172 -2.934 1 97.5 304 VAL A N 1
ATOM 2233 C CA . VAL A 1 304 ? -13.734 -24.797 -2.945 1 97.5 304 VAL A CA 1
ATOM 2234 C C . VAL A 1 304 ? -14.336 -24.031 -4.117 1 97.5 304 VAL A C 1
ATOM 2236 O O . VAL A 1 304 ? -14.547 -22.812 -4.031 1 97.5 304 VAL A O 1
ATOM 2239 N N . ASP A 1 305 ? -14.648 -24.719 -5.133 1 96.81 305 ASP A N 1
ATOM 2240 C CA . ASP A 1 305 ? -15.273 -24.078 -6.289 1 96.81 305 ASP A CA 1
ATOM 2241 C C . ASP A 1 305 ? -16.641 -23.516 -5.93 1 96.81 305 ASP A C 1
ATOM 2243 O O . ASP A 1 305 ? -17.016 -22.438 -6.398 1 96.81 305 ASP A O 1
ATOM 2247 N N . GLN A 1 306 ? -17.312 -24.266 -5.172 1 96.12 306 GLN A N 1
ATOM 2248 C CA . GLN A 1 306 ? -18.625 -23.797 -4.715 1 96.12 306 GLN A CA 1
ATOM 2249 C C . GLN A 1 306 ? -18.484 -22.547 -3.863 1 96.12 306 GLN A C 1
ATOM 2251 O O . GLN A 1 306 ? -19.312 -21.641 -3.947 1 96.12 306 GLN A O 1
ATOM 2256 N N . LEU A 1 307 ? -17.5 -22.469 -3.135 1 96.44 307 LEU A N 1
ATOM 2257 C CA . LEU A 1 307 ? -17.234 -21.375 -2.219 1 96.44 307 LEU A CA 1
ATOM 2258 C C . LEU A 1 307 ? -16.781 -20.125 -2.979 1 96.44 307 LEU A C 1
ATOM 2260 O O . LEU A 1 307 ? -17.172 -19 -2.639 1 96.44 307 LEU A O 1
ATOM 2264 N N . ARG A 1 308 ? -16.031 -20.234 -3.973 1 97.25 308 ARG A N 1
ATOM 2265 C CA . ARG A 1 308 ? -15.289 -19.172 -4.648 1 97.25 308 ARG A CA 1
ATOM 2266 C C . ARG A 1 308 ? -16.234 -18.094 -5.184 1 97.25 308 ARG A C 1
ATOM 2268 O O . ARG A 1 308 ? -17.172 -18.391 -5.93 1 97.25 308 ARG A O 1
ATOM 2275 N N . GLY A 1 309 ? -15.984 -16.922 -4.727 1 95.88 309 GLY A N 1
ATOM 2276 C CA . GLY A 1 309 ? -16.703 -15.773 -5.242 1 95.88 309 GLY A CA 1
ATOM 2277 C C . GLY A 1 309 ? -18.078 -15.609 -4.641 1 95.88 309 GLY A C 1
ATOM 2278 O O . GLY A 1 309 ? -18.859 -14.758 -5.074 1 95.88 309 GLY A O 1
ATOM 2279 N N . SER A 1 310 ? -18.406 -16.406 -3.699 1 94.31 310 SER A N 1
ATOM 2280 C CA . SER A 1 310 ? -19.734 -16.344 -3.109 1 94.31 310 SER A CA 1
ATOM 2281 C C . SER A 1 310 ? -19.938 -15.047 -2.33 1 94.31 310 SER A C 1
ATOM 2283 O O . SER A 1 310 ? -21.062 -14.695 -1.979 1 94.31 310 SER A O 1
ATOM 2285 N N . MET A 1 311 ? -18.812 -14.289 -2.111 1 92.19 311 MET A N 1
ATOM 2286 C CA . MET A 1 311 ? -18.906 -12.992 -1.44 1 92.19 311 MET A CA 1
ATOM 2287 C C . MET A 1 311 ? -18.141 -11.922 -2.209 1 92.19 311 MET A C 1
ATOM 2289 O O . MET A 1 311 ? -17.578 -11 -1.609 1 92.19 311 MET A O 1
ATOM 2293 N N . ASN A 1 312 ? -18.031 -12.07 -3.438 1 91.44 312 ASN A N 1
ATOM 2294 C CA . ASN A 1 312 ? -17.422 -10.992 -4.211 1 91.44 312 ASN A CA 1
ATOM 2295 C C . ASN A 1 312 ? -18.422 -9.852 -4.445 1 91.44 312 ASN A C 1
ATOM 2297 O O . ASN A 1 312 ? -19.531 -9.875 -3.918 1 91.44 312 ASN A O 1
ATOM 2301 N N . ALA A 1 313 ? -18.031 -8.836 -5.16 1 86.62 313 ALA A N 1
ATOM 2302 C CA . ALA A 1 313 ? -18.812 -7.609 -5.266 1 86.62 313 ALA A CA 1
ATOM 2303 C C . ALA A 1 313 ? -20.156 -7.871 -5.949 1 86.62 313 ALA A C 1
ATOM 2305 O O . ALA A 1 313 ? -21.109 -7.129 -5.75 1 86.62 313 ALA A O 1
ATOM 2306 N N . SER A 1 314 ? -20.219 -8.898 -6.664 1 84.75 314 SER A N 1
ATOM 2307 C CA . SER A 1 314 ? -21.469 -9.219 -7.348 1 84.75 314 SER A CA 1
ATOM 2308 C C . SER A 1 314 ? -22.359 -10.102 -6.48 1 84.75 314 SER A C 1
ATOM 2310 O O . SER A 1 314 ? -23.547 -10.305 -6.793 1 84.75 314 SER A O 1
ATOM 2312 N N . SER A 1 315 ? -21.859 -10.609 -5.426 1 85 315 SER A N 1
ATOM 2313 C CA . SER A 1 315 ? -22.547 -11.664 -4.691 1 85 315 SER A CA 1
ATOM 2314 C C . SER A 1 315 ? -22.953 -11.188 -3.303 1 85 315 SER A C 1
ATOM 2316 O O . SER A 1 315 ? -23.5 -11.961 -2.514 1 85 315 SER A O 1
ATOM 2318 N N . VAL A 1 316 ? -22.578 -9.953 -3.002 1 82 316 VAL A N 1
ATOM 2319 C CA . VAL A 1 316 ? -22.938 -9.438 -1.686 1 82 316 VAL A CA 1
ATOM 2320 C C . VAL A 1 316 ? -24.078 -8.422 -1.819 1 82 316 VAL A C 1
ATOM 2322 O O . VAL A 1 316 ? -24.281 -7.848 -2.891 1 82 316 VAL A O 1
ATOM 2325 N N . ASP A 1 317 ? -24.672 -8.203 -0.755 1 75.88 317 ASP A N 1
ATOM 2326 C CA . ASP A 1 317 ? -25.812 -7.305 -0.74 1 75.88 317 ASP A CA 1
ATOM 2327 C C . ASP A 1 317 ? -25.391 -5.859 -0.983 1 75.88 317 ASP A C 1
ATOM 2329 O O . ASP A 1 317 ? -26.078 -5.105 -1.672 1 75.88 317 ASP A O 1
ATOM 2333 N N . ASP A 1 318 ? -24.203 -5.508 -0.482 1 78.44 318 ASP A N 1
ATOM 2334 C CA . ASP A 1 318 ? -23.688 -4.148 -0.602 1 78.44 318 ASP A CA 1
ATOM 2335 C C . ASP A 1 318 ? -22.312 -4.137 -1.272 1 78.44 318 ASP A C 1
ATOM 2337 O O . ASP A 1 318 ? -21.297 -4.062 -0.594 1 78.44 318 ASP A O 1
ATOM 2341 N N . PRO A 1 319 ? -22.359 -4.137 -2.596 1 76.25 319 PRO A N 1
ATOM 2342 C CA . PRO A 1 319 ? -21.078 -4.137 -3.314 1 76.25 319 PRO A CA 1
ATOM 2343 C C . PRO A 1 319 ? -20.203 -2.947 -2.949 1 76.25 319 PRO A C 1
ATOM 2345 O O . PRO A 1 319 ? -18.969 -3.021 -3.082 1 76.25 319 PRO A O 1
ATOM 2348 N N . GLU A 1 320 ? -20.844 -1.935 -2.494 1 75.5 320 GLU A N 1
ATOM 2349 C CA . GLU A 1 320 ? -20.109 -0.719 -2.143 1 75.5 320 GLU A CA 1
ATOM 2350 C C . GLU A 1 320 ? -19.25 -0.933 -0.903 1 75.5 320 GLU A C 1
ATOM 2352 O O . GLU A 1 320 ? -18.344 -0.136 -0.621 1 75.5 320 GLU A O 1
ATOM 2357 N N . ALA A 1 321 ? -19.516 -2.025 -0.289 1 75.5 321 ALA A N 1
ATOM 2358 C CA . ALA A 1 321 ? -18.719 -2.357 0.887 1 75.5 321 ALA A CA 1
ATOM 2359 C C . ALA A 1 321 ? -17.25 -2.539 0.517 1 75.5 321 ALA A C 1
ATOM 2361 O O . ALA A 1 321 ? -16.359 -2.262 1.325 1 75.5 321 ALA A O 1
ATOM 2362 N N . PHE A 1 322 ? -17.031 -2.955 -0.68 1 78.25 322 PHE A N 1
ATOM 2363 C CA . PHE A 1 322 ? -15.672 -3.127 -1.147 1 78.25 322 PHE A CA 1
ATOM 2364 C C . PHE A 1 322 ? -15.047 -1.783 -1.515 1 78.25 322 PHE A C 1
ATOM 2366 O O . PHE A 1 322 ? -13.82 -1.653 -1.57 1 78.25 322 PHE A O 1
ATOM 2373 N N . GLU A 1 323 ? -15.938 -0.849 -1.777 1 73.56 323 GLU A N 1
ATOM 2374 C CA . GLU A 1 323 ? -15.445 0.427 -2.293 1 73.56 323 GLU A CA 1
ATOM 2375 C C . GLU A 1 323 ? -15.352 1.472 -1.185 1 73.56 323 GLU A C 1
ATOM 2377 O O . GLU A 1 323 ? -14.648 2.473 -1.326 1 73.56 323 GLU A O 1
ATOM 2382 N N . ARG A 1 324 ? -16.141 1.218 -0.19 1 63 324 ARG A N 1
ATOM 2383 C CA . ARG A 1 324 ? -16.156 2.186 0.903 1 63 324 ARG A CA 1
ATOM 2384 C C . ARG A 1 324 ? -14.867 2.135 1.706 1 63 324 ARG A C 1
ATOM 2386 O O . ARG A 1 324 ? -14.375 1.054 2.041 1 63 324 ARG A O 1
ATOM 2393 N N . ALA A 1 325 ? -14.094 3.229 1.578 1 55.09 325 ALA A N 1
ATOM 2394 C CA . ALA A 1 325 ? -12.906 3.375 2.422 1 55.09 325 ALA A CA 1
ATOM 2395 C C . ALA A 1 325 ? -13.297 3.67 3.867 1 55.09 325 ALA A C 1
ATOM 2397 O O . ALA A 1 325 ? -13.875 4.723 4.16 1 55.09 325 ALA A O 1
ATOM 2398 N N . GLN A 1 326 ? -13.859 2.738 4.566 1 50.69 326 GLN A N 1
ATOM 2399 C CA . GLN A 1 326 ? -14.641 2.846 5.793 1 50.69 326 GLN A CA 1
ATOM 2400 C C . GLN A 1 326 ? -13.852 3.576 6.879 1 50.69 326 GLN A C 1
ATOM 2402 O O . GLN A 1 326 ? -13.508 2.986 7.906 1 50.69 326 GLN A O 1
ATOM 2407 N N . TYR A 1 327 ? -13.219 4.699 6.465 1 50.22 327 TYR A N 1
ATOM 2408 C CA . TYR A 1 327 ? -12.562 5.414 7.559 1 50.22 327 TYR A CA 1
ATOM 2409 C C . TYR A 1 327 ? -13.539 5.652 8.711 1 50.22 327 TYR A C 1
ATOM 2411 O O . TYR A 1 327 ? -13.18 5.473 9.875 1 50.22 327 TYR A O 1
ATOM 2419 N N . MET A 1 328 ? -14.742 6.086 8.258 1 47.12 328 MET A N 1
ATOM 2420 C CA . MET A 1 328 ? -15.633 6.707 9.234 1 47.12 328 MET A CA 1
ATOM 2421 C C . MET A 1 328 ? -16.047 5.703 10.305 1 47.12 328 MET A C 1
ATOM 2423 O O . MET A 1 328 ? -16.062 6.023 11.5 1 47.12 328 MET A O 1
ATOM 2427 N N . GLN A 1 329 ? -16.328 4.613 9.781 1 45.44 329 GLN A N 1
ATOM 2428 C CA . GLN A 1 329 ? -16.891 3.697 10.766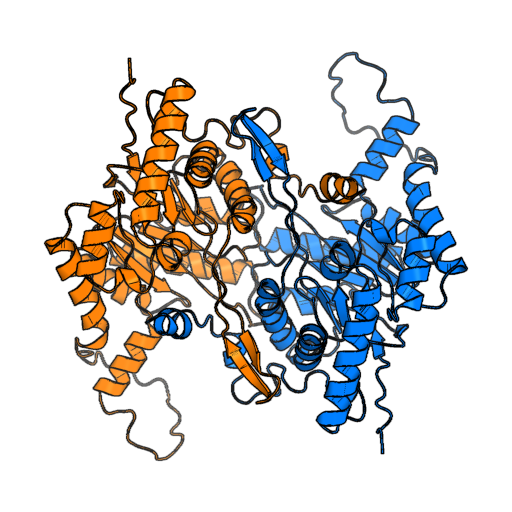 1 45.44 329 GLN A CA 1
ATOM 2429 C C . GLN A 1 329 ? -15.828 3.219 11.75 1 45.44 329 GLN A C 1
ATOM 2431 O O . GLN A 1 329 ? -16.109 3.047 12.938 1 45.44 329 GLN A O 1
ATOM 2436 N N . ILE A 1 330 ? -14.68 3.188 11.203 1 47.66 330 ILE A N 1
ATOM 2437 C CA . ILE A 1 330 ? -13.664 2.537 12.023 1 47.66 330 ILE A CA 1
ATOM 2438 C C . ILE A 1 330 ? -13.148 3.512 13.086 1 47.66 330 ILE A C 1
ATOM 2440 O O . ILE A 1 330 ? -12.984 3.143 14.25 1 47.66 330 ILE A O 1
ATOM 2444 N N . LEU A 1 331 ? -12.945 4.734 12.672 1 51.38 331 LEU A N 1
ATOM 2445 C CA . LEU A 1 331 ? -12.414 5.684 13.641 1 51.38 331 LEU A CA 1
ATOM 2446 C C . LEU A 1 331 ? -13.406 5.914 14.773 1 51.38 331 LEU A C 1
ATOM 2448 O O . LEU A 1 331 ? -13.008 6.137 15.922 1 51.38 331 LEU A O 1
ATOM 2452 N N . HIS A 1 332 ? -14.641 5.777 14.352 1 49.03 332 HIS A N 1
ATOM 2453 C CA . HIS A 1 332 ? -15.656 6 15.375 1 49.03 332 HIS A CA 1
ATOM 2454 C C . HIS A 1 332 ? -15.727 4.828 16.344 1 49.03 332 HIS A C 1
ATOM 2456 O O . HIS A 1 332 ? -16.266 4.961 17.453 1 49.03 332 HIS A O 1
ATOM 2462 N N . SER A 1 333 ? -15.148 3.803 15.883 1 45.44 333 SER A N 1
ATOM 2463 C CA . SER A 1 333 ? -15.234 2.633 16.75 1 45.44 333 SER A CA 1
ATOM 2464 C C . SER A 1 333 ? -14.188 2.686 17.859 1 45.44 333 SER A C 1
ATOM 2466 O O . SER A 1 333 ? -14.227 1.892 18.797 1 45.44 333 SER A O 1
ATOM 2468 N N . TRP A 1 334 ? -13.281 3.516 17.672 1 47.09 334 TRP A N 1
ATOM 2469 C CA . TRP A 1 334 ? -12.273 3.611 18.719 1 47.09 334 TRP A CA 1
ATOM 2470 C C . TRP A 1 334 ? -12.82 4.355 19.938 1 47.09 334 TRP A C 1
ATOM 2472 O O . TRP A 1 334 ? -12.25 4.273 21.031 1 47.09 334 TRP A O 1
ATOM 2482 N N . ASN A 1 335 ? -14.016 5.004 19.781 1 41.44 335 ASN A N 1
ATOM 2483 C CA . ASN A 1 335 ? -14.562 5.652 20.969 1 41.44 335 ASN A CA 1
ATOM 2484 C C . ASN A 1 335 ? -15.109 4.633 21.969 1 41.44 335 ASN A C 1
ATOM 2486 O O . ASN A 1 335 ? -15.758 3.66 21.562 1 41.44 335 ASN A O 1
ATOM 2490 N N . MET B 1 1 ? 28.047 20.453 27.906 1 36.91 1 MET B N 1
ATOM 2491 C CA . MET B 1 1 ? 27.266 21.609 27.484 1 36.91 1 MET B CA 1
ATOM 2492 C C . MET B 1 1 ? 26.016 21.172 26.719 1 36.91 1 MET B C 1
ATOM 2494 O O . MET B 1 1 ? 26.125 20.469 25.703 1 36.91 1 MET B O 1
ATOM 2498 N N . THR B 1 2 ? 25 20.812 27.359 1 48.12 2 THR B N 1
ATOM 2499 C CA . THR B 1 2 ? 23.734 20.328 26.828 1 48.12 2 THR B CA 1
ATOM 2500 C C . THR B 1 2 ? 23.281 21.172 25.641 1 48.12 2 THR B C 1
ATOM 2502 O O . THR B 1 2 ? 22.938 22.344 25.812 1 48.12 2 THR B O 1
ATOM 2505 N N . THR B 1 3 ? 23.953 21.156 24.578 1 59.09 3 THR B N 1
ATOM 2506 C CA . THR B 1 3 ? 23.766 22.016 23.422 1 59.09 3 THR B CA 1
ATOM 2507 C C . THR B 1 3 ? 22.297 22.109 23.031 1 59.09 3 THR B C 1
ATOM 2509 O O . THR B 1 3 ? 21.594 21.094 23.016 1 59.09 3 THR B O 1
ATOM 2512 N N . ASN B 1 4 ? 21.641 23.312 23.234 1 83.81 4 ASN B N 1
ATOM 2513 C CA . ASN B 1 4 ? 20.25 23.688 22.938 1 83.81 4 ASN B CA 1
ATOM 2514 C C . ASN B 1 4 ? 19.938 23.531 21.453 1 83.81 4 ASN B C 1
ATOM 2516 O O . ASN B 1 4 ? 20.469 24.281 20.625 1 83.81 4 ASN B O 1
ATOM 2520 N N . VAL B 1 5 ? 19.406 22.453 21.062 1 95.31 5 VAL B N 1
ATOM 2521 C CA . VAL B 1 5 ? 19.062 22.172 19.688 1 95.31 5 VAL B CA 1
ATOM 2522 C C . VAL B 1 5 ? 17.719 22.828 19.344 1 95.31 5 VAL B C 1
ATOM 2524 O O . VAL B 1 5 ? 16.766 22.734 20.125 1 95.31 5 VAL B O 1
ATOM 2527 N N . ASP B 1 6 ? 17.703 23.656 18.281 1 97.94 6 ASP B N 1
ATOM 2528 C CA . ASP B 1 6 ? 16.453 24.234 17.797 1 97.94 6 ASP B CA 1
ATOM 2529 C C . ASP B 1 6 ? 15.602 23.188 17.078 1 97.94 6 ASP B C 1
ATOM 2531 O O . ASP B 1 6 ? 15.969 22.719 15.992 1 97.94 6 ASP B O 1
ATOM 2535 N N . ILE B 1 7 ? 14.477 22.859 17.641 1 98.19 7 ILE B N 1
ATOM 2536 C CA . ILE B 1 7 ? 13.672 21.828 17.016 1 98.19 7 ILE B CA 1
ATOM 2537 C C . ILE B 1 7 ? 12.398 22.438 16.422 1 98.19 7 ILE B C 1
ATOM 2539 O O . ILE B 1 7 ? 11.461 21.719 16.078 1 98.19 7 ILE B O 1
ATOM 2543 N N . SER B 1 8 ? 12.367 23.766 16.344 1 98.19 8 SER B N 1
ATOM 2544 C CA . SER B 1 8 ? 11.242 24.422 15.68 1 98.19 8 SER B CA 1
ATOM 2545 C C . SER B 1 8 ? 11.305 24.234 14.172 1 98.19 8 SER B C 1
ATOM 2547 O O . SER B 1 8 ? 12.367 23.938 13.625 1 98.19 8 SER B O 1
ATOM 2549 N N . THR B 1 9 ? 10.156 24.328 13.516 1 98.31 9 THR B N 1
ATOM 2550 C CA . THR B 1 9 ? 10.102 24.203 12.062 1 98.31 9 THR B CA 1
ATOM 2551 C C . THR B 1 9 ? 8.938 25 11.5 1 98.31 9 THR B C 1
ATOM 2553 O O . THR B 1 9 ? 8.094 25.5 12.25 1 98.31 9 THR B O 1
ATOM 2556 N N . ASN B 1 10 ? 8.969 25.266 10.227 1 98.5 10 ASN B N 1
ATOM 2557 C CA . ASN B 1 10 ? 7.879 25.938 9.508 1 98.5 10 ASN B CA 1
ATOM 2558 C C . ASN B 1 10 ? 7.172 24.969 8.555 1 98.5 10 ASN B C 1
ATOM 2560 O O . ASN B 1 10 ? 7.793 24.438 7.637 1 98.5 10 ASN B O 1
ATOM 2564 N N . TYR B 1 11 ? 5.961 24.703 8.844 1 98.75 11 TYR B N 1
ATOM 2565 C CA . TYR B 1 11 ? 5.129 23.828 8.031 1 98.75 11 TYR B CA 1
ATOM 2566 C C . TYR B 1 11 ? 3.885 24.562 7.539 1 98.75 11 TYR B C 1
ATOM 2568 O O . TYR B 1 11 ? 3.119 25.109 8.344 1 98.75 11 TYR B O 1
ATOM 2576 N N . LEU B 1 12 ? 3.738 24.641 6.219 1 98.69 12 LEU B N 1
ATOM 2577 C CA . LEU B 1 12 ? 2.59 25.297 5.605 1 98.69 12 LEU B CA 1
ATOM 2578 C C . LEU B 1 12 ? 2.574 26.781 5.934 1 98.69 12 LEU B C 1
ATOM 2580 O O . LEU B 1 12 ? 1.506 27.391 6.043 1 98.69 12 LEU B O 1
ATOM 2584 N N . GLY B 1 13 ? 3.715 27.281 6.211 1 98.12 13 GLY B N 1
ATOM 2585 C CA . GLY B 1 13 ? 3.807 28.688 6.605 1 98.12 13 GLY B CA 1
ATOM 2586 C C . GLY B 1 13 ? 3.516 28.906 8.078 1 98.12 13 GLY B C 1
ATOM 2587 O O . GLY B 1 13 ? 3.531 30.047 8.555 1 98.12 13 GLY B O 1
ATOM 2588 N N . LEU B 1 14 ? 3.295 27.875 8.812 1 98.56 14 LEU B N 1
ATOM 2589 C CA . LEU B 1 14 ? 2.996 27.938 10.242 1 98.56 14 LEU B CA 1
ATOM 2590 C C . LEU B 1 14 ? 4.238 27.625 11.07 1 98.56 14 LEU B C 1
ATOM 2592 O O . LEU B 1 14 ? 4.945 26.641 10.805 1 98.56 14 LEU B O 1
ATOM 2596 N N . GLU B 1 15 ? 4.477 28.406 12.062 1 98.25 15 GLU B N 1
ATOM 2597 C CA . GLU B 1 15 ? 5.582 28.125 12.969 1 98.25 15 GLU B CA 1
ATOM 2598 C C . GLU B 1 15 ? 5.203 27.047 13.984 1 98.25 15 GLU B C 1
ATOM 2600 O O . GLU B 1 15 ? 4.238 27.203 14.734 1 98.25 15 GLU B O 1
ATOM 2605 N N . LEU B 1 16 ? 5.961 25.969 14 1 98.69 16 LEU B N 1
ATOM 2606 C CA . LEU B 1 16 ? 5.758 24.875 14.938 1 98.69 16 LEU B CA 1
ATOM 2607 C C . LEU B 1 16 ? 6.91 24.781 15.938 1 98.69 16 LEU B C 1
ATOM 2609 O O . LEU B 1 16 ? 8.07 24.938 15.562 1 98.69 16 LEU B O 1
ATOM 2613 N N . LYS B 1 17 ? 6.605 24.484 17.141 1 97.69 17 LYS B N 1
ATOM 2614 C CA . LYS B 1 17 ? 7.637 24.359 18.156 1 97.69 17 LYS B CA 1
ATOM 2615 C C . LYS B 1 17 ? 8.43 23.078 17.984 1 97.69 17 LYS B C 1
ATOM 2617 O O . LYS B 1 17 ? 9.523 22.922 18.531 1 97.69 17 LYS B O 1
ATOM 2622 N N . CYS B 1 18 ? 7.887 22.141 17.281 1 97.88 18 CYS B N 1
ATOM 2623 C CA . CYS B 1 18 ? 8.578 20.891 16.938 1 97.88 18 CYS B CA 1
ATOM 2624 C C . CYS B 1 18 ? 7.969 20.25 15.703 1 97.88 18 CYS B C 1
ATOM 2626 O O . CYS B 1 18 ? 6.859 20.609 15.297 1 97.88 18 CYS B O 1
ATOM 2628 N N . PRO B 1 19 ? 8.633 19.281 15.078 1 98.81 19 PRO B N 1
ATOM 2629 C CA . PRO B 1 19 ? 8.164 18.719 13.812 1 98.81 19 PRO B CA 1
ATOM 2630 C C . PRO B 1 19 ? 7.215 17.547 14.008 1 98.81 19 PRO B C 1
ATOM 2632 O O . PRO B 1 19 ? 6.883 16.844 13.047 1 98.81 19 PRO B O 1
ATOM 2635 N N . VAL B 1 20 ? 6.738 17.25 15.211 1 98.88 20 VAL B N 1
ATOM 2636 C CA . VAL B 1 20 ? 5.836 16.125 15.477 1 98.88 20 VAL B CA 1
ATOM 2637 C C . VAL B 1 20 ? 4.391 16.625 15.5 1 98.88 20 VAL B C 1
ATOM 2639 O O . VAL B 1 20 ? 4.055 17.531 16.281 1 98.88 20 VAL B O 1
ATOM 2642 N N . ILE B 1 21 ? 3.584 16.094 14.672 1 98.88 21 ILE B N 1
ATOM 2643 C CA . ILE B 1 21 ? 2.18 16.484 14.578 1 98.88 21 ILE B CA 1
ATOM 2644 C C . ILE B 1 21 ? 1.297 15.305 14.984 1 98.88 21 ILE B C 1
ATOM 2646 O O . ILE B 1 21 ? 1.56 14.164 14.609 1 98.88 21 ILE B O 1
ATOM 2650 N N . SER B 1 22 ? 0.317 15.602 15.805 1 98.25 22 SER B N 1
ATOM 2651 C CA . SER B 1 22 ? -0.727 14.609 16.047 1 98.25 22 SER B CA 1
ATOM 2652 C C . SER B 1 22 ? -1.765 14.617 14.922 1 98.25 22 SER B C 1
ATOM 2654 O O . SER B 1 22 ? -2.576 15.539 14.828 1 98.25 22 SER B O 1
ATOM 2656 N N . SER B 1 23 ? -1.696 13.602 14.125 1 96 23 SER B N 1
ATOM 2657 C CA . SER B 1 23 ? -2.6 13.508 12.977 1 96 23 SER B CA 1
ATOM 2658 C C . SER B 1 23 ? -3.998 13.086 13.414 1 96 23 SER B C 1
ATOM 2660 O O . SER B 1 23 ? -4.203 12.688 14.562 1 96 23 SER B O 1
ATOM 2662 N N . ALA B 1 24 ? -4.949 13.211 12.516 1 91.75 24 ALA B N 1
ATOM 2663 C CA . ALA B 1 24 ? -6.367 13 12.797 1 91.75 24 ALA B CA 1
ATOM 2664 C C . ALA B 1 24 ? -6.605 11.633 13.43 1 91.75 24 ALA B C 1
ATOM 2666 O O . ALA B 1 24 ? -6.082 10.625 12.945 1 91.75 24 ALA B O 1
ATOM 2667 N N . SER B 1 25 ? -7.289 11.586 14.461 1 87.25 25 SER B N 1
ATOM 2668 C CA . SER B 1 25 ? -7.742 10.406 15.188 1 87.25 25 SER B CA 1
ATOM 2669 C C . SER B 1 25 ? -8.984 10.711 16.016 1 87.25 25 SER B C 1
ATOM 2671 O O . SER B 1 25 ? -9.383 11.867 16.141 1 87.25 25 SER B O 1
ATOM 2673 N N . PRO B 1 26 ? -9.57 9.727 16.547 1 84.5 26 PRO B N 1
ATOM 2674 C CA . PRO B 1 26 ? -10.711 9.984 17.438 1 84.5 26 PRO B CA 1
ATOM 2675 C C . PRO B 1 26 ? -10.336 10.836 18.641 1 84.5 26 PRO B C 1
ATOM 2677 O O . PRO B 1 26 ? -11.172 11.586 19.156 1 84.5 26 PRO B O 1
ATOM 2680 N N . LEU B 1 27 ? -9.156 10.805 19.078 1 88.75 27 LEU B N 1
ATOM 2681 C CA . LEU B 1 27 ? -8.703 11.617 20.203 1 88.75 27 LEU B CA 1
ATOM 2682 C C . LEU B 1 27 ? -8.766 13.102 19.859 1 88.75 27 LEU B C 1
ATOM 2684 O O . LEU B 1 27 ? -9.062 13.93 20.734 1 88.75 27 LEU B O 1
ATOM 2688 N N . ASN B 1 28 ? -8.57 13.383 18.625 1 94.31 28 ASN B N 1
ATOM 2689 C CA . ASN B 1 28 ? -8.492 14.766 18.188 1 94.31 28 ASN B CA 1
ATOM 2690 C C . ASN B 1 28 ? -9.875 15.406 18.078 1 94.31 28 ASN B C 1
ATOM 2692 O O . ASN B 1 28 ? -10 16.594 17.766 1 94.31 28 ASN B O 1
ATOM 2696 N N . ALA B 1 29 ? -10.867 14.633 18.438 1 90.88 29 ALA B N 1
ATOM 2697 C CA . ALA B 1 29 ? -12.227 15.156 18.391 1 90.88 29 ALA B CA 1
ATOM 2698 C C . ALA B 1 29 ? -12.633 15.742 19.75 1 90.88 29 ALA B C 1
ATOM 2700 O O . ALA B 1 29 ? -13.719 16.297 19.891 1 90.88 29 ALA B O 1
ATOM 2701 N N . HIS B 1 30 ? -11.711 15.664 20.719 1 93.12 30 HIS B N 1
ATOM 2702 C CA . HIS B 1 30 ? -12.016 16.094 22.062 1 93.12 30 HIS B CA 1
ATOM 2703 C C . HIS B 1 30 ? -11.016 17.156 22.547 1 93.12 30 HIS B C 1
ATOM 2705 O O . HIS B 1 30 ? -9.82 16.891 22.609 1 93.12 30 HIS B O 1
ATOM 2711 N N . VAL B 1 31 ? -11.578 18.219 23.047 1 96.69 31 VAL B N 1
ATOM 2712 C CA . VAL B 1 31 ? -10.758 19.391 23.375 1 96.69 31 VAL B CA 1
ATOM 2713 C C . VAL B 1 31 ? -9.805 19.031 24.516 1 96.69 31 VAL B C 1
ATOM 2715 O O . VAL B 1 31 ? -8.648 19.453 24.516 1 96.69 31 VAL B O 1
ATOM 2718 N N . ASP B 1 32 ? -10.273 18.281 25.484 1 97.19 32 ASP B N 1
ATOM 2719 C CA . ASP B 1 32 ? -9.414 17.906 26.609 1 97.19 32 ASP B CA 1
ATOM 2720 C C . ASP B 1 32 ? -8.234 17.062 26.125 1 97.19 32 ASP B C 1
ATOM 2722 O O . ASP B 1 32 ? -7.117 17.219 26.641 1 97.19 32 ASP B O 1
ATOM 2726 N N . LYS B 1 33 ? -8.469 16.219 25.172 1 96.62 33 LYS B N 1
ATOM 2727 C CA . LYS B 1 33 ? -7.398 15.398 24.594 1 96.62 33 LYS B CA 1
ATOM 2728 C C . LYS B 1 33 ? -6.445 16.25 23.766 1 96.62 33 LYS B C 1
ATOM 2730 O O . LYS B 1 33 ? -5.234 16.016 23.766 1 96.62 33 LYS B O 1
ATOM 2735 N N . LEU B 1 34 ? -7.023 17.156 23.109 1 98.19 34 LEU B N 1
ATOM 2736 C CA . LEU B 1 34 ? -6.203 18.094 22.328 1 98.19 34 LEU B CA 1
ATOM 2737 C C . LEU B 1 34 ? -5.262 18.875 23.25 1 98.19 34 LEU B C 1
ATOM 2739 O O . LEU B 1 34 ? -4.09 19.062 22.922 1 98.19 34 LEU B O 1
ATOM 2743 N N . ARG B 1 35 ? -5.746 19.312 24.359 1 98.56 35 ARG B N 1
ATOM 2744 C CA . ARG B 1 35 ? -4.918 20.016 25.344 1 98.56 35 ARG B CA 1
ATOM 2745 C C . ARG B 1 35 ? -3.789 19.125 25.844 1 98.56 35 ARG B C 1
ATOM 2747 O O . ARG B 1 35 ? -2.656 19.578 26.016 1 98.56 35 ARG B O 1
ATOM 2754 N N . ALA B 1 36 ? -4.141 17.891 26.062 1 98.44 36 ALA B N 1
ATOM 2755 C CA . ALA B 1 36 ? -3.137 16.938 26.516 1 98.44 36 ALA B CA 1
ATOM 2756 C C . ALA B 1 36 ? -2.066 16.719 25.453 1 98.44 36 ALA B C 1
ATOM 2758 O O . ALA B 1 36 ? -0.881 16.594 25.781 1 98.44 36 ALA B O 1
ATOM 2759 N N . ILE B 1 37 ? -2.465 16.672 24.25 1 98.56 37 ILE B N 1
ATOM 2760 C CA . ILE B 1 37 ? -1.566 16.484 23.109 1 98.56 37 ILE B CA 1
ATOM 2761 C C . ILE B 1 37 ? -0.621 17.672 23 1 98.56 37 ILE B C 1
ATOM 2763 O O . ILE B 1 37 ? 0.588 17.5 22.828 1 98.56 37 ILE B O 1
ATOM 2767 N N . GLU B 1 38 ? -1.123 18.859 23.125 1 98.75 38 GLU B N 1
ATOM 2768 C CA . GLU B 1 38 ? -0.278 20.047 23.125 1 98.75 38 GLU B CA 1
ATOM 2769 C C . GLU B 1 38 ? 0.696 20.031 24.297 1 98.75 38 GLU B C 1
ATOM 2771 O O . GLU B 1 38 ? 1.883 20.328 24.141 1 98.75 38 GLU B O 1
ATOM 2776 N N . ALA B 1 39 ? 0.151 19.688 25.438 1 98.56 39 ALA B N 1
ATOM 2777 C CA . ALA B 1 39 ? 0.986 19.641 26.641 1 98.56 39 ALA B CA 1
ATOM 2778 C C . ALA B 1 39 ? 2.117 18.641 26.484 1 98.56 39 ALA B C 1
ATOM 2780 O O . ALA B 1 39 ? 3.205 18.812 27.031 1 98.56 39 ALA B O 1
ATOM 2781 N N . ALA B 1 40 ? 1.87 17.625 25.688 1 98.62 40 ALA B N 1
ATOM 2782 C CA . ALA B 1 40 ? 2.857 16.562 25.469 1 98.62 40 ALA B CA 1
ATOM 2783 C C . ALA B 1 40 ? 3.932 17.031 24.484 1 98.62 40 ALA B C 1
ATOM 2785 O O . ALA B 1 40 ? 4.941 16.344 24.297 1 98.62 40 ALA B O 1
ATOM 2786 N N . GLY B 1 41 ? 3.676 18.109 23.812 1 98.38 41 GLY B N 1
ATOM 2787 C CA . GLY B 1 41 ? 4.758 18.688 23.031 1 98.38 41 GLY B CA 1
ATOM 2788 C C . GLY B 1 41 ? 4.484 18.688 21.547 1 98.38 41 GLY B C 1
ATOM 2789 O O . GLY B 1 41 ? 5.375 18.969 20.734 1 98.38 41 GLY B O 1
ATOM 2790 N N . ALA B 1 42 ? 3.277 18.359 21.094 1 98.81 42 ALA B N 1
ATOM 2791 C CA . ALA B 1 42 ? 2.947 18.344 19.672 1 98.81 42 ALA B CA 1
ATOM 2792 C C . ALA B 1 42 ? 3.125 19.734 19.047 1 98.81 42 ALA B C 1
ATOM 2794 O O . ALA B 1 42 ? 2.809 20.75 19.688 1 98.81 42 ALA B O 1
ATOM 2795 N N . GLY B 1 43 ? 3.637 19.766 17.844 1 98.81 43 GLY B N 1
ATOM 2796 C CA . GLY B 1 43 ? 3.812 21.031 17.141 1 98.81 43 GLY B CA 1
ATOM 2797 C C . GLY B 1 43 ? 2.533 21.547 16.5 1 98.81 43 GLY B C 1
ATOM 2798 O O . GLY B 1 43 ? 2.395 22.75 16.266 1 98.81 43 GLY B O 1
ATOM 2799 N N . ALA B 1 44 ? 1.61 20.688 16.203 1 98.88 44 ALA B N 1
ATOM 2800 C CA . ALA B 1 44 ? 0.297 20.969 15.633 1 98.88 44 ALA B CA 1
ATOM 2801 C C . ALA B 1 44 ? -0.638 19.781 15.773 1 98.88 44 ALA B C 1
ATOM 2803 O O . ALA B 1 44 ? -0.207 18.688 16.172 1 98.88 44 ALA B O 1
ATOM 2804 N N . VAL B 1 45 ? -1.901 20.016 15.516 1 98.75 45 VAL B N 1
ATOM 2805 C CA . VAL B 1 45 ? -2.881 18.922 15.492 1 98.75 45 VAL B CA 1
ATOM 2806 C C . VAL B 1 45 ? -3.684 18.984 14.195 1 98.75 45 VAL B C 1
ATOM 2808 O O . VAL B 1 45 ? -3.924 20.062 13.656 1 98.75 45 VAL B O 1
ATOM 2811 N N . VAL B 1 46 ? -3.996 17.844 13.688 1 98.19 46 VAL B N 1
ATOM 2812 C CA . VAL B 1 46 ? -4.961 17.719 12.594 1 98.19 46 VAL B CA 1
ATOM 2813 C C . VAL B 1 46 ? -6.273 17.156 13.133 1 98.19 46 VAL B C 1
ATOM 2815 O O . VAL B 1 46 ? -6.285 16.156 13.844 1 98.19 46 VAL B O 1
ATOM 2818 N N . LEU B 1 47 ? -7.34 17.844 12.859 1 96.06 47 LEU B N 1
ATOM 2819 C CA . LEU B 1 47 ? -8.648 17.422 13.352 1 96.06 47 LEU B CA 1
ATOM 2820 C C . LEU B 1 47 ? -9.234 16.328 12.461 1 96.06 47 LEU B C 1
ATOM 2822 O O . LEU B 1 47 ? -8.781 16.125 11.336 1 96.06 47 LEU B O 1
ATOM 2826 N N . PRO B 1 48 ? -10.219 15.594 13.008 1 90.5 48 PRO B N 1
ATOM 2827 C CA . PRO B 1 48 ? -10.867 14.562 12.195 1 90.5 48 PRO B CA 1
ATOM 2828 C C . PRO B 1 48 ? -11.508 15.125 10.93 1 90.5 48 PRO B C 1
ATOM 2830 O O . PRO B 1 48 ? -12.062 16.219 10.953 1 90.5 48 PRO B O 1
ATOM 2833 N N . SER B 1 49 ? -11.484 14.312 9.922 1 83.81 49 SER B N 1
ATOM 2834 C CA . SER B 1 49 ? -11.945 14.773 8.617 1 83.81 49 SER B CA 1
ATOM 2835 C C . SER B 1 49 ? -13.469 14.867 8.57 1 83.81 49 SER B C 1
ATOM 2837 O O . SER B 1 49 ? -14.164 14 9.109 1 83.81 49 SER B O 1
ATOM 2839 N N . LEU B 1 50 ? -13.852 15.867 8.016 1 74.81 50 LEU B N 1
ATOM 2840 C CA . LEU B 1 50 ? -15.25 16.016 7.645 1 74.81 50 LEU B CA 1
ATOM 2841 C C . LEU B 1 50 ? -15.547 15.266 6.344 1 74.81 50 LEU B C 1
ATOM 2843 O O . LEU B 1 50 ? -14.789 15.375 5.379 1 74.81 50 LEU B O 1
ATOM 2847 N N . PHE B 1 51 ? -16.469 14.258 6.426 1 65.75 51 PHE B N 1
ATOM 2848 C CA . PHE B 1 51 ? -16.906 13.531 5.238 1 65.75 51 PHE B CA 1
ATOM 2849 C C . PHE B 1 51 ? -18.125 14.188 4.621 1 65.75 51 PHE B C 1
ATOM 2851 O O . PHE B 1 51 ? -19.109 14.453 5.32 1 65.75 51 PHE B O 1
ATOM 2858 N N . ALA B 1 52 ? -17.953 14.5 3.336 1 55.16 52 ALA B N 1
ATOM 2859 C CA . ALA B 1 52 ? -19.078 15.148 2.662 1 55.16 52 ALA B CA 1
ATOM 2860 C C . ALA B 1 52 ? -20.344 14.305 2.783 1 55.16 52 ALA B C 1
ATOM 2862 O O . ALA B 1 52 ? -21.438 14.836 3.043 1 55.16 52 ALA B O 1
ATOM 2863 N N . GLU B 1 53 ? -20.062 12.969 2.564 1 54.31 53 GLU B N 1
ATOM 2864 C CA . GLU B 1 53 ? -21.234 12.094 2.576 1 54.31 53 GLU B CA 1
ATOM 2865 C C . GLU B 1 53 ? -21.891 12.078 3.951 1 54.31 53 GLU B C 1
ATOM 2867 O O . GLU B 1 53 ? -23.125 12.078 4.051 1 54.31 53 GLU B O 1
ATOM 2872 N N . GLU B 1 54 ? -21.078 11.961 4.926 1 53.44 54 GLU B N 1
ATOM 2873 C CA . GLU B 1 54 ? -21.641 11.992 6.277 1 53.44 54 GLU B CA 1
ATOM 2874 C C . GLU B 1 54 ? -22.359 13.305 6.543 1 53.44 54 GLU B C 1
ATOM 2876 O O . GLU B 1 54 ? -23.438 13.312 7.152 1 53.44 54 GLU B O 1
ATOM 2881 N N . ALA B 1 55 ? -21.75 14.336 5.969 1 50.62 55 ALA B N 1
ATOM 2882 C CA . ALA B 1 55 ? -22.359 15.648 6.156 1 50.62 55 ALA B CA 1
ATOM 2883 C C . ALA B 1 55 ? -23.688 15.75 5.418 1 50.62 55 ALA B C 1
ATOM 2885 O O . ALA B 1 55 ? -24.656 16.312 5.941 1 50.62 55 ALA B O 1
ATOM 2886 N N . GLU B 1 56 ? -23.641 15.062 4.227 1 49.91 56 GLU B N 1
ATOM 2887 C CA . GLU B 1 56 ? -24.859 15.07 3.436 1 49.91 56 GLU B CA 1
ATOM 2888 C C . GLU B 1 56 ? -25.953 14.242 4.113 1 49.91 56 GLU B C 1
ATOM 2890 O O . GLU B 1 56 ? -27.125 14.656 4.141 1 49.91 56 GLU B O 1
ATOM 2895 N N . ASP B 1 57 ? -25.469 13.023 4.547 1 49.09 57 ASP B N 1
ATOM 2896 C CA . ASP B 1 57 ? -26.438 12.164 5.219 1 49.09 57 ASP B CA 1
ATOM 2897 C C . ASP B 1 57 ? -27 12.844 6.457 1 49.09 57 ASP B C 1
ATOM 2899 O O . ASP B 1 57 ? -28.203 12.758 6.723 1 49.09 57 ASP B O 1
ATOM 2903 N N . GLU B 1 58 ? -26.203 13.438 7.137 1 47.72 58 GLU B N 1
ATOM 2904 C CA . GLU B 1 58 ? -26.641 14.141 8.336 1 47.72 58 GLU B CA 1
ATOM 2905 C C . GLU B 1 58 ? -27.578 15.297 7.98 1 47.72 58 GLU B C 1
ATOM 2907 O O . GLU B 1 58 ? -28.547 15.555 8.688 1 47.72 58 GLU B O 1
ATOM 2912 N N . GLU B 1 59 ? -27.281 15.883 6.805 1 45.12 59 GLU B N 1
ATOM 2913 C CA . GLU B 1 59 ? -28.125 16.969 6.324 1 45.12 59 GLU B CA 1
ATOM 2914 C C . GLU B 1 59 ? -29.5 16.453 5.922 1 45.12 59 GLU B C 1
ATOM 2916 O O . GLU B 1 59 ? -30.516 17.094 6.188 1 45.12 59 GLU B O 1
ATOM 2921 N N . LEU B 1 60 ? -29.359 15.297 5.258 1 42.91 60 LEU B N 1
ATOM 2922 C CA . LEU B 1 60 ? -30.609 14.695 4.832 1 42.91 60 LEU B CA 1
ATOM 2923 C C . LEU B 1 60 ? -31.438 14.242 6.039 1 42.91 60 LEU B C 1
ATOM 2925 O O . LEU B 1 60 ? -32.656 14.398 6.055 1 42.91 60 LEU B O 1
ATOM 2929 N N . GLU B 1 61 ? -30.828 13.578 6.926 1 43.19 61 GLU B N 1
ATOM 2930 C CA . GLU B 1 61 ? -31.516 13.141 8.133 1 43.19 61 GLU B CA 1
ATOM 2931 C C . GLU B 1 61 ? -32.094 14.32 8.906 1 43.19 61 GLU B C 1
ATOM 2933 O O . GLU B 1 61 ? -33.219 14.258 9.406 1 43.19 61 GLU B O 1
ATOM 2938 N N . ALA B 1 62 ? -31.312 15.391 9 1 43.06 62 ALA B N 1
ATOM 2939 C CA . ALA B 1 62 ? -31.781 16.594 9.711 1 43.06 62 ALA B CA 1
ATOM 2940 C C . ALA B 1 62 ? -32.938 17.234 8.977 1 43.06 62 ALA B C 1
ATOM 2942 O O . ALA B 1 62 ? -33.844 17.812 9.609 1 43.06 62 ALA B O 1
ATOM 2943 N N . ALA B 1 63 ? -32.938 17.031 7.633 1 41.44 63 ALA B N 1
ATOM 2944 C CA . ALA B 1 63 ? -34.031 17.594 6.832 1 41.44 63 ALA B CA 1
ATOM 2945 C C . ALA B 1 63 ? -35.281 16.688 6.883 1 41.44 63 ALA B C 1
ATOM 2947 O O . ALA B 1 63 ? -36.312 17.031 6.328 1 41.44 63 ALA B O 1
ATOM 2948 N N . GLY B 1 64 ? -35.406 15.633 7.641 1 38.81 64 GLY B N 1
ATOM 2949 C CA . GLY B 1 64 ? -36.562 14.781 7.777 1 38.81 64 GLY B CA 1
ATOM 2950 C C . GLY B 1 64 ? -36.812 13.914 6.559 1 38.81 64 GLY B C 1
ATOM 2951 O O . GLY B 1 64 ? -37.906 13.328 6.418 1 38.81 64 GLY B O 1
ATOM 2952 N N . LEU B 1 65 ? -36.031 14.023 5.543 1 38.47 65 LEU B N 1
ATOM 2953 C CA . LEU B 1 65 ? -36.344 13.367 4.277 1 38.47 65 LEU B CA 1
ATOM 2954 C C . LEU B 1 65 ? -36.062 11.867 4.359 1 38.47 65 LEU B C 1
ATOM 2956 O O . LEU B 1 65 ? -36.438 11.117 3.457 1 38.47 65 LEU B O 1
ATOM 2960 N N . LEU B 1 66 ? -35.469 11.391 5.355 1 37.22 66 LEU B N 1
ATOM 2961 C CA . LEU B 1 66 ? -35.312 9.945 5.426 1 37.22 66 LEU B CA 1
ATOM 2962 C C . LEU B 1 66 ? -36.625 9.281 5.91 1 37.22 66 LEU B C 1
ATOM 2964 O O . LEU B 1 66 ? -36.719 8.055 5.938 1 37.22 66 LEU B O 1
ATOM 2968 N N . ASP B 1 67 ? -37.594 9.852 6.527 1 30.92 67 ASP B N 1
ATOM 2969 C CA . ASP B 1 67 ? -38.688 9.055 7.02 1 30.92 67 ASP B CA 1
ATOM 2970 C C . ASP B 1 67 ? -39.562 8.547 5.867 1 30.92 67 ASP B C 1
ATOM 2972 O O . ASP B 1 67 ? -40.562 7.848 6.09 1 30.92 67 ASP B O 1
ATOM 2976 N N . SER B 1 68 ? -39.875 9.344 4.781 1 31.48 68 SER B N 1
ATOM 2977 C CA . SER B 1 68 ? -40.969 8.797 3.971 1 31.48 68 SER B CA 1
ATOM 2978 C C . SER B 1 68 ? -40.531 7.504 3.281 1 31.48 68 SER B C 1
ATOM 2980 O O . SER B 1 68 ? -39.531 7.477 2.578 1 31.48 68 SER B O 1
ATOM 2982 N N . GLY B 1 69 ? -40.781 6.273 3.73 1 28.64 69 GLY B N 1
ATOM 2983 C CA . GLY B 1 69 ? -40.75 4.871 3.342 1 28.64 69 GLY B CA 1
ATOM 2984 C C . GLY B 1 69 ? -41.062 4.652 1.869 1 28.64 69 GLY B C 1
ATOM 2985 O O . GLY B 1 69 ? -41.094 3.514 1.405 1 28.64 69 GLY B O 1
ATOM 2986 N N . ASP B 1 70 ? -42.125 5.355 1.286 1 27.14 70 ASP B N 1
ATOM 2987 C CA . ASP B 1 70 ? -42.75 4.809 0.077 1 27.14 70 ASP B CA 1
ATOM 2988 C C . ASP B 1 70 ? -41.719 4.645 -1.033 1 27.14 70 ASP B C 1
ATOM 2990 O O . ASP B 1 70 ? -40.594 5.172 -0.938 1 27.14 70 ASP B O 1
ATOM 2994 N N . GLU B 1 71 ? -42.281 4.75 -2.389 1 26.89 71 GLU B N 1
ATOM 2995 C CA . GLU B 1 71 ? -41.969 4.324 -3.748 1 26.89 71 GLU B CA 1
ATOM 2996 C C . GLU B 1 71 ? -40.625 4.922 -4.215 1 26.89 71 GLU B C 1
ATOM 2998 O O . GLU B 1 71 ? -40.25 6.016 -3.789 1 26.89 71 GLU B O 1
ATOM 3003 N N . PHE B 1 72 ? -39.719 4.074 -4.832 1 27.52 72 PHE B N 1
ATOM 3004 C CA . PHE B 1 72 ? -38.5 4.238 -5.613 1 27.52 72 PHE B CA 1
ATOM 3005 C C . PHE B 1 72 ? -38.594 5.453 -6.527 1 27.52 72 PHE B C 1
ATOM 3007 O O . PHE B 1 72 ? -39.031 5.336 -7.684 1 27.52 72 PHE B O 1
ATOM 3014 N N . ALA B 1 73 ? -39.344 6.551 -6.109 1 24.53 73 ALA B N 1
ATOM 3015 C CA . ALA B 1 73 ? -39.406 7.586 -7.137 1 24.53 73 ALA B CA 1
ATOM 3016 C C . ALA B 1 73 ? -38.031 7.891 -7.699 1 24.53 73 ALA B C 1
ATOM 3018 O O . ALA B 1 73 ? -37.062 7.977 -6.949 1 24.53 73 ALA B O 1
ATOM 3019 N N . GLU B 1 74 ? -37.844 7.926 -9.07 1 26.77 74 GLU B N 1
ATOM 3020 C CA . GLU B 1 74 ? -36.844 8.305 -10.07 1 26.77 74 GLU B CA 1
ATOM 3021 C C . GLU B 1 74 ? -36.125 9.586 -9.664 1 26.77 74 GLU B C 1
ATOM 3023 O O . GLU B 1 74 ? -36.688 10.672 -9.695 1 26.77 74 GLU B O 1
ATOM 3028 N N . PHE B 1 75 ? -35.438 9.602 -8.648 1 26.19 75 PHE B N 1
ATOM 3029 C CA . PHE B 1 75 ? -34.75 10.812 -8.227 1 26.19 75 PHE B CA 1
ATOM 3030 C C . PHE B 1 75 ? -34.062 11.492 -9.414 1 26.19 75 PHE B C 1
ATOM 3032 O O . PHE B 1 75 ? -33.031 11.047 -9.875 1 26.19 75 PHE B O 1
ATOM 3039 N N . ALA B 1 76 ? -34.844 11.836 -10.461 1 25.39 76 ALA B N 1
ATOM 3040 C CA . ALA B 1 76 ? -34.5 12.758 -11.547 1 25.39 76 ALA B CA 1
ATOM 3041 C C . ALA B 1 76 ? -33.75 13.969 -11.031 1 25.39 76 ALA B C 1
ATOM 3043 O O . ALA B 1 76 ? -33.844 14.328 -9.859 1 25.39 76 ALA B O 1
ATOM 3044 N N . SER B 1 77 ? -33.062 14.852 -11.945 1 27.86 77 SER B N 1
ATOM 3045 C CA . SER B 1 77 ? -32.25 16.062 -12.055 1 27.86 77 SER B CA 1
ATOM 3046 C C . SER B 1 77 ? -32.844 17.188 -11.219 1 27.86 77 SER B C 1
ATOM 3048 O O . SER B 1 77 ? -33.25 18.219 -11.758 1 27.86 77 SER B O 1
ATOM 3050 N N . SER B 1 78 ? -33.688 16.953 -10.242 1 28.14 78 SER B N 1
ATOM 3051 C CA . SER B 1 78 ? -34.219 18.234 -9.812 1 28.14 78 SER B CA 1
ATOM 3052 C C . SER B 1 78 ? -33.094 19.203 -9.414 1 28.14 78 SER B C 1
ATOM 3054 O O . SER B 1 78 ? -32.031 18.781 -8.945 1 28.14 78 SER B O 1
ATOM 3056 N N . PRO B 1 79 ? -33.219 20.484 -9.914 1 28.89 79 PRO B N 1
ATOM 3057 C CA . PRO B 1 79 ? -32.281 21.578 -9.609 1 28.89 79 PRO B CA 1
ATOM 3058 C C . PRO B 1 79 ? -31.875 21.609 -8.133 1 28.89 79 PRO B C 1
ATOM 3060 O O . PRO B 1 79 ? -32.688 21.281 -7.262 1 28.89 79 PRO B O 1
ATOM 3063 N N . LEU B 1 80 ? -30.719 21.234 -7.828 1 29.8 80 LEU B N 1
ATOM 3064 C CA . LEU B 1 80 ? -30.109 21.422 -6.516 1 29.8 80 LEU B CA 1
ATOM 3065 C C . LEU B 1 80 ? -30.672 22.672 -5.836 1 29.8 80 LEU B C 1
ATOM 3067 O O . LEU B 1 80 ? -30.453 23.781 -6.309 1 29.8 80 LEU B O 1
ATOM 3071 N N . VAL B 1 81 ? -32.031 22.656 -5.555 1 28.66 81 VAL B N 1
ATOM 3072 C CA . VAL B 1 81 ? -32.5 23.766 -4.734 1 28.66 81 VAL B CA 1
ATOM 3073 C C . VAL B 1 81 ? -31.469 24.125 -3.676 1 28.66 81 VAL B C 1
ATOM 3075 O O . VAL B 1 81 ? -30.844 23.234 -3.082 1 28.66 81 VAL B O 1
ATOM 3078 N N . GLU B 1 82 ? -30.906 25.312 -3.705 1 31.05 82 GLU B N 1
ATOM 3079 C CA . GLU B 1 82 ? -30.141 26.031 -2.697 1 31.05 82 GLU B CA 1
ATOM 3080 C C . GLU B 1 82 ? -30.703 25.797 -1.298 1 31.05 82 GLU B C 1
ATOM 3082 O O . GLU B 1 82 ? -31.594 26.531 -0.85 1 31.05 82 GLU B O 1
ATOM 3087 N N . VAL B 1 83 ? -31.266 24.562 -1.008 1 30.94 83 VAL B N 1
ATOM 3088 C CA . VAL B 1 83 ? -31.766 24.5 0.362 1 30.94 83 VAL B CA 1
ATOM 3089 C C . VAL B 1 83 ? -30.719 25.047 1.322 1 30.94 83 VAL B C 1
ATOM 3091 O O . VAL B 1 83 ? -29.516 24.781 1.165 1 30.94 83 VAL B O 1
ATOM 3094 N N . ASP B 1 84 ? -31.016 26.062 1.956 1 31.27 84 ASP B N 1
ATOM 3095 C CA . ASP B 1 84 ? -30.344 26.609 3.133 1 31.27 84 ASP B CA 1
ATOM 3096 C C . ASP B 1 84 ? -29.906 25.484 4.082 1 31.27 84 ASP B C 1
ATOM 3098 O O . ASP B 1 84 ? -30.75 24.891 4.773 1 31.27 84 ASP B O 1
ATOM 3102 N N . GLN B 1 85 ? -29.25 24.438 3.688 1 37.69 85 GLN B N 1
ATOM 3103 C CA . GLN B 1 85 ? -28.688 23.219 4.266 1 37.69 85 GLN B CA 1
ATOM 3104 C C . GLN B 1 85 ? -28.312 23.438 5.73 1 37.69 85 GLN B C 1
ATOM 3106 O O . GLN B 1 85 ? -27.484 24.266 6.059 1 37.69 85 GLN B O 1
ATOM 3111 N N . GLY B 1 86 ? -29.156 23.328 6.602 1 33.41 86 GLY B N 1
ATOM 3112 C CA . GLY B 1 86 ? -29.094 23.484 8.047 1 33.41 86 GLY B CA 1
ATOM 3113 C C . GLY B 1 86 ? -27.828 22.906 8.656 1 33.41 86 GLY B C 1
ATOM 3114 O O . GLY B 1 86 ? -27.219 22 8.094 1 33.41 86 GLY B O 1
ATOM 3115 N N . ASP B 1 87 ? -26.938 23.688 9.633 1 38.41 87 ASP B N 1
ATOM 3116 C CA . ASP B 1 87 ? -25.734 23.938 10.422 1 38.41 87 ASP B CA 1
ATOM 3117 C C . ASP B 1 87 ? -25.359 22.719 11.266 1 38.41 87 ASP B C 1
ATOM 3119 O O . ASP B 1 87 ? -24.391 22.766 12.031 1 38.41 87 ASP B O 1
ATOM 3123 N N . GLN B 1 88 ? -26.156 21.719 11.359 1 40.22 88 GLN B N 1
ATOM 3124 C CA . GLN B 1 88 ? -25.875 20.922 12.547 1 40.22 88 GLN B CA 1
ATOM 3125 C C . GLN B 1 88 ? -24.672 20 12.328 1 40.22 88 GLN B C 1
ATOM 3127 O O . GLN B 1 88 ? -23.781 19.922 13.18 1 40.22 88 GLN B O 1
ATOM 3132 N N . GLY B 1 89 ? -24.719 19.016 11.312 1 47.84 89 GLY B N 1
ATOM 3133 C CA . GLY B 1 89 ? -23.609 18.094 11.117 1 47.84 89 GLY B CA 1
ATOM 3134 C C . GLY B 1 89 ? -22.297 18.797 10.797 1 47.84 89 GLY B C 1
ATOM 3135 O O . GLY B 1 89 ? -21.25 18.422 11.328 1 47.84 89 GLY B O 1
ATOM 3136 N N . THR B 1 90 ? -22.344 19.688 9.703 1 56.94 90 THR B N 1
ATOM 3137 C CA . THR B 1 90 ? -21.234 20.594 9.414 1 56.94 90 THR B CA 1
ATOM 3138 C C . THR B 1 90 ? -20.922 21.484 10.609 1 56.94 90 THR B C 1
ATOM 3140 O O . THR B 1 90 ? -19.781 21.891 10.828 1 56.94 90 THR B O 1
ATOM 3143 N N . ASN B 1 91 ? -21.875 21.281 11.555 1 73.75 91 ASN B N 1
ATOM 3144 C CA . ASN B 1 91 ? -21.75 22.172 12.695 1 73.75 91 ASN B CA 1
ATOM 3145 C C . ASN B 1 91 ? -20.781 21.625 13.734 1 73.75 91 ASN B C 1
ATOM 3147 O O . ASN B 1 91 ? -20 22.375 14.32 1 73.75 91 ASN B O 1
ATOM 3151 N N . ARG B 1 92 ? -20.734 20.25 13.68 1 83.62 92 ARG B N 1
ATOM 3152 C CA . ARG B 1 92 ? -19.859 19.688 14.703 1 83.62 92 ARG B CA 1
ATOM 3153 C C . ARG B 1 92 ? -18.406 19.953 14.375 1 83.62 92 ARG B C 1
ATOM 3155 O O . ARG B 1 92 ? -17.609 20.234 15.273 1 83.62 92 ARG B O 1
ATOM 3162 N N . HIS B 1 93 ? -18.109 19.875 13.156 1 89.19 93 HIS B N 1
ATOM 3163 C CA . HIS B 1 93 ? -16.719 20.094 12.75 1 89.19 93 HIS B CA 1
ATOM 3164 C C . HIS B 1 93 ? -16.344 21.562 12.867 1 89.19 93 HIS B C 1
ATOM 3166 O O . HIS B 1 93 ? -15.219 21.891 13.25 1 89.19 93 HIS B O 1
ATOM 3172 N N . VAL B 1 94 ? -17.297 22.391 12.539 1 92.75 94 VAL B N 1
ATOM 3173 C CA . VAL B 1 94 ? -17.078 23.812 12.672 1 92.75 94 VAL B CA 1
ATOM 3174 C C . VAL B 1 94 ? -16.859 24.172 14.141 1 92.75 94 VAL B C 1
ATOM 3176 O O . VAL B 1 94 ? -15.898 24.875 14.484 1 92.75 94 VAL B O 1
ATOM 3179 N N . VAL B 1 95 ? -17.688 23.656 14.969 1 94.06 95 VAL B N 1
ATOM 3180 C CA . VAL B 1 95 ? -17.594 23.891 16.406 1 94.06 95 VAL B CA 1
ATOM 3181 C C . VAL B 1 95 ? -16.266 23.359 16.938 1 94.06 95 VAL B C 1
ATOM 3183 O O . VAL B 1 95 ? -15.609 24.016 17.75 1 94.06 95 VAL B O 1
ATOM 3186 N N . LEU B 1 96 ? -15.852 22.25 16.484 1 94.88 96 LEU B N 1
ATOM 3187 C CA . LEU B 1 96 ? -14.602 21.656 16.938 1 94.88 96 LEU B CA 1
ATOM 3188 C C . LEU B 1 96 ? -13.414 22.547 16.562 1 94.88 96 LEU B C 1
ATOM 3190 O O . LEU B 1 96 ? -12.5 22.734 17.375 1 94.88 96 LEU B O 1
ATOM 3194 N N . VAL B 1 97 ? -13.484 23.062 15.383 1 97.38 97 VAL B N 1
ATOM 3195 C CA . VAL B 1 97 ? -12.406 23.953 14.953 1 97.38 97 VAL B CA 1
ATOM 3196 C C . VAL B 1 97 ? -12.336 25.172 15.883 1 97.38 97 VAL B C 1
ATOM 3198 O O . VAL B 1 97 ? -11.266 25.531 16.375 1 97.38 97 VAL B O 1
ATOM 3201 N N . GLN B 1 98 ? -13.438 25.734 16.141 1 97.81 98 GLN B N 1
ATOM 3202 C CA . GLN B 1 98 ? -13.508 26.922 16.984 1 97.81 98 GLN B CA 1
ATOM 3203 C C . GLN B 1 98 ? -13.031 26.609 18.406 1 97.81 98 GLN B C 1
ATOM 3205 O O . GLN B 1 98 ? -12.227 27.359 18.969 1 97.81 98 GLN B O 1
ATOM 3210 N N . GLN B 1 99 ? -13.461 25.531 18.922 1 98.06 99 GLN B N 1
ATOM 3211 C CA . GLN B 1 99 ? -13.078 25.141 20.266 1 98.06 99 GLN B CA 1
ATOM 3212 C C . GLN B 1 99 ? -11.586 24.844 20.359 1 98.06 99 GLN B C 1
ATOM 3214 O O . GLN B 1 99 ? -10.922 25.219 21.328 1 98.06 99 GLN B O 1
ATOM 3219 N N . ALA B 1 100 ? -11.086 24.172 19.375 1 98.5 100 ALA B N 1
ATOM 3220 C CA . ALA B 1 100 ? -9.664 23.844 19.344 1 98.5 100 ALA B CA 1
ATOM 3221 C C . ALA B 1 100 ? -8.812 25.109 19.266 1 98.5 100 ALA B C 1
ATOM 3223 O O . ALA B 1 100 ? -7.812 25.234 19.969 1 98.5 100 ALA B O 1
ATOM 3224 N N . LYS B 1 101 ? -9.25 26.047 18.453 1 98.5 101 LYS B N 1
ATOM 3225 C CA . LYS B 1 101 ? -8.516 27.297 18.281 1 98.5 101 LYS B CA 1
ATOM 3226 C C . LYS B 1 101 ? -8.508 28.109 19.562 1 98.5 101 LYS B C 1
ATOM 3228 O O . LYS B 1 101 ? -7.527 28.797 19.875 1 98.5 101 LYS B O 1
ATOM 3233 N N . GLN B 1 102 ? -9.547 28.031 20.25 1 98.06 102 GLN B N 1
ATOM 3234 C CA . GLN B 1 102 ? -9.641 28.75 21.516 1 98.06 102 GLN B CA 1
ATOM 3235 C C . GLN B 1 102 ? -8.797 28.062 22.594 1 98.06 102 GLN B C 1
ATOM 3237 O O . GLN B 1 102 ? -8.195 28.734 23.438 1 98.06 102 GLN B O 1
ATOM 3242 N N . ALA B 1 103 ? -8.711 26.828 22.531 1 98.38 103 ALA B N 1
ATOM 3243 C CA . ALA B 1 103 ? -8.125 26.031 23.609 1 98.38 103 ALA B CA 1
ATOM 3244 C C . ALA B 1 103 ? -6.617 25.906 23.438 1 98.38 103 ALA B C 1
ATOM 3246 O O . ALA B 1 103 ? -5.887 25.75 24.422 1 98.38 103 ALA B O 1
ATOM 3247 N N . LEU B 1 104 ? -6.152 25.969 22.234 1 98.69 104 LEU B N 1
ATOM 3248 C CA . LEU B 1 104 ? -4.762 25.625 21.953 1 98.69 104 LEU B CA 1
ATOM 3249 C C . LEU B 1 104 ? -3.971 26.844 21.516 1 98.69 104 LEU B C 1
ATOM 3251 O O . LEU B 1 104 ? -4.543 27.797 20.984 1 98.69 104 LEU B O 1
ATOM 3255 N N . THR B 1 105 ? -2.678 26.766 21.719 1 98.5 105 THR B N 1
ATOM 3256 C CA . THR B 1 105 ? -1.78 27.812 21.234 1 98.5 105 THR B CA 1
ATOM 3257 C C . THR B 1 105 ? -1.03 27.344 20 1 98.5 105 THR B C 1
ATOM 3259 O O . THR B 1 105 ? -0.461 28.156 19.266 1 98.5 105 THR B O 1
ATOM 3262 N N . ILE B 1 106 ? -1.006 26.047 19.719 1 98.75 106 ILE B N 1
ATOM 3263 C CA . ILE B 1 106 ? -0.361 25.5 18.531 1 98.75 106 ILE B CA 1
ATOM 3264 C C . ILE B 1 106 ? -1.334 25.547 17.359 1 98.75 106 ILE B C 1
ATOM 3266 O O . ILE B 1 106 ? -2.547 25.656 17.547 1 98.75 106 ILE B O 1
ATOM 3270 N N . PRO B 1 107 ? -0.815 25.453 16.141 1 98.88 107 PRO B N 1
ATOM 3271 C CA . PRO B 1 107 ? -1.679 25.469 14.953 1 98.88 107 PRO B CA 1
ATOM 3272 C C . PRO B 1 107 ? -2.678 24.312 14.938 1 98.88 107 PRO B C 1
ATOM 3274 O O . PRO B 1 107 ? -2.338 23.188 15.32 1 98.88 107 PRO B O 1
ATOM 3277 N N . VAL B 1 108 ? -3.896 24.656 14.484 1 98.88 108 VAL B N 1
ATOM 3278 C CA . VAL B 1 108 ? -4.992 23.703 14.305 1 98.88 108 VAL B CA 1
ATOM 3279 C C . VAL B 1 108 ? -5.297 23.547 12.82 1 98.88 108 VAL B C 1
ATOM 3281 O O . VAL B 1 108 ? -5.734 24.5 12.164 1 98.88 108 VAL B O 1
ATOM 3284 N N . ILE B 1 109 ? -5.07 22.328 12.297 1 98.75 109 ILE B N 1
ATOM 3285 C CA . ILE B 1 109 ? -5.309 22.016 10.891 1 98.75 109 ILE B CA 1
ATOM 3286 C C . ILE B 1 109 ? -6.613 21.234 10.75 1 98.75 109 ILE B C 1
ATOM 3288 O O . ILE B 1 109 ? -6.77 20.172 11.352 1 98.75 109 ILE B O 1
ATOM 3292 N N . ALA B 1 110 ? -7.562 21.812 10.023 1 97.19 110 ALA B N 1
ATOM 3293 C CA . ALA B 1 110 ? -8.812 21.094 9.766 1 97.19 110 ALA B CA 1
ATOM 3294 C C . ALA B 1 110 ? -8.664 20.141 8.586 1 97.19 110 ALA B C 1
ATOM 3296 O O . ALA B 1 110 ? -7.801 20.344 7.723 1 97.19 110 ALA B O 1
ATOM 3297 N N . SER B 1 111 ? -9.445 19.141 8.609 1 94.19 111 SER B N 1
ATOM 3298 C CA . SER B 1 111 ? -9.336 18.109 7.594 1 94.19 111 SER B CA 1
ATOM 3299 C C . SER B 1 111 ? -10.672 17.891 6.883 1 94.19 111 SER B C 1
ATOM 3301 O O . SER B 1 111 ? -11.727 17.875 7.52 1 94.19 111 SER B O 1
ATOM 3303 N N . VAL B 1 112 ? -10.602 17.781 5.586 1 90.69 112 VAL B N 1
ATOM 3304 C CA . VAL B 1 112 ? -11.781 17.484 4.773 1 90.69 112 VAL B CA 1
ATOM 3305 C C . VAL B 1 112 ? -11.492 16.312 3.838 1 90.69 112 VAL B C 1
ATOM 3307 O O . VAL B 1 112 ? -10.398 16.234 3.27 1 90.69 112 VAL B O 1
ATOM 3310 N N . ASN B 1 113 ? -12.453 15.398 3.711 1 84.19 113 ASN B N 1
ATOM 3311 C CA . ASN B 1 113 ? -12.312 14.281 2.783 1 84.19 113 ASN B CA 1
ATOM 3312 C C . ASN B 1 113 ? -12.844 14.633 1.397 1 84.19 113 ASN B C 1
ATOM 3314 O O . ASN B 1 113 ? -13.867 15.305 1.276 1 84.19 113 ASN B O 1
ATOM 3318 N N . GLY B 1 114 ? -12.102 14.266 0.411 1 75.69 114 GLY B N 1
ATOM 3319 C CA . GLY B 1 114 ? -12.547 14.461 -0.96 1 75.69 114 GLY B CA 1
ATOM 3320 C C . GLY B 1 114 ? -12.414 13.211 -1.813 1 75.69 114 GLY B C 1
ATOM 3321 O O . GLY B 1 114 ? -11.312 12.68 -1.967 1 75.69 114 GLY B O 1
ATOM 3322 N N . SER B 1 115 ? -13.523 12.617 -2.285 1 70.19 115 SER B N 1
ATOM 3323 C CA . SER B 1 115 ? -13.461 11.406 -3.092 1 70.19 115 SER B CA 1
ATOM 3324 C C . SER B 1 115 ? -13.828 11.688 -4.547 1 70.19 115 SER B C 1
ATOM 3326 O O . SER B 1 115 ? -13.367 10.992 -5.453 1 70.19 115 SER B O 1
ATOM 3328 N N . HIS B 1 116 ? -14.727 12.609 -4.793 1 68.38 116 HIS B N 1
ATOM 3329 C CA . HIS B 1 116 ? -15.125 13 -6.141 1 68.38 116 HIS B CA 1
ATOM 3330 C C . HIS B 1 116 ? -15.266 14.516 -6.254 1 68.38 116 HIS B C 1
ATOM 3332 O O . HIS B 1 116 ? -15.477 15.195 -5.25 1 68.38 116 HIS B O 1
ATOM 3338 N N . PRO B 1 117 ? -14.953 14.891 -7.562 1 63.44 117 PRO B N 1
ATOM 3339 C CA . PRO B 1 117 ? -15.188 16.328 -7.711 1 63.44 117 PRO B CA 1
ATOM 3340 C C . PRO B 1 117 ? -16.578 16.75 -7.254 1 63.44 117 PRO B C 1
ATOM 3342 O O . PRO B 1 117 ? -17.547 16.016 -7.445 1 63.44 117 PRO B O 1
ATOM 3345 N N . GLY B 1 118 ? -16.75 17.703 -6.586 1 63.53 118 GLY B N 1
ATOM 3346 C CA . GLY B 1 118 ? -18.047 18.172 -6.109 1 63.53 118 GLY B CA 1
ATOM 3347 C C . GLY B 1 118 ? -17.953 19.047 -4.871 1 63.53 118 GLY B C 1
ATOM 3348 O O . GLY B 1 118 ? -17.062 19.891 -4.777 1 63.53 118 GLY B O 1
ATOM 3349 N N . ASN B 1 119 ? -18.828 18.75 -3.842 1 64.5 119 ASN B N 1
ATOM 3350 C CA . ASN B 1 119 ? -19.172 19.719 -2.805 1 64.5 119 ASN B CA 1
ATOM 3351 C C . ASN B 1 119 ? -18.125 19.734 -1.695 1 64.5 119 ASN B C 1
ATOM 3353 O O . ASN B 1 119 ? -18.375 20.25 -0.604 1 64.5 119 ASN B O 1
ATOM 3357 N N . TRP B 1 120 ? -16.844 19.359 -2.014 1 76.94 120 TRP B N 1
ATOM 3358 C CA . TRP B 1 120 ? -15.781 19.391 -1.011 1 76.94 120 TRP B CA 1
ATOM 3359 C C . TRP B 1 120 ? -15.297 20.812 -0.783 1 76.94 120 TRP B C 1
ATOM 3361 O O . TRP B 1 120 ? -14.922 21.172 0.336 1 76.94 120 TRP B O 1
ATOM 3371 N N . SER B 1 121 ? -15.398 21.547 -1.811 1 83.75 121 SER B N 1
ATOM 3372 C CA . SER B 1 121 ? -14.945 22.938 -1.76 1 83.75 121 SER B CA 1
ATOM 3373 C C . SER B 1 121 ? -15.758 23.75 -0.753 1 83.75 121 SER B C 1
ATOM 3375 O O . SER B 1 121 ? -15.203 24.562 -0.016 1 83.75 121 SER B O 1
ATOM 3377 N N . GLY B 1 122 ? -16.969 23.406 -0.688 1 83.94 122 GLY B N 1
ATOM 3378 C CA . GLY B 1 122 ? -17.828 24.109 0.262 1 83.94 122 GLY B CA 1
ATOM 3379 C C . GLY B 1 122 ? -17.469 23.812 1.708 1 83.94 122 GLY B C 1
ATOM 3380 O O . GLY B 1 122 ? -17.391 24.719 2.531 1 83.94 122 GLY B O 1
ATOM 3381 N N . TYR B 1 123 ? -17.125 22.609 1.959 1 87.12 123 TYR B N 1
ATOM 3382 C CA . TYR B 1 123 ? -16.781 22.203 3.314 1 87.12 123 TYR B CA 1
ATOM 3383 C C . TYR B 1 123 ? -15.43 22.766 3.732 1 87.12 123 TYR B C 1
ATOM 3385 O O . TYR B 1 123 ? -15.258 23.203 4.871 1 87.12 123 TYR B O 1
ATOM 3393 N N . ALA B 1 124 ? -14.547 22.75 2.852 1 92.69 124 ALA B N 1
ATOM 3394 C CA . ALA B 1 124 ? -13.242 23.344 3.139 1 92.69 124 ALA B CA 1
ATOM 3395 C C . ALA B 1 124 ? -13.367 24.828 3.479 1 92.69 124 ALA B C 1
ATOM 3397 O O . ALA B 1 124 ? -12.742 25.312 4.422 1 92.69 124 ALA B O 1
ATOM 3398 N N . GLY B 1 125 ? -14.188 25.484 2.695 1 92.56 125 GLY B N 1
ATOM 3399 C CA . GLY B 1 125 ? -14.43 26.891 2.959 1 92.56 125 GLY B CA 1
ATOM 3400 C C . GLY B 1 125 ? -15.039 27.141 4.324 1 92.56 125 GLY B C 1
ATOM 3401 O O . GLY B 1 125 ? -14.656 28.094 5.012 1 92.56 125 GLY B O 1
ATOM 3402 N N . MET B 1 126 ? -15.938 26.312 4.699 1 91.5 126 MET B N 1
ATOM 3403 C CA . MET B 1 126 ? -16.578 26.422 6.004 1 91.5 126 MET B CA 1
ATOM 3404 C C . MET B 1 126 ? -15.57 26.266 7.133 1 91.5 126 MET B C 1
ATOM 3406 O O . MET B 1 126 ? -15.594 27.016 8.102 1 91.5 126 MET B O 1
ATOM 3410 N N . LEU B 1 127 ? -14.68 25.359 7.016 1 94.81 127 LEU B N 1
ATOM 3411 C CA . LEU B 1 127 ? -13.68 25.109 8.039 1 94.81 127 LEU B CA 1
ATOM 3412 C C . LEU B 1 127 ? -12.656 26.25 8.094 1 94.81 127 LEU B C 1
ATOM 3414 O O . LEU B 1 127 ? -12.195 26.609 9.18 1 94.81 127 LEU B O 1
ATOM 3418 N N . ALA B 1 128 ? -12.352 26.766 6.961 1 96 128 ALA B N 1
ATOM 3419 C CA . ALA B 1 128 ? -11.484 27.938 6.902 1 96 128 ALA B CA 1
ATOM 3420 C C . ALA B 1 128 ? -12.102 29.125 7.641 1 96 128 ALA B C 1
ATOM 3422 O O . ALA B 1 128 ? -11.43 29.766 8.445 1 96 128 ALA B O 1
ATOM 3423 N N . ARG B 1 129 ? -13.328 29.344 7.449 1 95.38 129 ARG B N 1
ATOM 3424 C CA . ARG B 1 129 ? -14.031 30.469 8.078 1 95.38 129 ARG B CA 1
ATOM 3425 C C . ARG B 1 129 ? -14.18 30.234 9.578 1 95.38 129 ARG B C 1
ATOM 3427 O O . ARG B 1 129 ? -14.289 31.203 10.344 1 95.38 129 ARG B O 1
ATOM 3434 N N . ALA B 1 130 ? -14.18 28.953 9.922 1 96.12 130 ALA B N 1
ATOM 3435 C CA . ALA B 1 130 ? -14.289 28.609 11.336 1 96.12 130 ALA B CA 1
ATOM 3436 C C . ALA B 1 130 ? -13.008 28.969 12.086 1 96.12 130 ALA B C 1
ATOM 3438 O O . ALA B 1 130 ? -12.992 29 13.32 1 96.12 130 ALA B O 1
ATOM 3439 N N . GLY B 1 131 ? -11.898 29.188 11.336 1 97.62 131 GLY B N 1
ATOM 3440 C CA . GLY B 1 131 ? -10.695 29.703 11.977 1 97.62 131 GLY B CA 1
ATOM 3441 C C . GLY B 1 131 ? -9.523 28.734 11.891 1 97.62 131 GLY B C 1
ATOM 3442 O O . GLY B 1 131 ? -8.492 28.953 12.531 1 97.62 131 GLY B O 1
ATOM 3443 N N . ALA B 1 132 ? -9.625 27.656 11.141 1 98.38 132 ALA B N 1
ATOM 3444 C CA . ALA B 1 132 ? -8.508 26.734 10.977 1 98.38 132 ALA B CA 1
ATOM 3445 C C . ALA B 1 132 ? -7.266 27.453 10.484 1 98.38 132 ALA B C 1
ATOM 3447 O O . ALA B 1 132 ? -7.359 28.406 9.695 1 98.38 132 ALA B O 1
ATOM 3448 N N . ASP B 1 133 ? -6.125 27 10.938 1 98.75 133 ASP B N 1
ATOM 3449 C CA . ASP B 1 133 ? -4.875 27.625 10.516 1 98.75 133 ASP B CA 1
ATOM 3450 C C . ASP B 1 133 ? -4.438 27.109 9.141 1 98.75 133 ASP B C 1
ATOM 3452 O O . ASP B 1 133 ? -3.641 27.766 8.461 1 98.75 133 ASP B O 1
ATOM 3456 N N . ALA B 1 134 ? -4.887 25.984 8.75 1 98.81 134 ALA B N 1
ATOM 3457 C CA . ALA B 1 134 ? -4.652 25.328 7.461 1 98.81 134 ALA B CA 1
ATOM 3458 C C . ALA B 1 134 ? -5.699 24.25 7.191 1 98.81 134 ALA B C 1
ATOM 3460 O O . ALA B 1 134 ? -6.465 23.891 8.086 1 98.81 134 ALA B O 1
ATOM 3461 N N . ILE B 1 135 ? -5.738 23.797 5.953 1 97.88 135 ILE B N 1
ATOM 3462 C CA . ILE B 1 135 ? -6.637 22.703 5.562 1 97.88 135 ILE B CA 1
ATOM 3463 C C . ILE B 1 135 ? -5.82 21.516 5.066 1 97.88 135 ILE B C 1
ATOM 3465 O O . ILE B 1 135 ? -4.855 21.688 4.32 1 97.88 135 ILE B O 1
ATOM 3469 N N . GLU B 1 136 ? -6.137 20.391 5.586 1 97.62 136 GLU B N 1
ATOM 3470 C CA . GLU B 1 136 ? -5.66 19.141 4.996 1 97.62 136 GLU B CA 1
ATOM 3471 C C . GLU B 1 136 ? -6.762 18.438 4.199 1 97.62 136 GLU B C 1
ATOM 3473 O O . GLU B 1 136 ? -7.828 18.141 4.742 1 97.62 136 GLU B O 1
ATOM 3478 N N . LEU B 1 137 ? -6.547 18.297 2.947 1 95.25 137 LEU B N 1
ATOM 3479 C CA . LEU B 1 137 ? -7.457 17.578 2.064 1 95.25 137 LEU B CA 1
ATOM 3480 C C . LEU B 1 137 ? -7.078 16.094 1.972 1 95.25 137 LEU B C 1
ATOM 3482 O O . LEU B 1 137 ? -5.992 15.766 1.494 1 95.25 137 LEU B O 1
ATOM 3486 N N . ASN B 1 138 ? -7.918 15.297 2.508 1 91.69 138 ASN B N 1
ATOM 3487 C CA . ASN B 1 138 ? -7.734 13.852 2.426 1 91.69 138 ASN B CA 1
ATOM 3488 C C . ASN B 1 138 ? -8.367 13.281 1.157 1 91.69 138 ASN B C 1
ATOM 3490 O O . ASN B 1 138 ? -9.586 13.172 1.061 1 91.69 138 ASN B O 1
ATOM 3494 N N . LEU B 1 139 ? -7.473 12.914 0.227 1 89.25 139 LEU B N 1
ATOM 3495 C CA . LEU B 1 139 ? -7.949 12.367 -1.037 1 89.25 139 LEU B CA 1
ATOM 3496 C C . LEU B 1 139 ? -8.023 10.844 -0.975 1 89.25 139 LEU B C 1
ATOM 3498 O O . LEU B 1 139 ? -7.047 10.188 -0.606 1 89.25 139 LEU B O 1
ATOM 3502 N N . TYR B 1 140 ? -9.148 10.383 -1.35 1 75.38 140 TYR B N 1
ATOM 3503 C CA . TYR B 1 140 ? -9.289 8.93 -1.396 1 75.38 140 TYR B CA 1
ATOM 3504 C C . TYR B 1 140 ? -10.305 8.516 -2.455 1 75.38 140 TYR B C 1
ATOM 3506 O O . TYR B 1 140 ? -11.359 9.141 -2.6 1 75.38 140 TYR B O 1
ATOM 3514 N N . ASN B 1 141 ? -9.969 7.625 -3.211 1 80.62 141 ASN B N 1
ATOM 3515 C CA . ASN B 1 141 ? -10.844 7.051 -4.227 1 80.62 141 ASN B CA 1
ATOM 3516 C C . ASN B 1 141 ? -10.477 5.598 -4.527 1 80.62 141 ASN B C 1
ATOM 3518 O O . ASN B 1 141 ? -9.305 5.27 -4.676 1 80.62 141 ASN B O 1
ATOM 3522 N N . VAL B 1 142 ? -11.508 4.699 -4.398 1 86.25 142 VAL B N 1
ATOM 3523 C CA . VAL B 1 142 ? -11.336 3.377 -4.988 1 86.25 142 VAL B CA 1
ATOM 3524 C C . VAL B 1 142 ? -11.789 3.395 -6.441 1 86.25 142 VAL B C 1
ATOM 3526 O O . VAL B 1 142 ? -12.992 3.367 -6.723 1 86.25 142 VAL B O 1
ATOM 3529 N N . ALA B 1 143 ? -10.867 3.504 -7.297 1 90 143 ALA B N 1
ATOM 3530 C CA . ALA B 1 143 ? -11.188 3.592 -8.719 1 90 143 ALA B CA 1
ATOM 3531 C C . ALA B 1 143 ? -11.664 2.248 -9.266 1 90 143 ALA B C 1
ATOM 3533 O O . ALA B 1 143 ? -10.945 1.582 -10.008 1 90 143 ALA B O 1
ATOM 3534 N N . ALA B 1 144 ? -12.938 1.941 -8.992 1 91.75 144 ALA B N 1
ATOM 3535 C CA . ALA B 1 144 ? -13.492 0.628 -9.312 1 91.75 144 ALA B CA 1
ATOM 3536 C C . ALA B 1 144 ? -14.148 0.632 -10.695 1 91.75 144 ALA B C 1
ATOM 3538 O O . ALA B 1 144 ? -14.664 -0.394 -11.148 1 91.75 144 ALA B O 1
ATOM 3539 N N . ASP B 1 145 ? -14.117 1.753 -11.422 1 93.44 145 ASP B N 1
ATOM 3540 C CA . ASP B 1 145 ? -14.672 1.86 -12.766 1 93.44 145 ASP B CA 1
ATOM 3541 C C . ASP B 1 145 ? -13.656 1.425 -13.812 1 93.44 145 ASP B C 1
ATOM 3543 O O . ASP B 1 145 ? -12.664 2.119 -14.055 1 93.44 145 ASP B O 1
ATOM 3547 N N . PRO B 1 146 ? -13.961 0.305 -14.492 1 95.31 146 PRO B N 1
ATOM 3548 C CA . PRO B 1 146 ? -13.008 -0.167 -15.5 1 95.31 146 PRO B CA 1
ATOM 3549 C C . PRO B 1 146 ? -12.82 0.826 -16.641 1 95.31 146 PRO B C 1
ATOM 3551 O O . PRO B 1 146 ? -11.852 0.726 -17.406 1 95.31 146 PRO B O 1
ATOM 3554 N N . GLY B 1 147 ? -13.688 1.735 -16.766 1 96.5 147 GLY B N 1
ATOM 3555 C CA . GLY B 1 147 ? -13.609 2.713 -17.844 1 96.5 147 GLY B CA 1
ATOM 3556 C C . GLY B 1 147 ? -12.781 3.93 -17.484 1 96.5 147 GLY B C 1
ATOM 3557 O O . GLY B 1 147 ? -12.453 4.742 -18.359 1 96.5 147 GLY B O 1
ATOM 3558 N N . GLN B 1 148 ? -12.367 4.074 -16.312 1 96.06 148 GLN B N 1
ATOM 3559 C CA . GLN B 1 148 ? -11.602 5.234 -15.867 1 96.06 148 GLN B CA 1
ATOM 3560 C C . GLN B 1 148 ? -10.102 4.965 -15.945 1 96.06 148 GLN B C 1
ATOM 3562 O O . GLN B 1 148 ? -9.578 4.137 -15.203 1 96.06 148 GLN B O 1
ATOM 3567 N N . SER B 1 149 ? -9.445 5.703 -16.766 1 97.69 149 SER B N 1
ATOM 3568 C CA . SER B 1 149 ? -8.008 5.559 -16.969 1 97.69 149 SER B CA 1
ATOM 3569 C C . SER B 1 149 ? -7.234 6.062 -15.75 1 97.69 149 SER B C 1
ATOM 3571 O O . SER B 1 149 ? -7.777 6.797 -14.922 1 97.69 149 SER B O 1
ATOM 3573 N N . PRO B 1 150 ? -5.977 5.602 -15.664 1 97.44 150 PRO B N 1
ATOM 3574 C CA . PRO B 1 150 ? -5.176 6.121 -14.555 1 97.44 150 PRO B CA 1
ATOM 3575 C C . PRO B 1 150 ? -4.988 7.637 -14.617 1 97.44 150 PRO B C 1
ATOM 3577 O O . PRO B 1 150 ? -4.969 8.305 -13.578 1 97.44 150 PRO B O 1
ATOM 3580 N N . GLU B 1 151 ? -4.848 8.141 -15.781 1 97.62 151 GLU B N 1
ATOM 3581 C CA . GLU B 1 151 ? -4.734 9.586 -15.953 1 97.62 151 GLU B CA 1
ATOM 3582 C C . GLU B 1 151 ? -5.992 10.297 -15.461 1 97.62 151 GLU B C 1
ATOM 3584 O O . GLU B 1 151 ? -5.906 11.328 -14.789 1 97.62 151 GLU B O 1
ATOM 3589 N N . ALA B 1 152 ? -7.086 9.742 -15.805 1 96.44 152 ALA B N 1
ATOM 3590 C CA . ALA B 1 152 ? -8.352 10.344 -15.383 1 96.44 152 ALA B CA 1
ATOM 3591 C C . ALA B 1 152 ? -8.477 10.344 -13.859 1 96.44 152 ALA B C 1
ATOM 3593 O O . ALA B 1 152 ? -8.961 11.32 -13.273 1 96.44 152 ALA B O 1
ATOM 3594 N N . VAL B 1 153 ? -8.062 9.297 -13.227 1 95 153 VAL B N 1
ATOM 3595 C CA . VAL B 1 153 ? -8.117 9.188 -11.773 1 95 153 VAL B CA 1
ATOM 3596 C C . VAL B 1 153 ? -7.262 10.289 -11.141 1 95 153 VAL B C 1
ATOM 3598 O O . VAL B 1 153 ? -7.73 11.016 -10.258 1 95 153 VAL B O 1
ATOM 3601 N N . GLU B 1 154 ? -6.043 10.438 -11.609 1 96 154 GLU B N 1
ATOM 3602 C CA . GLU B 1 154 ? -5.133 11.406 -11.008 1 96 154 GLU B CA 1
ATOM 3603 C C . GLU B 1 154 ? -5.535 12.836 -11.352 1 96 154 GLU B C 1
ATOM 3605 O O . GLU B 1 154 ? -5.367 13.75 -10.547 1 96 154 GLU B O 1
ATOM 3610 N N . ASP B 1 155 ? -6.098 13.008 -12.555 1 95.94 155 ASP B N 1
ATOM 3611 C CA . ASP B 1 155 ? -6.613 14.32 -12.93 1 95.94 155 ASP B CA 1
ATOM 3612 C C . ASP B 1 155 ? -7.77 14.734 -12.031 1 95.94 155 ASP B C 1
ATOM 3614 O O . ASP B 1 155 ? -7.922 15.914 -11.711 1 95.94 155 ASP B O 1
ATOM 3618 N N . ASP B 1 156 ? -8.57 13.82 -11.672 1 93.81 156 ASP B N 1
ATOM 3619 C CA . ASP B 1 156 ? -9.656 14.109 -10.742 1 93.81 156 ASP B CA 1
ATOM 3620 C C . ASP B 1 156 ? -9.117 14.648 -9.422 1 93.81 156 ASP B C 1
ATOM 3622 O O . ASP B 1 156 ? -9.664 15.594 -8.859 1 93.81 156 ASP B O 1
ATOM 3626 N N . TYR B 1 157 ? -8.055 14.031 -8.93 1 94.38 157 TYR B N 1
ATOM 3627 C CA . TYR B 1 157 ? -7.43 14.516 -7.707 1 94.38 157 TYR B CA 1
ATOM 3628 C C . TYR B 1 157 ? -6.98 15.961 -7.852 1 94.38 157 TYR B C 1
ATOM 3630 O O . TYR B 1 157 ? -7.223 16.781 -6.969 1 94.38 157 TYR B O 1
ATOM 3638 N N . LEU B 1 158 ? -6.395 16.266 -8.969 1 96.62 158 LEU B N 1
ATOM 3639 C CA . LEU B 1 158 ? -5.887 17.609 -9.203 1 96.62 158 LEU B CA 1
ATOM 3640 C C . LEU B 1 158 ? -7.027 18.625 -9.281 1 96.62 158 LEU B C 1
ATOM 3642 O O . LEU B 1 158 ? -6.914 19.734 -8.773 1 96.62 158 LEU B O 1
ATOM 3646 N N . THR B 1 159 ? -8.062 18.172 -9.891 1 95.25 159 THR B N 1
ATOM 3647 C CA . THR B 1 159 ? -9.242 19.031 -9.969 1 95.25 159 THR B CA 1
ATOM 3648 C C . THR B 1 159 ? -9.797 19.328 -8.578 1 95.25 159 THR B C 1
ATOM 3650 O O . THR B 1 159 ? -10.133 20.469 -8.266 1 95.25 159 THR B O 1
ATOM 3653 N N . ILE B 1 160 ? -9.852 18.359 -7.746 1 94.31 160 ILE B N 1
ATOM 3654 C CA . ILE B 1 160 ? -10.336 18.516 -6.383 1 94.31 160 ILE B CA 1
ATOM 3655 C C . ILE B 1 160 ? -9.438 19.484 -5.621 1 94.31 160 ILE B C 1
ATOM 3657 O O . ILE B 1 160 ? -9.922 20.359 -4.906 1 94.31 160 ILE B O 1
ATOM 3661 N N . ILE B 1 161 ? -8.141 19.375 -5.793 1 96.88 161 ILE B N 1
ATOM 3662 C CA . ILE B 1 161 ? -7.18 20.25 -5.125 1 96.88 161 ILE B CA 1
ATOM 3663 C C . ILE B 1 161 ? -7.422 21.688 -5.543 1 96.88 161 ILE B C 1
ATOM 3665 O O . ILE B 1 161 ? -7.512 22.578 -4.691 1 96.88 161 ILE B O 1
ATOM 3669 N N . THR B 1 162 ? -7.566 21.859 -6.824 1 96.56 162 THR B N 1
ATOM 3670 C CA . THR B 1 162 ? -7.773 23.203 -7.367 1 96.56 162 THR B CA 1
ATOM 3671 C C . THR B 1 162 ? -9.055 23.812 -6.812 1 96.56 162 THR B C 1
ATOM 3673 O O . THR B 1 162 ? -9.062 24.969 -6.391 1 96.56 162 THR B O 1
ATOM 3676 N N . ASP B 1 163 ? -10.07 23.016 -6.793 1 94.5 163 ASP B N 1
ATOM 3677 C CA . ASP B 1 163 ? -11.367 23.5 -6.32 1 94.5 163 ASP B CA 1
ATOM 3678 C C . ASP B 1 163 ? -11.312 23.859 -4.84 1 94.5 163 ASP B C 1
ATOM 3680 O O . ASP B 1 163 ? -11.852 24.891 -4.426 1 94.5 163 ASP B O 1
ATOM 3684 N N . VAL B 1 164 ? -10.719 23.047 -4.066 1 95.19 164 VAL B N 1
ATOM 3685 C CA . VAL B 1 164 ? -10.609 23.281 -2.633 1 95.19 164 VAL B CA 1
ATOM 3686 C C . VAL B 1 164 ? -9.75 24.531 -2.383 1 95.19 164 VAL B C 1
ATOM 3688 O O . VAL B 1 164 ? -10.094 25.375 -1.553 1 95.19 164 VAL B O 1
ATOM 3691 N N . LYS B 1 165 ? -8.68 24.641 -3.096 1 96.94 165 LYS B N 1
ATOM 3692 C CA . LYS B 1 165 ? -7.805 25.797 -2.924 1 96.94 165 LYS B CA 1
ATOM 3693 C C . LYS B 1 165 ? -8.547 27.094 -3.215 1 96.94 165 LYS B C 1
ATOM 3695 O O . LYS B 1 165 ? -8.406 28.078 -2.48 1 96.94 165 LYS B O 1
ATOM 3700 N N . LYS B 1 166 ? -9.305 27.062 -4.254 1 95.5 166 LYS B N 1
ATOM 3701 C CA . LYS B 1 166 ? -10.102 28.25 -4.59 1 95.5 166 LYS B CA 1
ATOM 3702 C C . LYS B 1 166 ? -11.047 28.609 -3.449 1 95.5 166 LYS B C 1
ATOM 3704 O O . LYS B 1 166 ? -11.203 29.797 -3.127 1 95.5 166 LYS B O 1
ATOM 3709 N N . ALA B 1 167 ? -11.57 27.641 -2.832 1 93.31 167 ALA B N 1
ATOM 3710 C CA . ALA B 1 167 ? -12.578 27.844 -1.794 1 93.31 167 ALA B CA 1
ATOM 3711 C C . ALA B 1 167 ? -11.945 28.375 -0.515 1 93.31 167 ALA B C 1
ATOM 3713 O O . ALA B 1 167 ? -12.578 29.141 0.223 1 93.31 167 ALA B O 1
ATOM 3714 N N . ILE B 1 168 ? -10.672 28.062 -0.27 1 96.5 168 ILE B N 1
ATOM 3715 C CA . ILE B 1 168 ? -10.102 28.406 1.026 1 96.5 168 ILE B CA 1
ATOM 3716 C C . ILE B 1 168 ? -9.211 29.641 0.884 1 96.5 168 ILE B C 1
ATOM 3718 O O . ILE B 1 168 ? -8.68 30.156 1.875 1 96.5 168 ILE B O 1
ATOM 3722 N N . GLY B 1 169 ? -8.969 30.125 -0.325 1 95.69 169 GLY B N 1
ATOM 3723 C CA . GLY B 1 169 ? -8.211 31.344 -0.562 1 95.69 169 GLY B CA 1
ATOM 3724 C C . GLY B 1 169 ? -6.746 31.219 -0.186 1 95.69 169 GLY B C 1
ATOM 3725 O O . GLY B 1 169 ? -6.07 30.281 -0.615 1 95.69 169 GLY B O 1
ATOM 3726 N N . ASP B 1 170 ? -6.316 32.062 0.706 1 96.38 170 ASP B N 1
ATOM 3727 C CA . ASP B 1 170 ? -4.895 32.125 1.017 1 96.38 170 ASP B CA 1
ATOM 3728 C C . ASP B 1 170 ? -4.5 31.109 2.078 1 96.38 170 ASP B C 1
ATOM 3730 O O . ASP B 1 170 ? -3.312 30.906 2.346 1 96.38 170 ASP B O 1
ATOM 3734 N N . LEU B 1 171 ? -5.445 30.516 2.676 1 98.12 171 LEU B N 1
ATOM 3735 C CA . LEU B 1 171 ? -5.133 29.5 3.682 1 98.12 171 LEU B CA 1
ATOM 3736 C C . LEU B 1 171 ? -4.309 28.375 3.078 1 98.12 171 LEU B C 1
ATOM 3738 O O . LEU B 1 171 ? -4.598 27.906 1.972 1 98.12 171 LEU B O 1
ATOM 3742 N N . PRO B 1 172 ? -3.217 27.953 3.793 1 98.69 172 PRO B N 1
ATOM 3743 C CA . PRO B 1 172 ? -2.391 26.875 3.244 1 98.69 172 PRO B CA 1
ATOM 3744 C C . PRO B 1 172 ? -3.143 25.547 3.139 1 98.69 172 PRO B C 1
ATOM 3746 O O . PRO B 1 172 ? -3.99 25.25 3.984 1 98.69 172 PRO B O 1
ATOM 3749 N N . LEU B 1 173 ? -2.773 24.781 2.098 1 98.69 173 LEU B N 1
ATOM 3750 C CA . LEU B 1 173 ? -3.42 23.5 1.8 1 98.69 173 LEU B CA 1
ATOM 3751 C C . LEU B 1 173 ? -2.4 22.375 1.768 1 98.69 173 LEU B C 1
ATOM 3753 O O . LEU B 1 173 ? -1.405 22.453 1.041 1 98.69 173 LEU B O 1
ATOM 3757 N N . ALA B 1 174 ? -2.613 21.406 2.635 1 98.75 174 ALA B N 1
ATOM 3758 C CA . ALA B 1 174 ? -1.911 20.125 2.529 1 98.75 174 ALA B CA 1
ATOM 3759 C C . ALA B 1 174 ? -2.803 19.062 1.895 1 98.75 174 ALA B C 1
ATOM 3761 O O . ALA B 1 174 ? -4.012 19.031 2.135 1 98.75 174 ALA B O 1
ATOM 3762 N N . VAL B 1 175 ? -2.211 18.234 1.098 1 97.94 175 VAL B N 1
ATOM 3763 C CA . VAL B 1 175 ? -2.977 17.188 0.441 1 97.94 175 VAL B CA 1
ATOM 3764 C C . VAL B 1 175 ? -2.453 15.812 0.873 1 97.94 175 VAL B C 1
ATOM 3766 O O . VAL B 1 175 ? -1.3 15.469 0.602 1 97.94 175 VAL B O 1
ATOM 3769 N N . LYS B 1 176 ? -3.301 15.094 1.562 1 96.56 176 LYS B N 1
ATOM 3770 C CA . LYS B 1 176 ? -2.99 13.727 1.967 1 96.56 176 LYS B CA 1
ATOM 3771 C C . LYS B 1 176 ? -3.438 12.719 0.908 1 96.56 176 LYS B C 1
ATOM 3773 O O . LYS B 1 176 ? -4.605 12.703 0.517 1 96.56 176 LYS B O 1
ATOM 3778 N N . VAL B 1 177 ? -2.494 11.891 0.466 1 94.88 177 VAL B N 1
ATOM 3779 C CA . VAL B 1 177 ? -2.799 11.008 -0.655 1 94.88 177 VAL B CA 1
ATOM 3780 C C . VAL B 1 177 ? -2.49 9.562 -0.275 1 94.88 177 VAL B C 1
ATOM 3782 O O . VAL B 1 177 ? -1.663 9.312 0.603 1 94.88 177 VAL B O 1
ATOM 3785 N N . SER B 1 178 ? -3.188 8.656 -0.946 1 91.38 178 SER B N 1
ATOM 3786 C CA . SER B 1 178 ? -2.887 7.238 -0.803 1 91.38 178 SER B CA 1
ATOM 3787 C C . SER B 1 178 ? -1.649 6.852 -1.606 1 91.38 178 SER B C 1
ATOM 3789 O O . SER B 1 178 ? -1.248 7.57 -2.523 1 91.38 178 SER B O 1
ATOM 3791 N N . PRO B 1 179 ? -1.096 5.707 -1.232 1 92.5 179 PRO B N 1
ATOM 3792 C CA . PRO B 1 179 ? 0.044 5.254 -2.031 1 92.5 179 PRO B CA 1
ATOM 3793 C C . PRO B 1 179 ? -0.377 4.637 -3.365 1 92.5 179 PRO B C 1
ATOM 3795 O O . PRO B 1 179 ? 0.475 4.297 -4.188 1 92.5 179 PRO B O 1
ATOM 3798 N N . PHE B 1 180 ? -1.637 4.543 -3.639 1 92.44 180 PHE B N 1
ATOM 3799 C CA . PHE B 1 180 ? -2.133 3.865 -4.828 1 92.44 180 PHE B CA 1
ATOM 3800 C C . PHE B 1 180 ? -2.186 4.824 -6.016 1 92.44 180 PHE B C 1
ATOM 3802 O O . PHE B 1 180 ? -3.256 5.062 -6.578 1 92.44 180 PHE B O 1
ATOM 3809 N N . ILE B 1 181 ? -1.049 5.359 -6.32 1 94.75 181 ILE B N 1
ATOM 3810 C CA . ILE B 1 181 ? -0.783 6.266 -7.434 1 94.75 181 ILE B CA 1
ATOM 3811 C C . ILE B 1 181 ? 0.323 5.688 -8.312 1 94.75 181 ILE B C 1
ATOM 3813 O O . ILE B 1 181 ? 1.37 5.27 -7.812 1 94.75 181 ILE B O 1
ATOM 3817 N N . SER B 1 182 ? 0.037 5.664 -9.594 1 95.69 182 SER B N 1
ATOM 3818 C CA . SER B 1 182 ? 0.976 5.016 -10.508 1 95.69 182 SER B CA 1
ATOM 3819 C C . SER B 1 182 ? 2.244 5.844 -10.672 1 95.69 182 SER B C 1
ATOM 3821 O O . SER B 1 182 ? 3.326 5.293 -10.898 1 95.69 182 SER B O 1
ATOM 3823 N N . SER B 1 183 ? 2.096 7.145 -10.586 1 96.19 183 SER B N 1
ATOM 3824 C CA . SER B 1 183 ? 3.242 8.016 -10.82 1 96.19 183 SER B CA 1
ATOM 3825 C C . SER B 1 183 ? 3.27 9.172 -9.828 1 96.19 183 SER B C 1
ATOM 3827 O O . SER B 1 183 ? 2.938 10.305 -10.172 1 96.19 183 SER B O 1
ATOM 3829 N N . VAL B 1 184 ? 3.793 8.875 -8.719 1 96.94 184 VAL B N 1
ATOM 3830 C CA . VAL B 1 184 ? 3.826 9.844 -7.629 1 96.94 184 VAL B CA 1
ATOM 3831 C C . VAL B 1 184 ? 4.727 11.016 -8.008 1 96.94 184 VAL B C 1
ATOM 3833 O O . VAL B 1 184 ? 4.391 12.18 -7.746 1 96.94 184 VAL B O 1
ATOM 3836 N N . ALA B 1 185 ? 5.824 10.711 -8.672 1 96.94 185 ALA B N 1
ATOM 3837 C CA . ALA B 1 185 ? 6.777 11.742 -9.07 1 96.94 185 ALA B CA 1
ATOM 3838 C C . ALA B 1 185 ? 6.148 12.711 -10.07 1 96.94 185 ALA B C 1
ATOM 3840 O O . ALA B 1 185 ? 6.48 13.898 -10.086 1 96.94 185 ALA B O 1
ATOM 3841 N N . HIS B 1 186 ? 5.273 12.188 -10.883 1 98.12 186 HIS B N 1
ATOM 3842 C CA . HIS B 1 186 ? 4.562 13.008 -11.859 1 98.12 186 HIS B CA 1
ATOM 3843 C C . HIS B 1 186 ? 3.43 13.789 -11.203 1 98.12 186 HIS B C 1
ATOM 3845 O O . HIS B 1 186 ? 3.141 14.922 -11.602 1 98.12 186 HIS B O 1
ATOM 3851 N N . PHE B 1 187 ? 2.834 13.25 -10.227 1 98.31 187 PHE B N 1
ATOM 3852 C CA . PHE B 1 187 ? 1.669 13.805 -9.555 1 98.31 187 PHE B CA 1
ATOM 3853 C C . PHE B 1 187 ? 2.07 14.969 -8.648 1 98.31 187 PHE B C 1
ATOM 3855 O O . PHE B 1 187 ? 1.388 15.992 -8.609 1 98.31 187 PHE B O 1
ATOM 3862 N N . ALA B 1 188 ? 3.164 14.891 -7.977 1 98.44 188 ALA B N 1
ATOM 3863 C CA . ALA B 1 188 ? 3.529 15.789 -6.887 1 98.44 188 ALA B CA 1
ATOM 3864 C C . ALA B 1 188 ? 3.727 17.219 -7.391 1 98.44 188 ALA B C 1
ATOM 3866 O O . ALA B 1 188 ? 3.127 18.156 -6.859 1 98.44 188 ALA B O 1
ATOM 3867 N N . PRO B 1 189 ? 4.547 17.406 -8.438 1 98.5 189 PRO B N 1
ATOM 3868 C CA . PRO B 1 189 ? 4.684 18.781 -8.922 1 98.5 189 PRO B CA 1
ATOM 3869 C C . PRO B 1 189 ? 3.369 19.359 -9.453 1 98.5 189 PRO B C 1
ATOM 3871 O O . PRO B 1 189 ? 3.133 20.562 -9.352 1 98.5 189 PRO B O 1
ATOM 3874 N N . ARG B 1 190 ? 2.51 18.531 -9.961 1 98.56 190 ARG B N 1
ATOM 3875 C CA . ARG B 1 190 ? 1.213 18.984 -10.461 1 98.56 190 ARG B CA 1
ATOM 3876 C C . ARG B 1 190 ? 0.283 19.344 -9.305 1 98.56 190 ARG B C 1
ATOM 3878 O O . ARG B 1 190 ? -0.536 20.266 -9.43 1 98.56 190 ARG B O 1
ATOM 3885 N N . ALA B 1 191 ? 0.414 18.625 -8.219 1 98.62 191 ALA B N 1
ATOM 3886 C CA . ALA B 1 191 ? -0.335 18.984 -7.02 1 98.62 191 ALA B CA 1
ATOM 3887 C C . ALA B 1 191 ? 0.082 20.375 -6.512 1 98.62 191 ALA B C 1
ATOM 3889 O O . ALA B 1 191 ? -0.764 21.172 -6.113 1 98.62 191 ALA B O 1
ATOM 3890 N N . LEU B 1 192 ? 1.386 20.641 -6.523 1 98.69 192 LEU B N 1
ATOM 3891 C CA . LEU B 1 192 ? 1.901 21.953 -6.16 1 98.69 192 LEU B CA 1
ATOM 3892 C C . LEU B 1 192 ? 1.31 23.047 -7.055 1 98.69 192 LEU B C 1
ATOM 3894 O O . LEU B 1 192 ? 0.834 24.062 -6.559 1 98.69 192 LEU B O 1
ATOM 3898 N N . GLN B 1 193 ? 1.281 22.766 -8.32 1 98.5 193 GLN B N 1
ATOM 3899 C CA . GLN B 1 193 ? 0.739 23.719 -9.281 1 98.5 193 GLN B CA 1
ATOM 3900 C C . GLN B 1 193 ? -0.758 23.922 -9.07 1 98.5 193 GLN B C 1
ATOM 3902 O O . GLN B 1 193 ? -1.275 25.016 -9.281 1 98.5 193 GLN B O 1
ATOM 3907 N N . ALA B 1 194 ? -1.391 22.891 -8.586 1 98.25 194 ALA B N 1
ATOM 3908 C CA . ALA B 1 194 ? -2.834 22.938 -8.375 1 98.25 194 ALA B CA 1
ATOM 3909 C C . ALA B 1 194 ? -3.172 23.703 -7.102 1 98.25 194 ALA B C 1
ATOM 3911 O O . ALA B 1 194 ? -4.328 24.078 -6.879 1 98.25 194 ALA B O 1
ATOM 3912 N N . GLY B 1 195 ? -2.18 23.922 -6.203 1 98.44 195 GLY B N 1
ATOM 3913 C CA . GLY B 1 195 ? -2.43 24.781 -5.059 1 98.44 195 GLY B CA 1
ATOM 3914 C C . GLY B 1 195 ? -1.959 24.188 -3.746 1 98.44 195 GLY B C 1
ATOM 3915 O O . GLY B 1 195 ? -1.974 24.859 -2.713 1 98.44 195 GLY B O 1
ATOM 3916 N N . ALA B 1 196 ? -1.491 22.938 -3.756 1 98.75 196 ALA B N 1
ATOM 3917 C CA . ALA B 1 196 ? -1 22.312 -2.531 1 98.75 196 ALA B CA 1
ATOM 3918 C C . ALA B 1 196 ? 0.329 22.922 -2.098 1 98.75 196 ALA B C 1
ATOM 3920 O O . ALA B 1 196 ? 1.198 23.188 -2.93 1 98.75 196 ALA B O 1
ATOM 3921 N N . ARG B 1 197 ? 0.464 23.141 -0.848 1 98.69 197 ARG B N 1
ATOM 3922 C CA . ARG B 1 197 ? 1.739 23.578 -0.292 1 98.69 197 ARG B CA 1
ATOM 3923 C C . ARG B 1 197 ? 2.516 22.406 0.294 1 98.69 197 ARG B C 1
ATOM 3925 O O . ARG B 1 197 ? 3.738 22.484 0.443 1 98.69 197 ARG B O 1
ATOM 3932 N N . ALA B 1 198 ? 1.796 21.359 0.578 1 98.88 198 ALA B N 1
ATOM 3933 C CA . ALA B 1 198 ? 2.406 20.141 1.097 1 98.88 198 ALA B CA 1
ATOM 3934 C C . ALA B 1 198 ? 1.649 18.906 0.623 1 98.88 198 ALA B C 1
ATOM 3936 O O . ALA B 1 198 ? 0.451 18.969 0.34 1 98.88 198 ALA B O 1
ATOM 3937 N N . VAL B 1 199 ? 2.393 17.828 0.502 1 98.81 199 VAL B N 1
ATOM 3938 C CA . VAL B 1 199 ? 1.78 16.516 0.359 1 98.81 199 VAL B CA 1
ATOM 3939 C C . VAL B 1 199 ? 2.029 15.68 1.618 1 98.81 199 VAL B C 1
ATOM 3941 O O . VAL B 1 199 ? 3.119 15.734 2.195 1 98.81 199 VAL B O 1
ATOM 3944 N N . VAL B 1 200 ? 0.996 15.062 2.105 1 98.62 200 VAL B N 1
ATOM 3945 C CA . VAL B 1 200 ? 1.072 14.18 3.264 1 98.62 200 VAL B CA 1
ATOM 3946 C C . VAL B 1 200 ? 1.107 12.719 2.803 1 98.62 200 VAL B C 1
ATOM 3948 O O . VAL B 1 200 ? 0.137 12.227 2.229 1 98.62 200 VAL B O 1
ATOM 3951 N N . LEU B 1 201 ? 2.254 12.07 3.078 1 97.56 201 LEU B N 1
ATOM 3952 C CA . LEU B 1 201 ? 2.521 10.727 2.576 1 97.56 201 LEU B CA 1
ATOM 3953 C C . LEU B 1 201 ? 2.592 9.727 3.723 1 97.56 201 LEU B C 1
ATOM 3955 O O . LEU B 1 201 ? 3.457 9.828 4.594 1 97.56 201 LEU B O 1
ATOM 3959 N N . PHE B 1 202 ? 1.772 8.656 3.711 1 94.56 202 PHE B N 1
ATOM 3960 C CA . PHE B 1 202 ? 0.62 8.359 2.869 1 94.56 202 PHE B CA 1
ATOM 3961 C C . PHE B 1 202 ? -0.615 8.078 3.717 1 94.56 202 PHE B C 1
ATOM 3963 O O . PHE B 1 202 ? -0.5 7.676 4.875 1 94.56 202 PHE B O 1
ATOM 3970 N N . ASN B 1 203 ? -1.664 8.344 3.092 1 88.5 203 ASN B N 1
ATOM 3971 C CA . ASN B 1 203 ? -2.928 7.941 3.701 1 88.5 203 ASN B CA 1
ATOM 3972 C C . ASN B 1 203 ? -3.01 6.43 3.881 1 88.5 203 ASN B C 1
ATOM 3974 O O . ASN B 1 203 ? -2.359 5.68 3.15 1 88.5 203 ASN B O 1
ATOM 3978 N N . ARG B 1 204 ? -3.631 5.992 4.91 1 81.56 204 ARG B N 1
ATOM 3979 C CA . ARG B 1 204 ? -3.908 4.586 5.176 1 81.56 204 ARG B CA 1
ATOM 3980 C C . ARG B 1 204 ? -5.391 4.277 4.996 1 81.56 204 ARG B C 1
ATOM 3982 O O . ARG B 1 204 ? -6.246 5.094 5.34 1 81.56 204 ARG B O 1
ATOM 3989 N N . PHE B 1 205 ? -5.621 3.15 4.316 1 69.75 205 PHE B N 1
ATOM 3990 C CA . PHE B 1 205 ? -7.016 2.781 4.109 1 69.75 205 PHE B CA 1
ATOM 3991 C C . PHE B 1 205 ? -7.316 1.426 4.738 1 69.75 205 PHE B C 1
ATOM 3993 O O . PHE B 1 205 ? -6.477 0.524 4.715 1 69.75 205 PHE B O 1
ATOM 4000 N N . TYR B 1 206 ? -8.508 1.55 5.301 1 68.69 206 TYR B N 1
ATOM 4001 C CA . TYR B 1 206 ? -8.969 0.282 5.852 1 68.69 206 TYR B CA 1
ATOM 4002 C C . TYR B 1 206 ? -9.773 -0.5 4.82 1 68.69 206 TYR B C 1
ATOM 4004 O O . TYR B 1 206 ? -10.555 0.078 4.066 1 68.69 206 TYR B O 1
ATOM 4012 N N . GLY B 1 207 ? -9.367 -1.699 4.648 1 73.44 207 GLY B N 1
ATOM 4013 C CA . GLY B 1 207 ? -10.062 -2.545 3.689 1 73.44 207 GLY B CA 1
ATOM 4014 C C . GLY B 1 207 ? -11.102 -3.447 4.332 1 73.44 207 GLY B C 1
ATOM 4015 O O . GLY B 1 207 ? -11.164 -3.551 5.559 1 73.44 207 GLY B O 1
ATOM 4016 N N . PRO B 1 208 ? -11.898 -3.951 3.51 1 80 208 PRO B N 1
ATOM 4017 C CA . PRO B 1 208 ? -12.906 -4.898 4.004 1 80 208 PRO B CA 1
ATOM 4018 C C . PRO B 1 208 ? -12.281 -6.191 4.531 1 80 208 PRO B C 1
ATOM 4020 O O . PRO B 1 208 ? -11.234 -6.625 4.043 1 80 208 PRO B O 1
ATOM 4023 N N . ASP B 1 209 ? -12.844 -6.609 5.586 1 85.81 209 ASP B N 1
ATOM 4024 C CA . ASP B 1 209 ? -12.578 -7.953 6.078 1 85.81 209 ASP B CA 1
ATOM 4025 C C . ASP B 1 209 ? -13.852 -8.789 6.125 1 85.81 209 ASP B C 1
ATOM 4027 O O . ASP B 1 209 ? -14.945 -8.281 5.863 1 85.81 209 ASP B O 1
ATOM 4031 N N . LEU B 1 210 ? -13.656 -10.07 6.281 1 89.88 210 LEU B N 1
ATOM 4032 C CA . LEU B 1 210 ? -14.82 -10.953 6.266 1 89.88 210 LEU B CA 1
ATOM 4033 C C . LEU B 1 210 ? -14.992 -11.641 7.613 1 89.88 210 LEU B C 1
ATOM 4035 O O . LEU B 1 210 ? -14.016 -12.117 8.203 1 89.88 210 LEU B O 1
ATOM 4039 N N . ASP B 1 211 ? -16.203 -11.594 8.055 1 88.19 211 ASP B N 1
ATOM 4040 C CA . ASP B 1 211 ? -16.609 -12.445 9.164 1 88.19 211 ASP B CA 1
ATOM 4041 C C . ASP B 1 211 ? -17.031 -13.828 8.672 1 88.19 211 ASP B C 1
ATOM 4043 O O . ASP B 1 211 ? -18.047 -13.969 8.008 1 88.19 211 ASP B O 1
ATOM 4047 N N . LEU B 1 212 ? -16.312 -14.773 9.062 1 92.94 212 LEU B N 1
ATOM 4048 C CA . LEU B 1 212 ? -16.531 -16.094 8.5 1 92.94 212 LEU B CA 1
ATOM 4049 C C . LEU B 1 212 ? -17.703 -16.797 9.164 1 92.94 212 LEU B C 1
ATOM 4051 O O . LEU B 1 212 ? -18.234 -17.781 8.648 1 92.94 212 LEU B O 1
ATOM 4055 N N . GLU B 1 213 ? -18.047 -16.344 10.32 1 88.75 213 GLU B N 1
ATOM 4056 C CA . GLU B 1 213 ? -19.234 -16.906 10.977 1 88.75 213 GLU B CA 1
ATOM 4057 C C . GLU B 1 213 ? -20.516 -16.297 10.43 1 88.75 213 GLU B C 1
ATOM 4059 O O . GLU B 1 213 ? -21.438 -17.016 10.039 1 88.75 213 GLU B O 1
ATOM 4064 N N . ALA B 1 214 ? -20.516 -15 10.305 1 86.56 214 ALA B N 1
ATOM 4065 C CA . ALA B 1 214 ? -21.703 -14.289 9.828 1 86.56 214 ALA B CA 1
ATOM 4066 C C . ALA B 1 214 ? -21.719 -14.211 8.305 1 86.56 214 ALA B C 1
ATOM 4068 O O . ALA B 1 214 ? -22.75 -13.867 7.707 1 86.56 214 ALA B O 1
ATOM 4069 N N . LEU B 1 215 ? -20.547 -14.562 7.688 1 87.56 215 LEU B N 1
ATOM 4070 C CA . LEU B 1 215 ? -20.391 -14.445 6.242 1 87.56 215 LEU B CA 1
ATOM 4071 C C . LEU B 1 215 ? -20.812 -13.062 5.762 1 87.56 215 LEU B C 1
ATOM 4073 O O . LEU B 1 215 ? -21.703 -12.938 4.91 1 87.56 215 LEU B O 1
ATOM 4077 N N . SER B 1 216 ? -20.141 -12.094 6.301 1 86.44 216 SER B N 1
ATOM 4078 C CA . SER B 1 216 ? -20.406 -10.703 5.977 1 86.44 216 SER B CA 1
ATOM 4079 C C . SER B 1 216 ? -19.125 -9.906 5.844 1 86.44 216 SER B C 1
ATOM 4081 O O . SER B 1 216 ? -18.078 -10.297 6.379 1 86.44 216 SER B O 1
ATOM 4083 N N . VAL B 1 217 ? -19.281 -8.844 5.105 1 82.12 217 VAL B N 1
ATOM 4084 C CA . VAL B 1 217 ? -18.141 -7.949 4.902 1 82.12 217 VAL B CA 1
ATOM 4085 C C . VAL B 1 217 ? -18.141 -6.871 5.984 1 82.12 217 VAL B C 1
ATOM 4087 O O . VAL B 1 217 ? -19.156 -6.219 6.23 1 82.12 217 VAL B O 1
ATOM 4090 N N . HIS B 1 218 ? -17 -6.852 6.676 1 79 218 HIS B N 1
ATOM 4091 C CA . HIS B 1 218 ? -16.859 -5.812 7.688 1 79 218 HIS B CA 1
ATOM 4092 C C . HIS B 1 218 ? -15.461 -5.207 7.66 1 79 218 HIS B C 1
ATOM 4094 O O . HIS B 1 218 ? -14.492 -5.895 7.34 1 79 218 HIS B O 1
ATOM 4100 N N . PRO B 1 219 ? -15.422 -3.969 8.047 1 74.62 219 PRO B N 1
ATOM 4101 C CA . PRO B 1 219 ? -14.086 -3.373 8.109 1 74.62 219 PRO B CA 1
ATOM 4102 C C . PRO B 1 219 ? -13.32 -3.754 9.375 1 74.62 219 PRO B C 1
ATOM 4104 O O . PRO B 1 219 ? -13.938 -4.016 10.414 1 74.62 219 PRO B O 1
ATOM 4107 N N . THR B 1 220 ? -12.086 -4 9.211 1 72.12 220 THR B N 1
ATOM 4108 C CA . THR B 1 220 ? -11.219 -4.199 10.367 1 72.12 220 THR B CA 1
ATOM 4109 C C . THR B 1 220 ? -10.141 -3.121 10.422 1 72.12 220 THR B C 1
ATOM 4111 O O . THR B 1 220 ? -9.617 -2.705 9.391 1 72.12 220 THR B O 1
ATOM 4114 N N . LEU B 1 221 ? -9.938 -2.672 11.695 1 72.75 221 LEU B N 1
ATOM 4115 C CA . LEU B 1 221 ? -8.922 -1.646 11.914 1 72.75 221 LEU B CA 1
ATOM 4116 C C . LEU B 1 221 ? -7.637 -2.264 12.445 1 72.75 221 LEU B C 1
ATOM 4118 O O . LEU B 1 221 ? -7.664 -3.051 13.391 1 72.75 221 LEU B O 1
ATOM 4122 N N . ALA B 1 222 ? -6.633 -2.076 11.633 1 79.19 222 ALA B N 1
ATOM 4123 C CA . ALA B 1 222 ? -5.305 -2.398 12.156 1 79.19 222 ALA B CA 1
ATOM 4124 C C . ALA B 1 222 ? -4.441 -1.146 12.266 1 79.19 222 ALA B C 1
ATOM 4126 O O . ALA B 1 222 ? -4.328 -0.374 11.312 1 79.19 222 ALA B O 1
ATOM 4127 N N . LEU B 1 223 ? -3.979 -0.913 13.469 1 85.19 223 LEU B N 1
ATOM 4128 C CA . LEU B 1 223 ? -3.094 0.229 13.68 1 85.19 223 LEU B CA 1
ATOM 4129 C C . LEU B 1 223 ? -1.784 0.044 12.922 1 85.19 223 LEU B C 1
ATOM 4131 O O . LEU B 1 223 ? -1.36 -1.087 12.672 1 85.19 223 LEU B O 1
ATOM 4135 N N . SER B 1 224 ? -1.252 1.149 12.578 1 89.25 224 SER B N 1
ATOM 4136 C CA . SER B 1 224 ? 0.026 1.086 11.875 1 89.25 224 SER B CA 1
ATOM 4137 C C . SER B 1 224 ? 1.152 0.674 12.812 1 89.25 224 SER B C 1
ATOM 4139 O O . SER B 1 224 ? 0.974 0.654 14.039 1 89.25 224 SER B O 1
ATOM 4141 N N . THR B 1 225 ? 2.291 0.286 12.242 1 90.06 225 THR B N 1
ATOM 4142 C CA . THR B 1 225 ? 3.559 0.067 12.93 1 90.06 225 THR B CA 1
ATOM 4143 C C . THR B 1 225 ? 4.703 0.735 12.172 1 90.06 225 THR B C 1
ATOM 4145 O O . THR B 1 225 ? 4.523 1.199 11.047 1 90.06 225 THR B O 1
ATOM 4148 N N . SER B 1 226 ? 5.871 0.734 12.828 1 91.94 226 SER B N 1
ATOM 4149 C CA . SER B 1 226 ? 7.055 1.334 12.219 1 91.94 226 SER B CA 1
ATOM 4150 C C . SER B 1 226 ? 7.418 0.63 10.914 1 91.94 226 SER B C 1
ATOM 4152 O O . SER B 1 226 ? 8.141 1.188 10.086 1 91.94 226 SER B O 1
ATOM 4154 N N . ALA B 1 227 ? 6.891 -0.557 10.695 1 88.31 227 ALA B N 1
ATOM 4155 C CA . ALA B 1 227 ? 7.195 -1.341 9.5 1 88.31 227 ALA B CA 1
ATOM 4156 C C . ALA B 1 227 ? 6.605 -0.692 8.25 1 88.31 227 ALA B C 1
ATOM 4158 O O . ALA B 1 227 ? 6.98 -1.04 7.129 1 88.31 227 ALA B O 1
ATOM 4159 N N . GLU B 1 228 ? 5.766 0.298 8.398 1 91 228 GLU B N 1
ATOM 4160 C CA . GLU B 1 228 ? 5.117 0.947 7.266 1 91 228 GLU B CA 1
ATOM 4161 C C . GLU B 1 228 ? 5.887 2.189 6.828 1 91 228 GLU B C 1
ATOM 4163 O O . GLU B 1 228 ? 5.594 2.77 5.781 1 91 228 GLU B O 1
ATOM 4168 N N . LEU B 1 229 ? 6.941 2.574 7.551 1 94.19 229 LEU B N 1
ATOM 4169 C CA . LEU B 1 229 ? 7.637 3.84 7.34 1 94.19 229 LEU B CA 1
ATOM 4170 C C . LEU B 1 229 ? 8.453 3.807 6.055 1 94.19 229 LEU B C 1
ATOM 4172 O O . LEU B 1 229 ? 8.516 4.801 5.328 1 94.19 229 LEU B O 1
ATOM 4176 N N . PRO B 1 230 ? 8.992 2.721 5.637 1 92.12 230 PRO B N 1
ATOM 4177 C CA . PRO B 1 230 ? 9.961 2.709 4.539 1 92.12 230 PRO B CA 1
ATOM 4178 C C . PRO B 1 230 ? 9.375 3.207 3.223 1 92.12 230 PRO B C 1
ATOM 4180 O O . PRO B 1 230 ? 10.039 3.936 2.479 1 92.12 230 PRO B O 1
ATOM 4183 N N . LEU B 1 231 ? 8.172 2.828 2.908 1 91.88 231 LEU B N 1
ATOM 4184 C CA . LEU B 1 231 ? 7.539 3.318 1.688 1 91.88 231 LEU B CA 1
ATOM 4185 C C . LEU B 1 231 ? 7.469 4.844 1.688 1 91.88 231 LEU B C 1
ATOM 4187 O O . LEU B 1 231 ? 7.711 5.48 0.66 1 91.88 231 LEU B O 1
ATOM 4191 N N . ARG B 1 232 ? 7.141 5.371 2.818 1 96 232 ARG B N 1
ATOM 4192 C CA . ARG B 1 232 ? 7.039 6.816 2.979 1 96 232 ARG B CA 1
ATOM 4193 C C . ARG B 1 232 ? 8.414 7.477 2.873 1 96 232 ARG B C 1
ATOM 4195 O O . ARG B 1 232 ? 8.555 8.516 2.227 1 96 232 ARG B O 1
ATOM 4202 N N . LEU B 1 233 ? 9.383 6.828 3.477 1 95.81 233 LEU B N 1
ATOM 4203 C CA . LEU B 1 233 ? 10.742 7.348 3.4 1 95.81 233 LEU B CA 1
ATOM 4204 C C . LEU B 1 233 ? 11.234 7.387 1.956 1 95.81 233 LEU B C 1
ATOM 4206 O O . LEU B 1 233 ? 11.875 8.352 1.541 1 95.81 2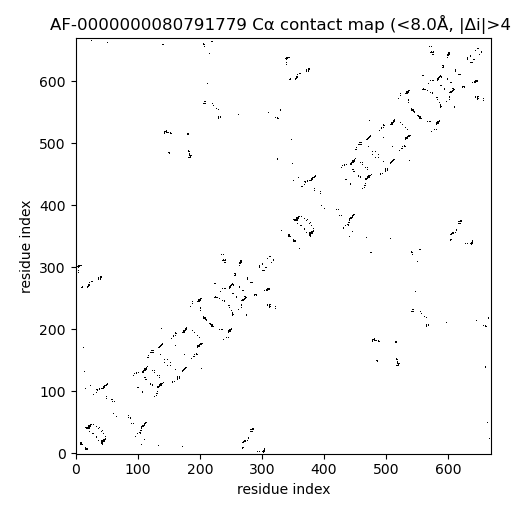33 LEU B O 1
ATOM 4210 N N . ARG B 1 234 ? 10.883 6.406 1.203 1 93.38 234 ARG B N 1
ATOM 4211 C CA . ARG B 1 234 ? 11.266 6.352 -0.203 1 93.38 234 ARG B CA 1
ATOM 4212 C C . ARG B 1 234 ? 10.766 7.578 -0.956 1 93.38 234 ARG B C 1
ATOM 4214 O O . ARG B 1 234 ? 11.547 8.305 -1.562 1 93.38 234 ARG B O 1
ATOM 4221 N N . TRP B 1 235 ? 9.586 7.793 -0.833 1 95.94 235 TRP B N 1
ATOM 4222 C CA . TRP B 1 235 ? 8.977 8.828 -1.661 1 95.94 235 TRP B CA 1
ATOM 4223 C C . TRP B 1 235 ? 9.305 10.219 -1.124 1 95.94 235 TRP B C 1
ATOM 4225 O O . TRP B 1 235 ? 9.453 11.172 -1.896 1 95.94 235 TRP B O 1
ATOM 4235 N N . ALA B 1 236 ? 9.359 10.328 0.177 1 97.62 236 ALA B N 1
ATOM 4236 C CA . ALA B 1 236 ? 9.812 11.602 0.723 1 97.62 236 ALA B CA 1
ATOM 4237 C C . ALA B 1 236 ? 11.227 11.938 0.234 1 97.62 236 ALA B C 1
ATOM 4239 O O . ALA B 1 236 ? 11.508 13.086 -0.127 1 97.62 236 ALA B O 1
ATOM 4240 N N . GLY B 1 237 ? 12.078 10.891 0.248 1 96.38 237 GLY B N 1
ATOM 4241 C CA . GLY B 1 237 ? 13.438 11.102 -0.231 1 96.38 237 GLY B CA 1
ATOM 4242 C C . GLY B 1 237 ? 13.5 11.508 -1.69 1 96.38 237 GLY B C 1
ATOM 4243 O O . GLY B 1 237 ? 14.266 12.398 -2.059 1 96.38 237 GLY B O 1
ATOM 4244 N N . ILE B 1 238 ? 12.703 10.922 -2.459 1 95.81 238 ILE B N 1
ATOM 4245 C CA . ILE B 1 238 ? 12.68 11.203 -3.893 1 95.81 238 ILE B CA 1
ATOM 4246 C C . ILE B 1 238 ? 12.062 12.578 -4.145 1 95.81 238 ILE B C 1
ATOM 4248 O O . ILE B 1 238 ? 12.656 13.414 -4.824 1 95.81 238 ILE B O 1
ATOM 4252 N N . LEU B 1 239 ? 10.961 12.859 -3.537 1 98 239 LEU B N 1
ATOM 4253 C CA . LEU B 1 239 ? 10.18 14.055 -3.844 1 98 239 LEU B CA 1
ATOM 4254 C C . LEU B 1 239 ? 10.852 15.305 -3.277 1 98 239 LEU B C 1
ATOM 4256 O O . LEU B 1 239 ? 10.797 16.375 -3.885 1 98 239 LEU B O 1
ATOM 4260 N N . SER B 1 240 ? 11.43 15.172 -2.1 1 97.81 240 SER B N 1
ATOM 4261 C CA . SER B 1 240 ? 12.062 16.344 -1.506 1 97.81 240 SER B CA 1
ATOM 4262 C C . SER B 1 240 ? 13.234 16.828 -2.354 1 97.81 240 SER B C 1
ATOM 4264 O O . SER B 1 240 ? 13.562 18.016 -2.348 1 97.81 240 SER B O 1
ATOM 4266 N N . ALA B 1 241 ? 13.805 15.922 -3.037 1 96.06 241 ALA B N 1
ATOM 4267 C CA . ALA B 1 241 ? 14.891 16.266 -3.945 1 96.06 241 ALA B CA 1
ATOM 4268 C C . ALA B 1 241 ? 14.352 16.844 -5.258 1 96.06 241 ALA B C 1
ATOM 4270 O O . ALA B 1 241 ? 14.914 17.781 -5.809 1 96.06 241 ALA B O 1
ATOM 4271 N N . GLN B 1 242 ? 13.266 16.359 -5.727 1 96.38 242 GLN B N 1
ATOM 4272 C CA . GLN B 1 242 ? 12.75 16.672 -7.051 1 96.38 242 GLN B CA 1
ATOM 4273 C C . GLN B 1 242 ? 11.914 17.953 -7.023 1 96.38 242 GLN B C 1
ATOM 4275 O O . GLN B 1 242 ? 11.867 18.688 -8.008 1 96.38 242 GLN B O 1
ATOM 4280 N N . VAL B 1 243 ? 11.188 18.125 -5.945 1 97.69 243 VAL B N 1
ATOM 4281 C CA . VAL B 1 243 ? 10.266 19.234 -5.828 1 97.69 243 VAL B CA 1
ATOM 4282 C C . VAL B 1 243 ? 10.508 19.984 -4.516 1 97.69 243 VAL B C 1
ATOM 4284 O O . VAL B 1 243 ? 9.656 20 -3.631 1 97.69 243 VAL B O 1
ATOM 4287 N N . PRO B 1 244 ? 11.531 20.719 -4.43 1 95.75 244 PRO B N 1
ATOM 4288 C CA . PRO B 1 244 ? 11.945 21.328 -3.158 1 95.75 244 PRO B CA 1
ATOM 4289 C C . PRO B 1 244 ? 10.922 22.312 -2.617 1 95.75 244 PRO B C 1
ATOM 4291 O O . PRO B 1 244 ? 10.891 22.578 -1.413 1 95.75 244 PRO B O 1
ATOM 4294 N N . ASP B 1 245 ? 10.102 22.828 -3.469 1 97.88 245 ASP B N 1
ATOM 4295 C CA . ASP B 1 245 ? 9.141 23.844 -3.039 1 97.88 245 ASP B CA 1
ATOM 4296 C C . ASP B 1 245 ? 7.887 23.203 -2.453 1 97.88 245 ASP B C 1
ATOM 4298 O O . ASP B 1 245 ? 7.012 23.891 -1.93 1 97.88 245 ASP B O 1
ATOM 4302 N N . LEU B 1 246 ? 7.715 21.953 -2.588 1 98.62 246 LEU B N 1
ATOM 4303 C CA . LEU B 1 246 ? 6.609 21.203 -2.006 1 98.62 246 LEU B CA 1
ATOM 4304 C C . LEU B 1 246 ? 7.02 20.578 -0.681 1 98.62 246 LEU B C 1
ATOM 4306 O O . LEU B 1 246 ? 7.926 19.734 -0.644 1 98.62 246 LEU B O 1
ATOM 4310 N N . GLN B 1 247 ? 6.422 21 0.354 1 98.81 247 GLN B N 1
ATOM 4311 C CA . GLN B 1 247 ? 6.75 20.406 1.645 1 98.81 247 GLN B CA 1
ATOM 4312 C C . GLN B 1 247 ? 6.156 19 1.77 1 98.81 247 GLN B C 1
ATOM 4314 O O . GLN B 1 247 ? 5.156 18.688 1.121 1 98.81 247 GLN B O 1
ATOM 4319 N N . ILE B 1 248 ? 6.809 18.156 2.572 1 98.81 248 ILE B N 1
ATOM 4320 C CA . ILE B 1 248 ? 6.383 16.766 2.742 1 98.81 248 ILE B CA 1
ATOM 4321 C C . ILE B 1 248 ? 6.094 16.5 4.215 1 98.81 248 ILE B C 1
ATOM 4323 O O . ILE B 1 248 ? 6.887 16.859 5.086 1 98.81 248 ILE B O 1
ATOM 4327 N N . ALA B 1 249 ? 4.934 15.977 4.496 1 98.94 249 ALA B N 1
ATOM 4328 C CA . ALA B 1 249 ? 4.605 15.391 5.789 1 98.94 249 ALA B CA 1
ATOM 4329 C C . ALA B 1 249 ? 4.527 13.867 5.695 1 98.94 249 ALA B C 1
ATOM 4331 O O . ALA B 1 249 ? 3.934 13.328 4.758 1 98.94 249 ALA B O 1
ATOM 4332 N N . ILE B 1 250 ? 5.145 13.172 6.582 1 98.69 250 ILE B N 1
ATOM 4333 C CA . ILE B 1 250 ? 5.055 11.719 6.621 1 98.69 250 ILE B CA 1
ATOM 4334 C C . ILE B 1 250 ? 4.059 11.289 7.695 1 98.69 250 ILE B C 1
ATOM 4336 O O . ILE B 1 250 ? 4.105 11.773 8.828 1 98.69 250 ILE B O 1
ATOM 4340 N N . THR B 1 251 ? 3.141 10.5 7.301 1 97.31 251 THR B N 1
ATOM 4341 C CA . THR B 1 251 ? 2.195 9.891 8.227 1 97.31 251 THR B CA 1
ATOM 4342 C C . THR B 1 251 ? 2.074 8.391 7.961 1 97.31 251 THR B C 1
ATOM 4344 O O . THR B 1 251 ? 2.203 7.945 6.82 1 97.31 251 THR B O 1
ATOM 4347 N N . GLY B 1 252 ? 1.87 7.672 8.977 1 93.12 252 GLY B N 1
ATOM 4348 C CA . GLY B 1 252 ? 1.873 6.219 8.859 1 93.12 252 GLY B CA 1
ATOM 4349 C C . GLY B 1 252 ? 3.215 5.598 9.203 1 93.12 252 GLY B C 1
ATOM 4350 O O . GLY B 1 252 ? 4.168 5.707 8.43 1 93.12 252 GLY B O 1
ATOM 4351 N N . GLY B 1 253 ? 3.324 5.008 10.391 1 94.44 253 GLY B N 1
ATOM 4352 C CA . GLY B 1 253 ? 4.543 4.309 10.766 1 94.44 253 GLY B CA 1
ATOM 4353 C C . GLY B 1 253 ? 5.434 5.113 11.688 1 94.44 253 GLY B C 1
ATOM 4354 O O . GLY B 1 253 ? 6.555 4.699 12 1 94.44 253 GLY B O 1
ATOM 4355 N N . VAL B 1 254 ? 4.969 6.242 12.125 1 98.12 254 VAL B N 1
ATOM 4356 C CA . VAL B 1 254 ? 5.762 7.043 13.047 1 98.12 254 VAL B CA 1
ATOM 4357 C C . VAL B 1 254 ? 5.418 6.668 14.492 1 98.12 254 VAL B C 1
ATOM 4359 O O . VAL B 1 254 ? 4.402 7.117 15.023 1 98.12 254 VAL B O 1
ATOM 4362 N N . HIS B 1 255 ? 6.355 5.922 15.109 1 97.81 255 HIS B N 1
ATOM 4363 C CA . HIS B 1 255 ? 6.035 5.375 16.422 1 97.81 255 HIS B CA 1
ATOM 4364 C C . HIS B 1 255 ? 7.105 5.738 17.438 1 97.81 255 HIS B C 1
ATOM 4366 O O . HIS B 1 255 ? 6.953 5.457 18.641 1 97.81 255 HIS B O 1
ATOM 4372 N N . SER B 1 256 ? 8.211 6.41 17.016 1 98.12 256 SER B N 1
ATOM 4373 C CA . SER B 1 256 ? 9.32 6.703 17.922 1 98.12 256 SER B CA 1
ATOM 4374 C C . SER B 1 256 ? 10.094 7.941 17.469 1 98.12 256 SER B C 1
ATOM 4376 O O . SER B 1 256 ? 9.859 8.453 16.375 1 98.12 256 SER B O 1
ATOM 4378 N N . GLY B 1 257 ? 10.961 8.32 18.406 1 98.31 257 GLY B N 1
ATOM 4379 C CA . GLY B 1 257 ? 11.859 9.398 18.031 1 98.31 257 GLY B CA 1
ATOM 4380 C C . GLY B 1 257 ? 12.727 9.055 16.828 1 98.31 257 GLY B C 1
ATOM 4381 O O . GLY B 1 257 ? 12.992 9.914 15.984 1 98.31 257 GLY B O 1
ATOM 4382 N N . ALA B 1 258 ? 13.133 7.859 16.766 1 97.88 258 ALA B N 1
ATOM 4383 C CA . ALA B 1 258 ? 13.922 7.395 15.633 1 97.88 258 ALA B CA 1
ATOM 4384 C C . ALA B 1 258 ? 13.141 7.555 14.328 1 97.88 258 ALA B C 1
ATOM 4386 O O . ALA B 1 258 ? 13.703 7.957 13.305 1 97.88 258 ALA B O 1
ATOM 4387 N N . ASP B 1 259 ? 11.867 7.242 14.352 1 98.38 259 ASP B N 1
ATOM 4388 C CA . ASP B 1 259 ? 11.023 7.379 13.164 1 98.38 259 ASP B CA 1
ATOM 4389 C C . ASP B 1 259 ? 10.914 8.836 12.734 1 98.38 259 ASP B C 1
ATOM 4391 O O . ASP B 1 259 ? 10.898 9.141 11.547 1 98.38 259 ASP B O 1
ATOM 4395 N N . VAL B 1 260 ? 10.836 9.703 13.727 1 98.75 260 VAL B N 1
ATOM 4396 C CA . VAL B 1 260 ? 10.789 11.141 13.445 1 98.75 260 VAL B CA 1
ATOM 4397 C C . VAL B 1 260 ? 12.086 11.578 12.773 1 98.75 260 VAL B C 1
ATOM 4399 O O . VAL B 1 260 ? 12.062 12.25 11.742 1 98.75 260 VAL B O 1
ATOM 4402 N N . ILE B 1 261 ? 13.172 11.18 13.312 1 98.44 261 ILE B N 1
ATOM 4403 C CA . ILE B 1 261 ? 14.484 11.562 12.805 1 98.44 261 ILE B CA 1
ATOM 4404 C C . ILE B 1 261 ? 14.648 11.055 11.375 1 98.44 261 ILE B C 1
ATOM 4406 O O . ILE B 1 261 ? 15.07 11.797 10.484 1 98.44 261 ILE B O 1
ATOM 4410 N N . LYS B 1 262 ? 14.312 9.82 11.086 1 97.75 262 LYS B N 1
ATOM 4411 C CA . LYS B 1 262 ? 14.398 9.25 9.75 1 97.75 262 LYS B CA 1
ATOM 4412 C C . LYS B 1 262 ? 13.555 10.055 8.758 1 97.75 262 LYS B C 1
ATOM 4414 O O . LYS B 1 262 ? 13.992 10.305 7.629 1 97.75 262 LYS B O 1
ATOM 4419 N N . SER B 1 263 ? 12.398 10.43 9.219 1 98.56 263 SER B N 1
ATOM 4420 C CA . SER B 1 263 ? 11.5 11.203 8.375 1 98.56 263 SER B CA 1
ATOM 4421 C C . SER B 1 263 ? 12.133 12.531 7.965 1 98.56 263 SER B C 1
ATOM 4423 O O . SER B 1 263 ? 12.086 12.914 6.793 1 98.56 263 SER B O 1
ATOM 4425 N N . LEU B 1 264 ? 12.703 13.203 8.922 1 98.62 264 LEU B N 1
ATOM 4426 C CA . LEU B 1 264 ? 13.32 14.5 8.664 1 98.62 264 LEU B CA 1
ATOM 4427 C C . LEU B 1 264 ? 14.562 14.344 7.793 1 98.62 264 LEU B C 1
ATOM 4429 O O . LEU B 1 264 ? 14.797 15.141 6.883 1 98.62 264 LEU B O 1
ATOM 4433 N N . LEU B 1 265 ? 15.305 13.312 8.008 1 97.69 265 LEU B N 1
ATOM 4434 C CA . LEU B 1 265 ? 16.547 13.055 7.281 1 97.69 265 LEU B CA 1
ATOM 4435 C C . LEU B 1 265 ? 16.281 12.977 5.781 1 97.69 265 LEU B C 1
ATOM 4437 O O . LEU B 1 265 ? 17.078 13.469 4.98 1 97.69 265 LEU B O 1
ATOM 4441 N N . VAL B 1 266 ? 15.109 12.445 5.426 1 97.25 266 VAL B N 1
ATOM 4442 C CA . VAL B 1 266 ? 14.859 12.227 4.004 1 97.25 266 VAL B CA 1
ATOM 4443 C C . VAL B 1 266 ? 14.133 13.43 3.41 1 97.25 266 VAL B C 1
ATOM 4445 O O . VAL B 1 266 ? 13.789 13.43 2.227 1 97.25 266 VAL B O 1
ATOM 4448 N N . GLY B 1 267 ? 13.82 14.398 4.242 1 98.25 267 GLY B N 1
ATOM 4449 C CA . GLY B 1 267 ? 13.375 15.648 3.656 1 98.25 267 GLY B CA 1
ATOM 4450 C C . GLY B 1 267 ? 11.977 16.047 4.082 1 98.25 267 GLY B C 1
ATOM 4451 O O . GLY B 1 267 ? 11.477 17.094 3.684 1 98.25 267 GLY B O 1
ATOM 4452 N N . ALA B 1 268 ? 11.336 15.203 4.867 1 98.81 268 ALA B N 1
ATOM 4453 C CA . ALA B 1 268 ? 10.031 15.602 5.395 1 98.81 268 ALA B CA 1
ATOM 4454 C C . ALA B 1 268 ? 10.164 16.812 6.309 1 98.81 268 ALA B C 1
ATOM 4456 O O . ALA B 1 268 ? 11.117 16.922 7.078 1 98.81 268 ALA B O 1
ATOM 4457 N N . THR B 1 269 ? 9.195 17.672 6.219 1 98.81 269 THR B N 1
ATOM 4458 C CA . THR B 1 269 ? 9.156 18.844 7.098 1 98.81 269 THR B CA 1
ATOM 4459 C C . THR B 1 269 ? 8.641 18.453 8.484 1 98.81 269 THR B C 1
ATOM 4461 O O . THR B 1 269 ? 9.086 19.016 9.492 1 98.81 269 THR B O 1
ATOM 4464 N N . VAL B 1 270 ? 7.695 17.547 8.484 1 98.88 270 VAL B N 1
ATOM 4465 C CA . VAL B 1 270 ? 7.098 17.109 9.734 1 98.88 270 VAL B CA 1
ATOM 4466 C C . VAL B 1 270 ? 6.84 15.602 9.68 1 98.88 270 VAL B C 1
ATOM 4468 O O . VAL B 1 270 ? 6.793 15.016 8.594 1 98.88 270 VAL B O 1
ATOM 4471 N N . ALA B 1 271 ? 6.754 14.992 10.812 1 98.88 271 ALA B N 1
ATOM 4472 C CA . ALA B 1 271 ? 6.328 13.609 11.016 1 98.88 271 ALA B CA 1
ATOM 4473 C C . ALA B 1 271 ? 5.035 13.547 11.82 1 98.88 271 ALA B C 1
ATOM 4475 O O . ALA B 1 271 ? 4.957 14.086 12.922 1 98.88 271 ALA B O 1
ATOM 4476 N N . CYS B 1 272 ? 4.07 12.883 11.266 1 98.75 272 CYS B N 1
ATOM 4477 C CA . CYS B 1 272 ? 2.75 12.812 11.883 1 98.75 272 CYS B CA 1
ATOM 4478 C C . CYS B 1 272 ? 2.52 11.453 12.523 1 98.75 272 CYS B C 1
ATOM 4480 O O . CYS B 1 272 ? 2.865 10.422 11.945 1 98.75 272 CYS B O 1
ATOM 4482 N N . THR B 1 273 ? 1.961 11.422 13.711 1 97.88 273 THR B N 1
ATOM 4483 C CA . THR B 1 273 ? 1.718 10.18 14.43 1 97.88 273 THR B CA 1
ATOM 4484 C C . THR B 1 273 ? 0.254 10.07 14.852 1 97.88 273 THR B C 1
ATOM 4486 O O . THR B 1 273 ? -0.378 11.078 15.172 1 97.88 273 THR B O 1
ATOM 4489 N N . THR B 1 274 ? -0.283 8.898 14.781 1 94.5 274 THR B N 1
ATOM 4490 C CA . THR B 1 274 ? -1.641 8.602 15.227 1 94.5 274 THR B CA 1
ATOM 4491 C C . THR B 1 274 ? -1.667 7.324 16.062 1 94.5 274 THR B C 1
ATOM 4493 O O . THR B 1 274 ? -1.969 7.367 17.266 1 94.5 274 THR B O 1
ATOM 4496 N N . SER B 1 275 ? -1.234 6.234 15.477 1 93.44 275 SER B N 1
ATOM 4497 C CA . SER B 1 275 ? -1.343 4.922 16.109 1 93.44 275 SER B CA 1
ATOM 4498 C C . SER B 1 275 ? -0.571 4.879 17.422 1 93.44 275 SER B C 1
ATOM 4500 O O . SER B 1 275 ? -1.025 4.27 18.391 1 93.44 275 SER B O 1
ATOM 4502 N N . ALA B 1 276 ? 0.555 5.457 17.469 1 96.06 276 ALA B N 1
ATOM 4503 C CA . ALA B 1 276 ? 1.35 5.473 18.688 1 96.06 276 ALA B CA 1
ATOM 4504 C C . ALA B 1 276 ? 0.612 6.191 19.812 1 96.06 276 ALA B C 1
ATOM 4506 O O . ALA B 1 276 ? 0.582 5.715 20.953 1 96.06 276 ALA B O 1
ATOM 4507 N N . VAL B 1 277 ? 0.006 7.285 19.531 1 95.81 277 VAL B N 1
ATOM 4508 C CA . VAL B 1 277 ? -0.708 8.086 20.531 1 95.81 277 VAL B CA 1
ATOM 4509 C C . VAL B 1 277 ? -1.974 7.355 20.969 1 95.81 277 VAL B C 1
ATOM 4511 O O . VAL B 1 277 ? -2.312 7.348 22.156 1 95.81 277 VAL B O 1
ATOM 4514 N N . LEU B 1 278 ? -2.613 6.758 19.984 1 91.62 278 LEU B N 1
ATOM 4515 C CA . LEU B 1 278 ? -3.816 5.992 20.281 1 91.62 278 LEU B CA 1
ATOM 4516 C C . LEU B 1 278 ? -3.496 4.824 21.219 1 91.62 278 LEU B C 1
ATOM 4518 O O . LEU B 1 278 ? -4.258 4.531 22.141 1 91.62 278 LEU B O 1
ATOM 4522 N N . SER B 1 279 ? -2.42 4.227 21 1 92.56 279 SER B N 1
ATOM 4523 C CA . SER B 1 279 ? -2.074 3.002 21.719 1 92.56 279 SER B CA 1
ATOM 4524 C C . SER B 1 279 ? -1.454 3.307 23.078 1 92.56 279 SER B C 1
ATOM 4526 O O . SER B 1 279 ? -1.692 2.59 24.047 1 92.56 279 SER B O 1
ATOM 4528 N N . ARG B 1 280 ? -0.693 4.398 23.141 1 95.56 280 ARG B N 1
ATOM 4529 C CA . ARG B 1 280 ? 0.121 4.582 24.328 1 95.56 280 ARG B CA 1
ATOM 4530 C C . ARG B 1 280 ? -0.146 5.941 24.969 1 95.56 280 ARG B C 1
ATOM 4532 O O . ARG B 1 280 ? 0.453 6.281 26 1 95.56 280 ARG B O 1
ATOM 4539 N N . GLY B 1 281 ? -0.96 6.727 24.359 1 94.81 281 GLY B N 1
ATOM 4540 C CA . GLY B 1 281 ? -1.339 8.008 24.922 1 94.81 281 GLY B CA 1
ATOM 4541 C C . GLY B 1 281 ? -0.467 9.156 24.438 1 94.81 281 GLY B C 1
ATOM 4542 O O . GLY B 1 281 ? 0.557 8.938 23.797 1 94.81 281 GLY B O 1
ATOM 4543 N N . PRO B 1 282 ? -0.823 10.328 24.797 1 96.88 282 PRO B N 1
ATOM 4544 C CA . PRO B 1 282 ? -0.13 11.531 24.312 1 96.88 282 PRO B CA 1
ATOM 4545 C C . PRO B 1 282 ? 1.316 11.609 24.797 1 96.88 282 PRO B C 1
ATOM 4547 O O . PRO B 1 282 ? 2.152 12.242 24.156 1 96.88 282 PRO B O 1
ATOM 4550 N N . ALA B 1 283 ? 1.612 10.969 25.859 1 97.62 283 ALA B N 1
ATOM 4551 C CA . ALA B 1 283 ? 2.965 10.992 26.422 1 97.62 283 ALA B CA 1
ATOM 4552 C C . ALA B 1 283 ? 3.975 10.445 25.406 1 97.62 283 ALA B C 1
ATOM 4554 O O . ALA B 1 283 ? 5.172 10.734 25.516 1 97.62 283 ALA B O 1
ATOM 4555 N N . GLU B 1 284 ? 3.477 9.695 24.453 1 97.75 284 GLU B N 1
ATOM 4556 C CA . GLU B 1 284 ? 4.34 9.18 23.406 1 97.75 284 GLU B CA 1
ATOM 4557 C C . GLU B 1 284 ? 4.973 10.312 22.594 1 97.75 284 GLU B C 1
ATOM 4559 O O . GLU B 1 284 ? 6.102 10.195 22.125 1 97.75 284 GLU B O 1
ATOM 4564 N N . ILE B 1 285 ? 4.285 11.375 22.484 1 98.62 285 ILE B N 1
ATOM 4565 C CA . ILE B 1 285 ? 4.809 12.531 21.766 1 98.62 285 ILE B CA 1
ATOM 4566 C C . ILE B 1 285 ? 5.988 13.125 22.531 1 98.62 285 ILE B C 1
ATOM 4568 O O . ILE B 1 285 ? 7.016 13.461 21.938 1 98.62 285 ILE B O 1
ATOM 4572 N N . SER B 1 286 ? 5.848 13.234 23.828 1 98.62 286 SER B N 1
ATOM 4573 C CA . SER B 1 286 ? 6.934 13.734 24.656 1 98.62 286 SER B CA 1
ATOM 4574 C C . SER B 1 286 ? 8.195 12.891 24.484 1 98.62 286 SER B C 1
ATOM 4576 O O . SER B 1 286 ? 9.297 13.438 24.375 1 98.62 286 SER B O 1
ATOM 4578 N N . GLN B 1 287 ? 7.938 11.656 24.469 1 98.56 287 GLN B N 1
ATOM 4579 C CA . GLN B 1 287 ? 9.062 10.734 24.328 1 98.56 287 GLN B CA 1
ATOM 4580 C C . GLN B 1 287 ? 9.719 10.898 22.953 1 98.56 287 GLN B C 1
ATOM 4582 O O . GLN B 1 287 ? 10.953 10.922 22.859 1 98.56 287 GLN B O 1
ATOM 4587 N N . MET B 1 288 ? 8.93 10.992 21.891 1 98.62 288 MET B N 1
ATOM 4588 C CA . MET B 1 288 ? 9.461 11.195 20.547 1 98.62 288 MET B CA 1
ATOM 4589 C C . MET B 1 288 ? 10.312 12.453 20.484 1 98.62 288 MET B C 1
ATOM 4591 O O . MET B 1 288 ? 11.406 12.445 19.922 1 98.62 288 MET B O 1
ATOM 4595 N N . VAL B 1 289 ? 9.836 13.516 21.062 1 98.44 289 VAL B N 1
ATOM 4596 C CA . VAL B 1 289 ? 10.508 14.812 21.031 1 98.44 289 VAL B CA 1
ATOM 4597 C C . VAL B 1 289 ? 11.805 14.75 21.828 1 98.44 289 VAL B C 1
ATOM 4599 O O . VAL B 1 289 ? 12.852 15.219 21.359 1 98.44 289 VAL B O 1
ATOM 4602 N N . ALA B 1 290 ? 11.727 14.148 22.953 1 98.06 290 ALA B N 1
ATOM 4603 C CA . ALA B 1 290 ? 12.914 14.023 23.797 1 98.06 290 ALA B CA 1
ATOM 4604 C C . ALA B 1 290 ? 14 13.195 23.094 1 98.06 290 ALA B C 1
ATOM 4606 O O . ALA B 1 290 ? 15.164 13.594 23.078 1 98.06 290 ALA B O 1
ATOM 4607 N N . ASP B 1 291 ? 13.562 12.102 22.562 1 98 291 ASP B N 1
ATOM 4608 C CA . ASP B 1 291 ? 14.5 11.227 21.875 1 98 291 ASP B CA 1
ATOM 4609 C C . ASP B 1 291 ? 15.125 11.93 20.672 1 98 291 ASP B C 1
ATOM 4611 O O . ASP B 1 291 ? 16.328 11.805 20.438 1 98 291 ASP B O 1
ATOM 4615 N N . MET B 1 292 ? 14.359 12.633 19.953 1 98 292 MET B N 1
ATOM 4616 C CA . MET B 1 292 ? 14.852 13.383 18.797 1 98 292 MET B CA 1
ATOM 4617 C C . MET B 1 292 ? 15.867 14.438 19.234 1 98 292 MET B C 1
ATOM 4619 O O . MET B 1 292 ? 16.938 14.547 18.641 1 98 292 MET B O 1
ATOM 4623 N N . ARG B 1 293 ? 15.57 15.164 20.266 1 97.44 293 ARG B N 1
ATOM 4624 C CA . ARG B 1 293 ? 16.469 16.203 20.766 1 97.44 293 ARG B CA 1
ATOM 4625 C C . ARG B 1 293 ? 17.812 15.609 21.188 1 97.44 293 ARG B C 1
ATOM 4627 O O . ARG B 1 293 ? 18.875 16.156 20.875 1 97.44 293 ARG B O 1
ATOM 4634 N N . GLN B 1 294 ? 17.656 14.586 21.891 1 97.19 294 GLN B N 1
ATOM 4635 C CA . GLN B 1 294 ? 18.875 13.922 22.375 1 97.19 294 GLN B CA 1
ATOM 4636 C C . GLN B 1 294 ? 19.734 13.438 21.219 1 97.19 294 GLN B C 1
ATOM 4638 O O . GLN B 1 294 ? 20.953 13.602 21.234 1 97.19 294 GLN B O 1
ATOM 4643 N N . TRP B 1 295 ? 19.094 12.875 20.266 1 97.25 295 TRP B N 1
ATOM 4644 C CA . TRP B 1 295 ? 19.828 12.375 19.109 1 97.25 295 TRP B CA 1
ATOM 4645 C C . TRP B 1 295 ? 20.5 13.516 18.359 1 97.25 295 TRP B C 1
ATOM 4647 O O . TRP B 1 295 ? 21.672 13.422 17.969 1 97.25 295 TRP B O 1
ATOM 4657 N N . LEU B 1 296 ? 19.828 14.586 18.156 1 97.12 296 LEU B N 1
ATOM 4658 C CA . LEU B 1 296 ? 20.375 15.75 17.469 1 97.12 296 LEU B CA 1
ATOM 4659 C C . LEU B 1 296 ? 21.594 16.281 18.203 1 97.12 296 LEU B C 1
ATOM 4661 O O . LEU B 1 296 ? 22.625 16.562 17.578 1 97.12 296 LEU B O 1
ATOM 4665 N N . ALA B 1 297 ? 21.469 16.375 19.453 1 96.31 297 ALA B N 1
ATOM 4666 C CA . ALA B 1 297 ? 22.578 16.875 20.266 1 96.31 297 ALA B CA 1
ATOM 4667 C C . ALA B 1 297 ? 23.781 15.945 20.172 1 96.31 297 ALA B C 1
ATOM 4669 O O . ALA B 1 297 ? 24.922 16.406 20 1 96.31 297 ALA B O 1
ATOM 4670 N N . SER B 1 298 ? 23.5 14.719 20.266 1 95.62 298 SER B N 1
ATOM 4671 C CA . SER B 1 298 ? 24.578 13.727 20.281 1 95.62 298 SER B CA 1
ATOM 4672 C C . SER B 1 298 ? 25.281 13.656 18.922 1 95.62 298 SER B C 1
ATOM 4674 O O . SER B 1 298 ? 26.406 13.188 18.828 1 95.62 298 SER B O 1
ATOM 4676 N N . HIS B 1 299 ? 24.656 14.125 17.891 1 94.94 299 HIS B N 1
ATOM 4677 C CA . HIS B 1 299 ? 25.234 14.07 16.547 1 94.94 299 HIS B CA 1
ATOM 4678 C C . HIS B 1 299 ? 25.625 15.453 16.062 1 94.94 299 HIS B C 1
ATOM 4680 O O . HIS B 1 299 ? 25.859 15.648 14.867 1 94.94 299 HIS B O 1
ATOM 4686 N N . ASP B 1 300 ? 25.547 16.469 16.906 1 94.12 300 ASP B N 1
ATOM 4687 C CA . ASP B 1 300 ? 26.078 17.812 16.734 1 94.12 300 ASP B CA 1
ATOM 4688 C C . ASP B 1 300 ? 25.281 18.594 15.695 1 94.12 300 ASP B C 1
ATOM 4690 O O . ASP B 1 300 ? 25.859 19.328 14.891 1 94.12 300 ASP B O 1
ATOM 4694 N N . TYR B 1 301 ? 23.984 18.312 15.656 1 95.44 301 TYR B N 1
ATOM 4695 C CA . TYR B 1 301 ? 23.109 19.172 14.883 1 95.44 301 TYR B CA 1
ATOM 4696 C C . TYR B 1 301 ? 22.656 20.375 15.703 1 95.44 301 TYR B C 1
ATOM 4698 O O . TYR B 1 301 ? 22.391 20.25 16.891 1 95.44 301 TYR B O 1
ATOM 4706 N N . GLU B 1 302 ? 22.484 21.5 15.023 1 96.06 302 GLU B N 1
ATOM 4707 C CA . GLU B 1 302 ? 22.047 2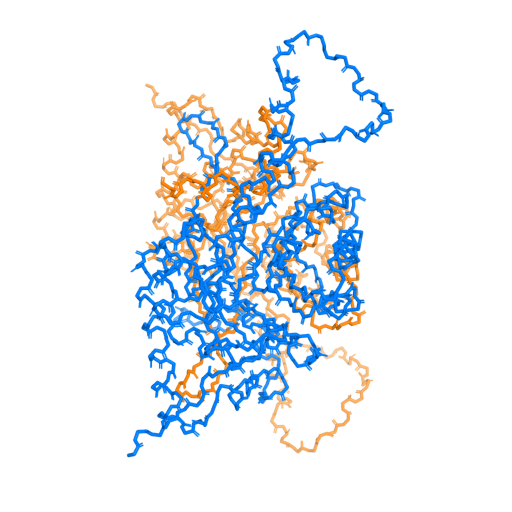2.719 15.711 1 96.06 302 GLU B CA 1
ATOM 4708 C C . GLU B 1 302 ? 20.531 22.891 15.625 1 96.06 302 GLU B C 1
ATOM 4710 O O . GLU B 1 302 ? 19.938 23.656 16.391 1 96.06 302 GLU B O 1
ATOM 4715 N N . SER B 1 303 ? 19.984 22.234 14.57 1 97.5 303 SER B N 1
ATOM 4716 C CA . SER B 1 303 ? 18.547 22.391 14.367 1 97.5 303 SER B CA 1
ATOM 4717 C C . SER B 1 303 ? 17.984 21.266 13.492 1 97.5 303 SER B C 1
ATOM 4719 O O . SER B 1 303 ? 18.75 20.578 12.805 1 97.5 303 SER B O 1
ATOM 4721 N N . VAL B 1 304 ? 16.641 21.141 13.523 1 97.56 304 VAL B N 1
ATOM 4722 C CA . VAL B 1 304 ? 15.984 20.188 12.641 1 97.56 304 VAL B CA 1
ATOM 4723 C C . VAL B 1 304 ? 16.125 20.641 11.188 1 97.56 304 VAL B C 1
ATOM 4725 O O . VAL B 1 304 ? 16.203 19.797 10.281 1 97.56 304 VAL B O 1
ATOM 4728 N N . ASP B 1 305 ? 16.219 21.891 11.008 1 96.81 305 ASP B N 1
ATOM 4729 C CA . ASP B 1 305 ? 16.406 22.406 9.656 1 96.81 305 ASP B CA 1
ATOM 4730 C C . ASP B 1 305 ? 17.734 21.953 9.062 1 96.81 305 ASP B C 1
ATOM 4732 O O . ASP B 1 305 ? 17.812 21.641 7.871 1 96.81 305 ASP B O 1
ATOM 4736 N N . GLN B 1 306 ? 18.688 21.969 9.891 1 96.19 306 GLN B N 1
ATOM 4737 C CA . GLN B 1 306 ? 20 21.5 9.453 1 96.19 306 GLN B CA 1
ATOM 4738 C C . GLN B 1 306 ? 19.938 20.016 9.07 1 96.19 306 GLN B C 1
ATOM 4740 O O . GLN B 1 306 ? 20.594 19.594 8.109 1 96.19 306 GLN B O 1
ATOM 4745 N N . LEU B 1 307 ? 19.203 19.297 9.734 1 96.44 307 LEU B N 1
ATOM 4746 C CA . LEU B 1 307 ? 19.062 17.859 9.547 1 96.44 307 LEU B CA 1
ATOM 4747 C C . LEU B 1 307 ? 18.266 17.547 8.289 1 96.44 307 LEU B C 1
ATOM 4749 O O . LEU B 1 307 ? 18.594 16.609 7.547 1 96.44 307 LEU B O 1
ATOM 4753 N N . ARG B 1 308 ? 17.281 18.266 7.977 1 97.25 308 ARG B N 1
ATOM 4754 C CA . ARG B 1 308 ? 16.234 17.969 6.992 1 97.25 308 ARG B CA 1
ATOM 4755 C C . ARG B 1 308 ? 16.844 17.797 5.602 1 97.25 308 ARG B C 1
ATOM 4757 O O . ARG B 1 308 ? 17.562 18.672 5.105 1 97.25 308 ARG B O 1
ATOM 4764 N N . GLY B 1 309 ? 16.578 16.641 5.07 1 95.94 309 GLY B N 1
ATOM 4765 C CA . GLY B 1 309 ? 16.969 16.375 3.695 1 95.94 309 GLY B CA 1
ATOM 4766 C C . GLY B 1 309 ? 18.422 16 3.549 1 95.94 309 GLY B C 1
ATOM 4767 O O . GLY B 1 309 ? 18.938 15.859 2.432 1 95.94 309 GLY B O 1
ATOM 4768 N N . SER B 1 310 ? 19.109 15.867 4.609 1 94.31 310 SER B N 1
ATOM 4769 C CA . SER B 1 310 ? 20.531 15.562 4.547 1 94.31 310 SER B CA 1
ATOM 4770 C C . SER B 1 310 ? 20.766 14.156 3.996 1 94.31 310 SER B C 1
ATOM 4772 O O . SER B 1 310 ? 21.891 13.812 3.627 1 94.31 310 SER B O 1
ATOM 4774 N N . MET B 1 311 ? 19.672 13.344 3.875 1 92.19 311 MET B N 1
ATOM 4775 C CA . MET B 1 311 ? 19.781 12.016 3.289 1 92.19 311 MET B CA 1
ATOM 4776 C C . MET B 1 311 ? 18.688 11.781 2.248 1 92.19 311 MET B C 1
ATOM 4778 O O . MET B 1 311 ? 18.203 10.664 2.09 1 92.19 311 MET B O 1
ATOM 4782 N N . ASN B 1 312 ? 18.25 12.773 1.653 1 91.44 312 ASN B N 1
ATOM 4783 C CA . ASN B 1 312 ? 17.312 12.555 0.552 1 91.44 312 ASN B CA 1
ATOM 4784 C C . ASN B 1 312 ? 18.047 12.117 -0.718 1 91.44 312 ASN B C 1
ATOM 4786 O O . ASN B 1 312 ? 19.25 11.883 -0.7 1 91.44 312 ASN B O 1
ATOM 4790 N N . ALA B 1 313 ? 17.328 11.945 -1.8 1 86.38 313 ALA B N 1
ATOM 4791 C CA . ALA B 1 313 ? 17.891 11.328 -3 1 86.38 313 ALA B CA 1
ATOM 4792 C C . ALA B 1 313 ? 19 12.18 -3.602 1 86.38 313 ALA B C 1
ATOM 4794 O O . ALA B 1 313 ? 19.859 11.672 -4.309 1 86.38 313 ALA B O 1
ATOM 4795 N N . SER B 1 314 ? 19 13.398 -3.287 1 84.75 314 SER B N 1
ATOM 4796 C CA . SER B 1 314 ? 20.031 14.281 -3.814 1 84.75 314 SER B CA 1
ATOM 4797 C C . SER B 1 314 ? 21.25 14.336 -2.887 1 84.75 314 SER B C 1
ATOM 4799 O O . SER B 1 314 ? 22.297 14.852 -3.26 1 84.75 314 SER B O 1
ATOM 4801 N N . SER B 1 315 ? 21.125 13.82 -1.729 1 84.88 315 SER B N 1
ATOM 4802 C CA . SER B 1 315 ? 22.141 14.055 -0.7 1 84.88 315 SER B CA 1
ATOM 4803 C C . SER B 1 315 ? 22.859 12.766 -0.338 1 84.88 315 SER B C 1
ATOM 4805 O O . SER B 1 315 ? 23.75 12.773 0.517 1 84.88 315 SER B O 1
ATOM 4807 N N . VAL B 1 316 ? 22.406 11.672 -0.954 1 82 316 VAL B N 1
ATOM 4808 C CA . VAL B 1 316 ? 23.062 10.398 -0.643 1 82 316 VAL B CA 1
ATOM 4809 C C . VAL B 1 316 ? 23.969 9.992 -1.796 1 82 316 VAL B C 1
ATOM 4811 O O . VAL B 1 316 ? 23.781 10.438 -2.932 1 82 316 VAL B O 1
ATOM 4814 N N . ASP B 1 317 ? 24.812 9.125 -1.482 1 76 317 ASP B N 1
ATOM 4815 C CA . ASP B 1 317 ? 25.781 8.664 -2.469 1 76 317 ASP B CA 1
ATOM 4816 C C . ASP B 1 317 ? 25.109 7.848 -3.568 1 76 317 ASP B C 1
ATOM 4818 O O . ASP B 1 317 ? 25.484 7.953 -4.742 1 76 317 ASP B O 1
ATOM 4822 N N . ASP B 1 318 ? 24.078 7.09 -3.199 1 78.5 318 ASP B N 1
ATOM 4823 C CA . ASP B 1 318 ? 23.375 6.223 -4.137 1 78.5 318 ASP B CA 1
ATOM 4824 C C . ASP B 1 318 ? 21.875 6.535 -4.16 1 78.5 318 ASP B C 1
ATOM 4826 O O . ASP B 1 318 ? 21.094 5.848 -3.518 1 78.5 318 ASP B O 1
ATOM 4830 N N . PRO B 1 319 ? 21.547 7.535 -4.973 1 76.31 319 PRO B N 1
ATOM 4831 C CA . PRO B 1 319 ? 20.125 7.902 -5.047 1 76.31 319 PRO B CA 1
ATOM 4832 C C . PRO B 1 319 ? 19.234 6.734 -5.457 1 76.31 319 PRO B C 1
ATOM 4834 O O . PRO B 1 319 ? 18.047 6.719 -5.133 1 76.31 319 PRO B O 1
ATOM 4837 N N . GLU B 1 320 ? 19.844 5.82 -6.109 1 75.56 320 GLU B N 1
ATOM 4838 C CA . GLU B 1 320 ? 19.094 4.664 -6.59 1 75.56 320 GLU B CA 1
ATOM 4839 C C . GLU B 1 320 ? 18.656 3.771 -5.438 1 75.56 320 GLU B C 1
ATOM 4841 O O . GLU B 1 320 ? 17.766 2.92 -5.602 1 75.56 320 GLU B O 1
ATOM 4846 N N . ALA B 1 321 ? 19.234 4.059 -4.332 1 75.69 321 ALA B N 1
ATOM 4847 C CA . ALA B 1 321 ? 18.844 3.301 -3.143 1 75.69 321 ALA B CA 1
ATOM 4848 C C . ALA B 1 321 ? 17.375 3.504 -2.814 1 75.69 321 ALA B C 1
ATOM 4850 O O . ALA B 1 321 ? 16.719 2.605 -2.277 1 75.69 321 ALA B O 1
ATOM 4851 N N . PHE B 1 322 ? 16.891 4.637 -3.17 1 78.62 322 PHE B N 1
ATOM 4852 C CA . PHE B 1 322 ? 15.477 4.918 -2.934 1 78.62 322 PHE B CA 1
ATOM 4853 C C . PHE B 1 322 ? 14.609 4.234 -3.98 1 78.62 322 PHE B C 1
ATOM 4855 O O . PHE B 1 322 ? 13.414 4.023 -3.76 1 78.62 322 PHE B O 1
ATOM 4862 N N . GLU B 1 323 ? 15.25 3.938 -5.086 1 73.94 323 GLU B N 1
ATOM 4863 C CA . GLU B 1 323 ? 14.469 3.426 -6.207 1 73.94 323 GLU B CA 1
ATOM 4864 C C . GLU B 1 323 ? 14.555 1.903 -6.293 1 73.94 323 GLU B C 1
ATOM 4866 O O . GLU B 1 323 ? 13.719 1.262 -6.926 1 73.94 323 GLU B O 1
ATOM 4871 N N . ARG B 1 324 ? 15.617 1.433 -5.738 1 63.12 324 ARG B N 1
ATOM 4872 C CA . ARG B 1 324 ? 15.82 -0.011 -5.805 1 63.12 324 ARG B CA 1
ATOM 4873 C C . ARG B 1 324 ? 14.82 -0.745 -4.918 1 63.12 324 ARG B C 1
ATOM 4875 O O . ARG B 1 324 ? 14.602 -0.357 -3.766 1 63.12 324 ARG B O 1
ATOM 4882 N N . ALA B 1 325 ? 13.891 -1.441 -5.598 1 54.91 325 ALA B N 1
ATOM 4883 C CA . ALA B 1 325 ? 12.992 -2.32 -4.859 1 54.91 325 ALA B CA 1
ATOM 4884 C C . ALA B 1 325 ? 13.727 -3.547 -4.332 1 54.91 325 ALA B C 1
ATOM 4886 O O . ALA B 1 325 ? 14.234 -4.359 -5.109 1 54.91 325 ALA B O 1
ATOM 4887 N N . GLN B 1 326 ? 14.586 -3.391 -3.359 1 50.5 326 GLN B N 1
ATOM 4888 C CA . GLN B 1 326 ? 15.664 -4.27 -2.916 1 50.5 326 GLN B CA 1
ATOM 4889 C C . GLN B 1 326 ? 15.133 -5.668 -2.596 1 50.5 326 GLN B C 1
ATOM 4891 O O . GLN B 1 326 ? 15.18 -6.105 -1.443 1 50.5 326 GLN B O 1
ATOM 4896 N N . TYR B 1 327 ? 14.25 -6.18 -3.488 1 50.16 327 TYR B N 1
ATOM 4897 C CA . TYR B 1 327 ? 13.852 -7.551 -3.188 1 50.16 327 TYR B CA 1
ATOM 4898 C C . TYR B 1 327 ? 15.07 -8.43 -2.947 1 50.16 327 TYR B C 1
ATOM 4900 O O . TYR B 1 327 ? 15.086 -9.242 -2.02 1 50.16 327 TYR B O 1
ATOM 4908 N N . MET B 1 328 ? 16.047 -8.211 -3.885 1 47.06 328 MET B N 1
ATOM 4909 C CA . MET B 1 328 ? 17.078 -9.227 -4.016 1 47.06 328 MET B CA 1
ATOM 4910 C C . MET B 1 328 ? 17.906 -9.328 -2.742 1 47.06 328 MET B C 1
ATOM 4912 O O . MET B 1 328 ? 18.203 -10.43 -2.273 1 47.06 328 MET B O 1
ATOM 4916 N N . GLN B 1 329 ? 18.172 -8.203 -2.309 1 45.72 329 GLN B N 1
ATOM 4917 C CA . GLN B 1 329 ? 19.109 -8.273 -1.199 1 45.72 329 GLN B CA 1
ATOM 4918 C C . GLN B 1 329 ? 18.453 -8.836 0.054 1 45.72 329 GLN B C 1
ATOM 4920 O O . GLN B 1 329 ? 19.078 -9.578 0.815 1 45.72 329 GLN B O 1
ATOM 4925 N N . ILE B 1 330 ? 17.203 -8.555 0.081 1 47.75 330 ILE B N 1
ATOM 4926 C CA . ILE B 1 330 ? 16.562 -8.867 1.357 1 47.75 330 ILE B CA 1
ATOM 4927 C C . ILE B 1 330 ? 16.234 -10.359 1.414 1 47.75 330 ILE B C 1
ATOM 4929 O O . ILE B 1 330 ? 16.453 -11.008 2.436 1 47.75 330 ILE B O 1
ATOM 4933 N N . LEU B 1 331 ? 15.742 -10.875 0.317 1 51.44 331 LEU B N 1
ATOM 4934 C CA . LEU B 1 331 ? 15.367 -12.281 0.358 1 51.44 331 LEU B CA 1
ATOM 4935 C C . LEU B 1 331 ? 16.594 -13.164 0.577 1 51.44 331 LEU B C 1
ATOM 4937 O O . LEU B 1 331 ? 16.5 -14.219 1.21 1 51.44 331 LEU B O 1
ATOM 4941 N N . HIS B 1 332 ? 17.656 -12.609 0.066 1 49.28 332 HIS B N 1
ATOM 4942 C CA . HIS B 1 332 ? 18.875 -13.398 0.213 1 49.28 332 HIS B CA 1
ATOM 4943 C C . HIS B 1 332 ? 19.391 -13.344 1.645 1 49.28 332 HIS B C 1
ATOM 4945 O O . HIS B 1 332 ? 20.188 -14.188 2.051 1 49.28 332 HIS B O 1
ATOM 4951 N N . SER B 1 333 ? 18.859 -12.375 2.289 1 45.84 333 SER B N 1
ATOM 4952 C CA . SER B 1 333 ? 19.359 -12.242 3.65 1 45.84 333 SER B CA 1
ATOM 4953 C C . SER B 1 333 ? 18.672 -13.227 4.594 1 45.84 333 SER B C 1
ATOM 4955 O O . SER B 1 333 ? 19.094 -13.406 5.734 1 45.84 333 SER B O 1
ATOM 4957 N N . TRP B 1 334 ? 17.625 -13.742 4.156 1 47.06 334 TRP B N 1
ATOM 4958 C CA . TRP B 1 334 ? 16.953 -14.703 5.023 1 47.06 334 TRP B CA 1
ATOM 4959 C C . TRP B 1 334 ? 17.719 -16.031 5.055 1 47.06 334 TRP B C 1
ATOM 4961 O O . TRP B 1 334 ? 17.469 -16.859 5.93 1 47.06 334 TRP B O 1
ATOM 4971 N N . ASN B 1 335 ? 18.734 -16.203 4.145 1 41.88 335 ASN B N 1
ATOM 4972 C CA . ASN B 1 335 ? 19.5 -17.438 4.238 1 41.88 335 ASN B CA 1
ATOM 4973 C C . ASN B 1 335 ? 20.422 -17.453 5.457 1 41.88 335 ASN B C 1
ATOM 4975 O O . ASN B 1 335 ? 21.078 -16.453 5.742 1 41.88 335 ASN B O 1
#

Nearest PDB structures (foldseek):
  3mjy-assembly1_B  TM=7.219E-01  e=4.603E-15  Leishmania major
  3tq0-assembly1_B  TM=7.188E-01  e=4.880E-15  Leishmania major strain Friedlin
  6ebs-assembly1_B  TM=7.202E-01  e=1.172E-14  Leishmania major
  3tro-assembly1_B  TM=7.183E-01  e=3.770E-14  Leishmania major strain Friedlin
  7myd-assembly1_BBB  TM=7.190E-01  e=2.984E-14  Leishmania major

Foldseek 3Di:
DLFDAQQWFADLNFIFSHQEEAEEDPLLLDQVQLLLLVVLRHREYEYHADEPVVLVVVLCVVVVVVPPPDDPPPPPPDPPPPPPSDQDSLVSQLVSLLSNVVRDPHAYEYEYEDEFPDDRLVSLLSNLVSPHQAYEYEYDYDPPDPPQDLVNRLVRVLNNLLSNCVSNDPRAYEYEEAPPHPCPLVSQVSSVVSGHQEYEPHDDDWDWDADPVVRDIDTDDDAAALVFLLLVLLVLLVNCVNPVRYAYEYEGHPQALVSQLSCQQSAHRHYYYHRNCVVPNSNSSSRSVVVVSVVCVVVVHRYSVVRGNCPGLVNDPHSCVSVDPVPPVVVVVVD/DLFDAQQWFADLNFIFSHQEEAEEDPLLLDQVQLLLLVVLRHREYEYHADEPVVLVVVLCVVVVVVPPPDDPPPPPPDPPPPPPSDCDSLVSQLVSLLSNVVRDPHAYEYEYEDEFPDDRLVSLLSNLVSPHQAYEYEYDYDPPDPPQDLVNRLVRVLNNLLSNCVSNDPRAYEYEEAPPHPCPLVSQVSSVVSGHQEYEPHDDDWDWDADPVVRDTDTDDDAAALVFLLLVLLVLLVNCVNPVRYAYEYEGHPQALVSQLSCQQSAHRHYYYHRNCVVPNSNSSSRSVVVVSVVCVVVVHRYSVVRGNCPGLVNDPHSCVSVDPVPPVVVVVVD

Secondary structure (DSSP, 8-state):
-----B--EEETTEEESSSEEE-S-GGGG-HHHHHHHHHTT-SEEEPPPBPHHHHHHHHHHHTTTT--------------------SSHHHHHHHHHHHHHHH-SS-EEEEEEESSSSTHHHHHHHHHHTT-SEEEEEE------TT--HHHHHHHHHHHHHHHHHHHTTS-EEEEE-S--S-HHHHHHHHHHHT-SEEEE----PPEEEETTTTEEEE------GGGHHHHHHHHHHHHHH-TTSEEEEESS--SHHHHHHHHHTT-SEEEESHHHHHH-THHHHHHHHHHHHHHHHTT-SBHHHHTTTTSTTTSS-GGGGT--THHHHHHHT-/-----B--EEETTEEESSSEEE-S-GGGG-HHHHHHHHHTT-SEEEEEEEPHHHHHHHHHHHTTTT--------------------SSHHHHHHHHHHHHHHH-SS-EEEEEEESSSSTHHHHHHHHHHTT-SEEEEEE------TT--HHHHHHHHHHHHHHHHHHHTTS-EEEEE-S--S-HHHHHHHHHHHT-SEEEE----PPEEEETTTTEEEE------GGGHHHHHHHHHHHHHH-TTSEEEEESS--SHHHHHHHHHTT-SEEEESHHHHHH-THHHHHHHHHHHHHHHHTT-SBHHHHTTTTSTTTSS-GGGGT--THHHHHHHT-

pLDDT: mean 84.7, std 21.0, range [24.23, 98.94]

Radius of gyration: 26.08 Å; Cα contacts (8 Å, |Δi|>4): 1455; chains: 2; bounding box: 83×70×59 Å

InterPro domains:
  IPR005720 Dihydroorotate dehydrogenase, catalytic [PF01180] (94-294)
  IPR012135 Dihydroorotate dehydrogenase, class 1/ 2 [PIRSF000164] (5-311)
  IPR013785 Aldolase-type TIM barrel [G3DSA:3.20.20.70] (7-301)
  IPR050074 Dihydroorotate dehydrogenase [PTHR48109] (8-311)

Organism: Propionibacterium freudenreichii subsp. shermanii (strain ATCC 9614 / DSM 4902 / CIP 103027 / NCIMB 8099 / CIRM-BIA1) (NCBI:txid754252)

Solvent-accessible surface area (backbone atoms only — not comparable to full-atom values): 34007 Å² total; per-residue (Å²): 127,86,64,81,54,43,45,47,40,70,57,76,86,38,81,19,72,24,43,42,28,39,38,52,38,64,58,46,73,34,65,72,48,42,49,46,34,46,73,23,55,38,14,30,39,28,32,52,61,45,44,60,63,59,35,46,51,40,39,38,52,74,64,55,64,68,68,73,79,74,79,90,67,79,84,65,85,67,74,81,67,83,62,85,73,71,64,61,57,64,28,52,58,32,50,48,40,39,51,44,56,72,70,43,90,53,51,43,27,38,26,32,39,40,66,60,76,64,77,43,22,59,52,42,26,50,40,44,73,38,60,35,64,26,38,34,39,38,46,50,72,64,49,71,48,54,83,44,48,34,49,55,52,55,47,45,53,40,50,41,43,32,46,33,36,65,46,39,56,86,52,37,30,32,37,29,34,51,66,47,40,40,20,54,43,31,46,50,62,50,37,40,73,32,52,33,42,24,42,31,35,35,49,82,78,42,26,34,32,70,38,81,87,79,68,42,83,37,77,50,86,70,74,66,45,59,82,53,27,20,60,39,43,23,50,35,9,47,42,35,54,74,37,68,83,42,42,30,32,36,30,55,19,38,66,44,18,67,43,41,48,52,37,24,26,15,29,19,62,31,32,24,30,38,48,40,36,73,74,66,32,46,61,46,47,34,50,23,52,50,46,35,52,51,51,35,44,76,69,72,39,62,28,48,68,72,42,37,31,57,52,8,38,76,52,39,95,56,42,56,55,56,51,45,63,49,52,65,64,50,46,58,58,73,106,126,86,63,81,53,43,45,46,41,70,55,76,86,39,81,20,73,23,41,43,26,39,39,52,38,65,59,45,73,33,64,72,49,43,49,47,31,48,73,22,55,38,13,29,40,28,32,50,60,46,44,59,63,59,34,46,49,41,41,39,54,73,65,57,66,68,68,73,79,74,78,89,67,77,84,64,85,65,74,80,67,82,62,84,71,71,64,62,57,63,29,53,58,31,49,47,41,38,52,42,56,73,72,42,89,54,50,42,26,37,28,33,39,39,65,61,79,63,79,41,24,58,52,41,26,50,40,44,73,38,58,34,64,28,39,33,39,38,44,51,72,66,47,72,48,54,84,43,47,33,49,55,52,55,48,44,53,39,50,40,44,34,47,32,36,66,45,38,55,85,52,36,31,32,36,29,33,52,66,46,40,41,19,56,43,31,46,51,61,49,37,39,73,32,51,33,41,25,41,31,35,35,49,82,77,43,26,33,34,70,39,82,86,77,68,42,83,38,77,52,88,71,74,66,46,58,83,53,27,20,60,40,42,24,49,35,9,47,43,34,54,73,36,68,83,43,41,32,32,37,31,58,19,36,67,42,20,67,42,41,49,52,37,23,26,15,29,19,61,30,32,24,31,40,47,41,37,72,74,64,31,44,61,46,46,36,50,22,53,51,45,37,51,51,50,35,43,75,68,72,40,62,29,48,69,72,44,38,30,57,52,8,37,74,50,41,95,57,42,56,54,55,51,46,62,50,52,65,64,49,48,58,58,74,106

Sequence (670 aa):
MTTNVDISTNYLGLELKCPVISSASPLNAHVDKLRAIEAAGAGAVVLPSLFAEEAEDEELEAAGLLDSGDEFAEFASSPLVEVDQGDQGTNRHVVLVQQAKQALTIPVIASVNGSHPGNWSGYAGMLARAGADAIELNLYNVAADPGQSPEAVEDDYLTIITDVKKAIGDLPLAVKVSPFISSVAHFAPRALQAGARAVVLFNRFYGPDLDLEALSVHPTLALSTSAELPLRLRWAGILSAQVPDLQIAITGGVHSGADVIKSLLVGATVACTTSAVLSRGPAEISQMVADMRQWLASHDYESVDQLRGSMNASSVDDPEAFERAQYMQILHSWNMTTNVDISTNYLGLELKCPVISSASPLNAHVDKLRAIEAAGAGAVVLPSLFAEEAEDEELEAAGLLDSGDEFAEFASSPLVEVDQGDQGTNRHVVLVQQAKQALTIPVIASVNGSHPGNWSGYAGMLARAGADAIELNLYNVAADPGQSPEAVEDDYLTIITDVKKAIGDLPLAVKVSPFISSVAHFAPRALQAGARAVVLFNRFYGPDLDLEALSVHPTLALSTSAELPLRLRWAGILSAQVPDLQIAITGGVHSGADVIKSLLVGATVACTTSAVLSRGPAEISQMVADMRQWLASHDYESVDQLRGSMNASSVDDPEAFERAQYMQILHSWN